Protein AF-0000000066883376 (afdb_homodimer)

Nearest PDB structures (foldseek):
  7yzt-assembly1_B  TM=9.039E-01  e=3.185E-31  Acinetobacter radioresistens
  6fkt-assembly1_B  TM=8.872E-01  e=1.057E-29  Klebsiella pneumoniae
  5vj0-assembly2_C  TM=8.743E-01  e=3.729E-28  [Enterobacter] lignolyticus
  2gvk-assembly1_A  TM=8.606E-01  e=1.315E-26  Bacteroides thetaiotaomicron VPI-5482
  8u4z-assembly1_A  TM=8.068E-01  e=1.358E-25  Klebsiella pneumoniae

Organism: Schistosoma mansoni (NCBI:txid6183)

Sequence (694 aa):
MNICVWNFACFLCFLFSCNLNFISSNGNSKFATADFLHIVPQQSVLSDIKSHALYLTIHLNSKASRECLRSIKRIEKYVSQICSRHMCGRYDEILYGVGFGIDYFRKISPGFRLRGIKSYEYRERSGKFGKLPKTGGDIFVHAKCNDHGMLFDLAKSIIQNMPPGCVDKFEDIYGWMYHDERDLSGFVDGTANPKCLDERAEVAINKRTGGSYALVQKWVHNMSLLYKTADKTKEEWIGRTIKDSYELIRKPDTSHVARMVGSEEFEAKKKYEIVRQSQPYGTLSGDAGLLFIAYAADTKNFDFMLDRMTGDSDDKKNDYIMIFSRCVTGNYWYFPGLLEFNLLVRYMNICVWNFACFLCFLFSCNLNFISSNGNSKFATADFLHIVPQQSVLSDIKSHALYLTIHLNSKASRECLRSIKRIEKYVSQICSRHMCGRYDEILYGVGFGIDYFRKISPGFRLRGIKSYEYRERSGKFGKLPKTGGDIFVHAKCNDHGMLFDLAKSIIQNMPPGCVDKFEDIYGWMYHDERDLSGFVDGTANPKCLDERAEVAINKRTGGSYALVQKWVHNMSLLYKTADKTKEEWIGRTIKDSYELIRKPDTSHVARMVGSEEFEAKKKYEIVRQSQPYGTLSGDAGLLFIAYAADTKNFDFMLDRMTGDSDDKKNDYIMIFSRCVTGNYWYFPGLLEFNLLVRY

Secondary structure (DSSP, 8-state):
-------TTHHHHHHHHTTTGGGSSSS-----STTTGGG---HHHHSPP-SEEEEEEEEEPTT--GGGHHHHHTHHHHHHHHS-TTTS-GGG--EEEEEE-HHHHHHH-TTGGGGTPPP-PPPPEEETTEEE-----SEEEEEEES-HHHHHHHHHHHHHTSPTT-EEEEEEEEEE--TTTB-TTSPBS-TTS-SSHHHHHHHHS-TTTS-EEEEEEEEEE-HHHHHHS-HHHHHHHHTB-TTT-PBPSS--TTSHHHHHHT--STTPPPSS--EE--EEEE-SSS-EEEEEEEEES-THHHHHHHHHHBT-STT--B-THHHHEEEEEEEEEEE--HHHHHHHHH-/-------TTHHHHHHHHTTSGGGSSSS-----STTTGGG---HHHHSPP-SEEEEEEEEEPTT--GGGHHHHHTHHHHHHHHS-TTTS-GGGPPEEEEEE-HHHHHHH-TTGGGGTPPP-PPPPEEETTEEE-----SEEEEEEES-HHHHHHHHHHHHHTSPTT-EEEEEEEEEE--TTTB-TTSPBS-TTS-SSHHHHHHHHS-TTTS-EEEEEEEEEE-HHHHHHS-HHHHHHHHTB-TTT-PBPSS--TTSHHHHHHT--STTPPPSS--EE--EEEE-SSS-EEEEEEEEES-THHHHHHHHHHBT-STT-PBPGGGGTEEEEEEEEEEE--HHHHHHHHH-

Foldseek 3Di:
DPPPPPDPVCPVVVVVPPPPPVPDDDDDCPPPPVLVVQQFFAQLQLDAAAFKKKKKFFAWDPPDALLQLQLVLCLVVLQCVLAPPVRQPPQFGKGKFKWFFQVRCCRLPVCVVVLVDDDFWDDKFAADLAIADAPTGGMIMMMHGNDPVSSVSSNVSSVVPGPPRTTPDMDMFMFGQDDPCDWPLQAHPQPVQDPDSVVSCQFFTASRFSKKKKKKWDKFFQNVCSVVDDQVVVCLLAQAHRPPRAGHQQHDCQHLVNLLQVHRHHPDHRPGDWGWHKGWGDDPVDTTTITTMIIGNDCVSVVSNNCSQRLVDPVNHHRSVSVGMYIDYIGMIMTGRPVVVSVSSVD/DPPPPVDPVCVVVVVPPPPPPVPDDDDDCPVPPVLVVQQFFAQLQLDAAAFKKKKKFFAWDPPDALLQLQLVLCLVVLQCVLAPPVRQPPQFGKGKFKWFFQVRCCRLPVCVVVLVDDRDWDDKFAADLAIADAPTGGMIMMMHGNDPVSSVSSVVSSVVPGPPRTTPDMDMFMFGQDDPCDWPLQAHPQPVQDPDSVVSCQFFAASRFSKKKKKKWDKFFQNVCSVVDDQVVVCLLAQAHRPPRAGHQAHDCQHLVNLLQVHRHHPDHRPGDWGWHKGWGDDPVDTTTITTMIIGNDCVSVVSNNCSQRLVDPVNHHRSVSVGMYIDYIGMIMTGRPVVSSVSSVD

InterPro domains:
  IPR006314 Dyp-type peroxidase [PS51404] (39-347)
  IPR006314 Dyp-type peroxidase [PTHR30521] (42-341)
  IPR006314 Dyp-type peroxidase [TIGR01413] (42-338)
  IPR011008 Dimeric alpha-beta barrel [SSF54909] (40-340)
  IPR048328 Dyp-type peroxidase, C-terminal domain [PF20628] (180-338)

Structure (mmCIF, N/CA/C/O backbone):
data_AF-0000000066883376-model_v1
#
loop_
_entity.id
_entity.type
_entity.pdbx_description
1 polymer Peroxidase
#
loop_
_atom_site.group_PDB
_atom_site.id
_atom_site.type_symbol
_atom_site.label_atom_id
_atom_site.label_alt_id
_atom_site.label_comp_id
_atom_site.label_asym_id
_atom_site.label_entity_id
_atom_site.label_seq_id
_atom_site.pdbx_PDB_ins_code
_atom_site.Cartn_x
_atom_site.Cartn_y
_atom_site.Cartn_z
_atom_site.occupancy
_atom_site.B_iso_or_equiv
_atom_site.auth_seq_id
_atom_site.auth_comp_id
_atom_site.auth_asym_id
_atom_site.auth_atom_id
_atom_site.pdbx_PDB_model_num
ATOM 1 N N . MET A 1 1 ? -12.156 25.156 -29.219 1 21 1 MET A N 1
ATOM 2 C CA . MET A 1 1 ? -12.062 25.266 -27.766 1 21 1 MET A CA 1
ATOM 3 C C . MET A 1 1 ? -10.656 24.953 -27.281 1 21 1 MET A C 1
ATOM 5 O O . MET A 1 1 ? -10.18 23.828 -27.422 1 21 1 MET A O 1
ATOM 9 N N . ASN A 1 2 ? -9.703 25.906 -27.469 1 22.48 2 ASN A N 1
ATOM 10 C CA . ASN A 1 2 ? -8.25 26.047 -27.422 1 22.48 2 ASN A CA 1
ATOM 11 C C . ASN A 1 2 ? -7.707 25.828 -26.016 1 22.48 2 ASN A C 1
ATOM 13 O O . ASN A 1 2 ? -8.031 26.578 -25.094 1 22.48 2 ASN A O 1
ATOM 17 N N . ILE A 1 3 ? -7.574 24.562 -25.641 1 25.62 3 ILE A N 1
ATOM 18 C CA . ILE A 1 3 ? -7.211 24.016 -24.328 1 25.62 3 ILE A CA 1
ATOM 19 C C . ILE A 1 3 ? -5.871 24.609 -23.891 1 25.62 3 ILE A C 1
ATOM 21 O O . ILE A 1 3 ? -4.859 24.438 -24.562 1 25.62 3 ILE A O 1
ATOM 25 N N . CYS A 1 4 ? -5.957 25.797 -23.25 1 24.02 4 CYS A N 1
ATOM 26 C CA . CYS A 1 4 ? -4.859 26.562 -22.656 1 24.02 4 CYS A CA 1
ATOM 27 C C . CYS A 1 4 ? -3.979 25.656 -21.797 1 24.02 4 CYS A C 1
ATOM 29 O O . CYS A 1 4 ? -4.406 25.203 -20.734 1 24.02 4 CYS A O 1
ATOM 31 N N . VAL A 1 5 ? -3.215 24.797 -22.422 1 27.78 5 VAL A N 1
ATOM 32 C CA . VAL A 1 5 ? -2.193 23.953 -21.797 1 27.78 5 VAL A CA 1
ATOM 33 C C . VAL A 1 5 ? -1.189 24.828 -21.047 1 27.78 5 VAL A C 1
ATOM 35 O O . VAL A 1 5 ? -0.388 25.531 -21.672 1 27.78 5 VAL A O 1
ATOM 38 N N . TRP A 1 6 ? -1.691 25.578 -20.031 1 25.98 6 TRP A N 1
ATOM 39 C CA . TRP A 1 6 ? -0.842 26.469 -19.234 1 25.98 6 TRP A CA 1
ATOM 40 C C . TRP A 1 6 ? 0.302 25.688 -18.594 1 25.98 6 TRP A C 1
ATOM 42 O O . TRP A 1 6 ? 0.074 24.703 -17.906 1 25.98 6 TRP A O 1
ATOM 52 N N . ASN A 1 7 ? 1.415 25.578 -19.234 1 27.47 7 ASN A N 1
ATOM 53 C CA . ASN A 1 7 ? 2.715 25.016 -18.875 1 27.47 7 ASN A CA 1
ATOM 54 C C . ASN A 1 7 ? 3.211 25.547 -17.531 1 27.47 7 ASN A C 1
ATOM 56 O O . ASN A 1 7 ? 3.139 26.75 -17.281 1 27.47 7 ASN A O 1
ATOM 60 N N . PHE A 1 8 ? 3.307 24.703 -16.547 1 28.2 8 PHE A N 1
ATOM 61 C CA . PHE A 1 8 ? 3.738 24.938 -15.18 1 28.2 8 PHE A CA 1
ATOM 62 C C . PHE A 1 8 ? 5.137 25.547 -15.148 1 28.2 8 PHE A C 1
ATOM 64 O O . PHE A 1 8 ? 5.676 25.828 -14.078 1 28.2 8 PHE A O 1
ATOM 71 N N . ALA A 1 9 ? 6.039 25.5 -16.203 1 29.73 9 ALA A N 1
ATOM 72 C CA . ALA A 1 9 ? 7.258 26.297 -16.25 1 29.73 9 ALA A CA 1
ATOM 73 C C . ALA A 1 9 ? 6.961 27.766 -16 1 29.73 9 ALA A C 1
ATOM 75 O O . ALA A 1 9 ? 7.82 28.516 -15.523 1 29.73 9 ALA A O 1
ATOM 76 N N . CYS A 1 10 ? 5.738 28.078 -16.359 1 27.17 10 CYS A N 1
ATOM 77 C CA . CYS A 1 10 ? 5.387 29.484 -16.422 1 27.17 10 CYS A CA 1
ATOM 78 C C . CYS A 1 10 ? 5.043 30.016 -15.023 1 27.17 10 CYS A C 1
ATOM 80 O O . CYS A 1 10 ? 4.594 31.156 -14.883 1 27.17 10 CYS A O 1
ATOM 82 N N . PHE A 1 11 ? 5.035 29.094 -14.039 1 30.67 11 PHE A N 1
ATOM 83 C CA . PHE A 1 11 ? 4.609 29.656 -12.766 1 30.67 11 PHE A CA 1
ATOM 84 C C . PHE A 1 11 ? 5.699 30.562 -12.188 1 30.67 11 PHE A C 1
ATOM 86 O O . PHE A 1 11 ? 5.406 31.594 -11.586 1 30.67 11 PHE A O 1
ATOM 93 N N . LEU A 1 12 ? 7.023 30.156 -12.352 1 32.41 12 LEU A N 1
ATOM 94 C CA . LEU A 1 12 ? 8.023 31.125 -11.914 1 32.41 12 LEU A CA 1
ATOM 95 C C . LEU A 1 12 ? 7.961 32.406 -12.75 1 32.41 12 LEU A C 1
ATOM 97 O O . LEU A 1 12 ? 8.172 33.5 -12.234 1 32.41 12 LEU A O 1
ATOM 101 N N . CYS A 1 13 ? 7.703 32.156 -14.039 1 30.28 13 CYS A N 1
ATOM 102 C CA . CYS A 1 13 ? 7.711 33.312 -14.922 1 30.28 13 CYS A CA 1
ATOM 103 C C . CYS A 1 13 ? 6.461 34.156 -14.719 1 30.28 13 CYS A C 1
ATOM 105 O O . CYS A 1 13 ? 6.438 35.344 -15.078 1 30.28 13 CYS A O 1
ATOM 107 N N . PHE A 1 14 ? 5.316 33.5 -14.422 1 32.44 14 PHE A N 1
ATOM 108 C CA . PHE A 1 14 ? 4.098 34.312 -14.414 1 32.44 14 PHE A CA 1
ATOM 109 C C . PHE A 1 14 ? 4.043 35.188 -13.18 1 32.44 14 PHE A C 1
ATOM 111 O O . PHE A 1 14 ? 3.311 36.188 -13.156 1 32.44 14 PHE A O 1
ATOM 118 N N . LEU A 1 15 ? 4.691 34.781 -12.102 1 33 15 LEU A N 1
ATOM 119 C CA . LEU A 1 15 ? 4.66 35.781 -11.047 1 33 15 LEU A CA 1
ATOM 120 C C . LEU A 1 15 ? 5.312 37.094 -11.5 1 33 15 LEU A C 1
ATOM 122 O O . LEU A 1 15 ? 5.008 38.156 -10.977 1 33 15 LEU A O 1
ATOM 126 N N . PHE A 1 16 ? 6.141 36.969 -12.617 1 32.56 16 PHE A N 1
ATOM 127 C CA . PHE A 1 16 ? 6.723 38.219 -13.039 1 32.56 16 PHE A CA 1
ATOM 128 C C . PHE A 1 16 ? 5.738 39.031 -13.891 1 32.56 16 PHE A C 1
ATOM 130 O O . PHE A 1 16 ? 5.777 40.25 -13.898 1 32.56 16 PHE A O 1
ATOM 137 N N . SER A 1 17 ? 4.949 38.344 -14.742 1 30.72 17 SER A N 1
ATOM 138 C CA . SER A 1 17 ? 4.266 39.156 -15.766 1 30.72 17 SER A CA 1
ATOM 139 C C . SER A 1 17 ? 3.031 39.844 -15.195 1 30.72 17 SER A C 1
ATOM 141 O O . SER A 1 17 ? 2.562 40.844 -15.742 1 30.72 17 SER A O 1
ATOM 143 N N . CYS A 1 18 ? 2.279 39.156 -14.336 1 30.02 18 CYS A N 1
ATOM 144 C CA . CYS A 1 18 ? 1.039 39.844 -14.047 1 30.02 18 CYS A CA 1
ATOM 145 C C . CYS A 1 18 ? 1.322 41.188 -13.383 1 30.02 18 CYS A C 1
ATOM 147 O O . CYS A 1 18 ? 0.478 42.094 -13.398 1 30.02 18 CYS A O 1
ATOM 149 N N . ASN A 1 19 ? 2.334 41.25 -12.539 1 29.25 19 ASN A N 1
ATOM 150 C CA . ASN A 1 19 ? 2.471 42.469 -11.773 1 29.25 19 ASN A CA 1
ATOM 151 C C . ASN A 1 19 ? 3.166 43.562 -12.578 1 29.25 19 ASN A C 1
ATOM 153 O O . ASN A 1 19 ? 3.574 44.594 -12.023 1 29.25 19 ASN A O 1
ATOM 157 N N . LEU A 1 20 ? 3.4 43.281 -13.891 1 29.89 20 LEU A N 1
ATOM 158 C CA . LEU A 1 20 ? 4.109 44.406 -14.453 1 29.89 20 LEU A CA 1
ATOM 159 C C . LEU A 1 20 ? 3.174 45.625 -14.609 1 29.89 20 LEU A C 1
ATOM 161 O O . LEU A 1 20 ? 3.611 46.781 -14.516 1 29.89 20 LEU A O 1
ATOM 165 N N . ASN A 1 21 ? 1.947 45.344 -15.133 1 31.86 21 ASN A N 1
ATOM 166 C CA . ASN A 1 21 ? 1.271 46.562 -15.617 1 31.86 21 ASN A CA 1
ATOM 167 C C . ASN A 1 21 ? 0.899 47.5 -14.469 1 31.86 21 ASN A C 1
ATOM 169 O O . ASN A 1 21 ? 0.401 48.594 -14.695 1 31.86 21 ASN A O 1
ATOM 173 N N . PHE A 1 22 ? 0.558 46.906 -13.273 1 29.89 22 PHE A N 1
ATOM 174 C CA . PHE A 1 22 ? 0.042 47.844 -12.297 1 29.89 22 PHE A CA 1
ATOM 175 C C . PHE A 1 22 ? 1.139 48.812 -11.844 1 29.89 22 PHE A C 1
ATOM 177 O O . PHE A 1 22 ? 0.943 49.594 -10.914 1 29.89 22 PHE A O 1
ATOM 184 N N . ILE A 1 23 ? 2.363 48.719 -12.469 1 31.2 23 ILE A N 1
ATOM 185 C CA . ILE A 1 23 ? 3.424 49.562 -11.93 1 31.2 23 ILE A CA 1
ATOM 186 C C . ILE A 1 23 ? 3.178 51.031 -12.312 1 31.2 23 ILE A C 1
ATOM 188 O O . ILE A 1 23 ? 3.994 51.906 -12.016 1 31.2 23 ILE A O 1
ATOM 192 N N . SER A 1 24 ? 2.305 51.312 -13.203 1 28.08 24 SER A N 1
ATOM 193 C CA . SER A 1 24 ? 2.562 52.688 -13.625 1 28.08 24 SER A CA 1
ATOM 194 C C . SER A 1 24 ? 2.273 53.656 -12.5 1 28.08 24 SER A C 1
ATOM 196 O O . SER A 1 24 ? 2.959 54.688 -12.367 1 28.08 24 SER A O 1
ATOM 198 N N . SER A 1 25 ? 1.008 53.938 -12.172 1 27.81 25 SER A N 1
ATOM 199 C CA . SER A 1 25 ? 0.77 55.281 -11.719 1 27.81 25 SER A CA 1
ATOM 200 C C . SER A 1 25 ? 1.494 55.562 -10.406 1 27.81 25 SER A C 1
ATOM 202 O O . SER A 1 25 ? 2.234 56.562 -10.297 1 27.81 25 SER A O 1
ATOM 204 N N . ASN A 1 26 ? 0.673 56.094 -9.266 1 29.03 26 ASN A N 1
ATOM 205 C CA . ASN A 1 26 ? 1.072 56.969 -8.172 1 29.03 26 ASN A CA 1
ATOM 206 C C . ASN A 1 26 ? 2.15 56.344 -7.301 1 29.03 26 ASN A C 1
ATOM 208 O O . ASN A 1 26 ? 2.365 55.125 -7.359 1 29.03 26 ASN A O 1
ATOM 212 N N . GLY A 1 27 ? 2.422 57.031 -5.961 1 27.86 27 GLY A N 1
ATOM 213 C CA . GLY A 1 27 ? 3.557 57.062 -5.051 1 27.86 27 GLY A CA 1
ATOM 214 C C . GLY A 1 27 ? 4.105 55.688 -4.703 1 27.86 27 GLY A C 1
ATOM 215 O O . GLY A 1 27 ? 3.748 54.688 -5.34 1 27.86 27 GLY A O 1
ATOM 216 N N . ASN A 1 28 ? 4.547 55.531 -3.254 1 30.55 28 ASN A N 1
ATOM 217 C CA . ASN A 1 28 ? 5.488 54.812 -2.395 1 30.55 28 ASN A CA 1
ATOM 218 C C . ASN A 1 28 ? 5.125 53.344 -2.273 1 30.55 28 ASN A C 1
ATOM 220 O O . ASN A 1 28 ? 5.551 52.688 -1.335 1 30.55 28 ASN A O 1
ATOM 224 N N . SER A 1 29 ? 4.129 52.969 -2.854 1 26.64 29 SER A N 1
ATOM 225 C CA . SER A 1 29 ? 3.885 51.594 -2.381 1 26.64 29 SER A CA 1
ATOM 226 C C . SER A 1 29 ? 4.953 50.656 -2.893 1 26.64 29 SER A C 1
ATOM 228 O O . SER A 1 29 ? 4.875 50.156 -4.023 1 26.64 29 SER A O 1
ATOM 230 N N . LYS A 1 30 ? 6.312 51.188 -2.721 1 33.41 30 LYS A N 1
ATOM 231 C CA . LYS A 1 30 ? 7.355 50.156 -2.748 1 33.41 30 LYS A CA 1
ATOM 232 C C . LYS A 1 30 ? 6.863 48.875 -2.127 1 33.41 30 LYS A C 1
ATOM 234 O O . LYS A 1 30 ? 6.789 48.75 -0.903 1 33.41 30 LYS A O 1
ATOM 239 N N . PHE A 1 31 ? 5.984 48.312 -2.736 1 31.55 31 PHE A N 1
ATOM 240 C CA . PHE A 1 31 ? 5.77 46.938 -2.332 1 31.55 31 PHE A CA 1
ATOM 241 C C . PHE A 1 31 ? 7.098 46.219 -2.1 1 31.55 31 PHE A C 1
ATOM 243 O O . PHE A 1 31 ? 7.996 46.281 -2.943 1 31.55 31 PHE A O 1
ATOM 250 N N . ALA A 1 32 ? 7.461 45.812 -0.83 1 33.56 32 ALA A N 1
ATOM 251 C CA . ALA A 1 32 ? 8.562 45.062 -0.251 1 33.56 32 ALA A CA 1
ATOM 252 C C . ALA A 1 32 ? 8.938 43.875 -1.144 1 33.56 32 ALA A C 1
ATOM 254 O O . ALA A 1 32 ? 8.289 42.812 -1.105 1 33.56 32 ALA A O 1
ATOM 255 N N . THR A 1 33 ? 9.312 43.844 -2.162 1 38.22 33 THR A N 1
ATOM 256 C CA . THR A 1 33 ? 9.953 42.875 -3.059 1 38.22 33 THR A CA 1
ATOM 257 C C . THR A 1 33 ? 10.992 42.062 -2.311 1 38.22 33 THR A C 1
ATOM 259 O O . THR A 1 33 ? 11.219 40.875 -2.635 1 38.22 33 THR A O 1
ATOM 262 N N . ALA A 1 34 ? 11.922 42.688 -1.519 1 38.34 34 ALA A N 1
ATOM 263 C CA . ALA A 1 34 ? 12.977 42 -0.764 1 38.34 34 ALA A CA 1
ATOM 264 C C . ALA A 1 34 ? 12.398 40.969 0.186 1 38.34 34 ALA A C 1
ATOM 266 O O . ALA A 1 34 ? 13 39.906 0.386 1 38.34 34 ALA A O 1
ATOM 267 N N . ASP A 1 35 ? 11.281 41.125 0.815 1 42.81 35 ASP A N 1
ATOM 268 C CA . ASP A 1 35 ? 10.625 40.281 1.819 1 42.81 35 ASP A CA 1
ATOM 269 C C . ASP A 1 35 ? 10.094 39 1.2 1 42.81 35 ASP A C 1
ATOM 271 O O . ASP A 1 35 ? 9.859 38 1.905 1 42.81 35 ASP A O 1
ATOM 275 N N . PHE A 1 36 ? 9.836 38.906 -0.064 1 45.62 36 PHE A N 1
ATOM 276 C CA . PHE A 1 36 ? 9.195 37.812 -0.785 1 45.62 36 PHE A CA 1
ATOM 277 C C . PHE A 1 36 ? 10.156 36.656 -0.951 1 45.62 36 PHE A C 1
ATOM 279 O O . PHE A 1 36 ? 9.734 35.5 -0.96 1 45.62 36 PHE A O 1
ATOM 286 N N . LEU A 1 37 ? 11.367 37.031 -1.339 1 48.69 37 LEU A N 1
ATOM 287 C CA . LEU A 1 37 ? 12.328 35.969 -1.568 1 48.69 37 LEU A CA 1
ATOM 288 C C . LEU A 1 37 ? 12.445 35.062 -0.343 1 48.69 37 LEU A C 1
ATOM 290 O O . LEU A 1 37 ? 12.719 33.875 -0.47 1 48.69 37 LEU A O 1
ATOM 294 N N . HIS A 1 38 ? 12.141 35.656 0.872 1 55.91 38 HIS A N 1
ATOM 295 C CA . HIS A 1 38 ? 12.336 34.938 2.137 1 55.91 38 HIS A CA 1
ATOM 296 C C . HIS A 1 38 ? 11.109 34.094 2.488 1 55.91 38 HIS A C 1
ATOM 298 O O . HIS A 1 38 ? 11.148 33.312 3.434 1 55.91 38 HIS A O 1
ATOM 304 N N . ILE A 1 39 ? 10.109 34.094 1.633 1 71.5 39 ILE A N 1
ATOM 305 C CA . ILE A 1 39 ? 8.852 33.531 2.074 1 71.5 39 ILE A CA 1
ATOM 306 C C . ILE A 1 39 ? 8.469 32.375 1.155 1 71.5 39 ILE A C 1
ATOM 308 O O . ILE A 1 39 ? 7.289 32.156 0.866 1 71.5 39 ILE A O 1
ATOM 312 N N . VAL A 1 40 ? 9.453 31.734 0.637 1 86.81 40 VAL A N 1
ATOM 313 C CA . VAL A 1 40 ? 9.141 30.625 -0.257 1 86.81 40 VAL A CA 1
ATOM 314 C C . VAL A 1 40 ? 8.961 29.344 0.554 1 86.81 40 VAL A C 1
ATOM 316 O O . VAL A 1 40 ? 9.906 28.859 1.192 1 86.81 40 VAL A O 1
ATOM 319 N N . PRO A 1 41 ? 7.73 28.828 0.526 1 95.31 41 PRO A N 1
ATOM 320 C CA . PRO A 1 41 ? 7.504 27.578 1.252 1 95.31 41 PRO A CA 1
ATOM 321 C C . PRO A 1 41 ? 8.078 26.359 0.529 1 95.31 41 PRO A C 1
ATOM 323 O O . PRO A 1 41 ? 8.508 26.469 -0.623 1 95.31 41 PRO A O 1
ATOM 326 N N . GLN A 1 42 ? 8.234 25.266 1.224 1 95.94 42 GLN A N 1
ATOM 327 C CA . GLN A 1 42 ? 8.602 24 0.586 1 95.94 42 GLN A CA 1
ATOM 328 C C . GLN A 1 42 ? 7.5 23.531 -0.361 1 95.94 42 GLN A C 1
ATOM 330 O O . GLN A 1 42 ? 6.336 23.906 -0.205 1 95.94 42 GLN A O 1
ATOM 335 N N . GLN A 1 43 ? 7.832 22.672 -1.268 1 92.5 43 GLN A N 1
ATOM 336 C CA . GLN A 1 43 ? 6.988 22.281 -2.393 1 92.5 43 GLN A CA 1
ATOM 337 C C . GLN A 1 43 ? 5.715 21.594 -1.914 1 92.5 43 GLN A C 1
ATOM 339 O O . GLN A 1 43 ? 4.645 21.766 -2.496 1 92.5 43 GLN A O 1
ATOM 344 N N . SER A 1 44 ? 5.82 20.828 -0.912 1 95.19 44 SER A N 1
ATOM 345 C CA . SER A 1 44 ? 4.711 19.984 -0.491 1 95.19 44 SER A CA 1
ATOM 346 C C . SER A 1 44 ? 3.564 20.812 0.073 1 95.19 44 SER A C 1
ATOM 348 O O . SER A 1 44 ? 2.42 20.359 0.117 1 95.19 44 SER A O 1
ATOM 350 N N . VAL A 1 45 ? 3.818 22.016 0.478 1 96.25 45 VAL A N 1
ATOM 351 C CA . VAL A 1 45 ? 2.895 22.812 1.285 1 96.25 45 VAL A CA 1
ATOM 352 C C . VAL A 1 45 ? 1.755 23.328 0.41 1 96.25 45 VAL A C 1
ATOM 354 O O . VAL A 1 45 ? 0.582 23.188 0.763 1 96.25 45 VAL A O 1
ATOM 357 N N . LEU A 1 46 ? 2.092 23.828 -0.769 1 94.06 46 LEU A N 1
ATOM 358 C CA . LEU A 1 46 ? 1.079 24.516 -1.561 1 94.06 46 LEU A CA 1
ATOM 359 C C . LEU A 1 46 ? 0.65 23.672 -2.752 1 94.06 46 LEU A C 1
ATOM 361 O O . LEU A 1 46 ? -0.344 23.984 -3.414 1 94.06 46 LEU A O 1
ATOM 365 N N . SER A 1 47 ? 1.372 22.609 -3.002 1 91.88 47 SER A N 1
ATOM 366 C CA . SER A 1 47 ? 1.092 21.797 -4.184 1 91.88 47 SER A CA 1
ATOM 367 C C . SER A 1 47 ? -0.239 21.062 -4.051 1 91.88 47 SER A C 1
ATOM 369 O O . SER A 1 47 ? -0.741 20.891 -2.939 1 91.88 47 SER A O 1
ATOM 371 N N . ASP A 1 48 ? -0.762 20.703 -5.18 1 91.56 48 ASP A N 1
ATOM 372 C CA . ASP A 1 48 ? -1.891 19.781 -5.191 1 91.56 48 ASP A CA 1
ATOM 373 C C . ASP A 1 48 ? -1.445 18.359 -4.816 1 91.56 48 ASP A C 1
ATOM 375 O O . ASP A 1 48 ? -0.247 18.078 -4.766 1 91.56 48 ASP A O 1
ATOM 379 N N . ILE A 1 49 ? -2.445 17.562 -4.523 1 93.31 49 ILE A N 1
ATOM 380 C CA . ILE A 1 49 ? -2.141 16.156 -4.25 1 93.31 49 ILE A CA 1
ATOM 381 C C . ILE A 1 49 ? -1.839 15.43 -5.559 1 93.31 49 ILE A C 1
ATOM 383 O O . ILE A 1 49 ? -2.176 15.922 -6.641 1 93.31 49 ILE A O 1
ATOM 387 N N . LYS A 1 50 ? -1.142 14.406 -5.461 1 94.38 50 LYS A N 1
ATOM 388 C CA . LYS A 1 50 ? -0.876 13.492 -6.57 1 94.38 50 LYS A CA 1
ATOM 389 C C . LYS A 1 50 ? -1.5 12.125 -6.316 1 94.38 50 LYS A C 1
ATOM 391 O O . LYS A 1 50 ? -2.197 11.93 -5.32 1 94.38 50 LYS A O 1
ATOM 396 N N . SER A 1 51 ? -1.294 11.156 -7.188 1 95 51 SER A N 1
ATOM 397 C CA . SER A 1 51 ? -1.946 9.852 -7.098 1 95 51 SER A CA 1
ATOM 398 C C . SER A 1 51 ? -1.485 9.094 -5.859 1 95 51 SER A C 1
ATOM 400 O O . SER A 1 51 ? -2.229 8.266 -5.32 1 95 51 SER A O 1
ATOM 402 N N . HIS A 1 52 ? -0.243 9.43 -5.488 1 97.06 52 HIS A N 1
ATOM 403 C CA . HIS A 1 52 ? 0.307 8.758 -4.316 1 97.06 52 HIS A CA 1
ATOM 404 C C . HIS A 1 52 ? 1.066 9.742 -3.428 1 97.06 52 HIS A C 1
ATOM 406 O O . HIS A 1 52 ? 1.48 10.805 -3.887 1 97.06 52 HIS A O 1
ATOM 412 N N . ALA A 1 53 ? 1.212 9.297 -2.191 1 98.44 53 ALA A N 1
ATOM 413 C CA . ALA A 1 53 ? 1.996 10.078 -1.238 1 98.44 53 ALA A CA 1
ATOM 414 C C . ALA A 1 53 ? 2.781 9.172 -0.297 1 98.44 53 ALA A C 1
ATOM 416 O O . ALA A 1 53 ? 2.398 8.023 -0.074 1 98.44 53 ALA A O 1
ATOM 417 N N . LEU A 1 54 ? 3.875 9.664 0.137 1 98.81 54 LEU A N 1
ATOM 418 C CA . LEU A 1 54 ? 4.684 9.07 1.196 1 98.81 54 LEU A CA 1
ATOM 419 C C . LEU A 1 54 ? 4.633 9.922 2.459 1 98.81 54 LEU A C 1
ATOM 421 O O . LEU A 1 54 ? 4.875 11.133 2.408 1 98.81 54 LEU A O 1
ATOM 425 N N . TYR A 1 55 ? 4.277 9.336 3.531 1 98.88 55 TYR A N 1
ATOM 426 C CA . TYR A 1 55 ? 4.355 9.891 4.875 1 98.88 55 TYR A CA 1
ATOM 427 C C . TYR A 1 55 ? 5.406 9.164 5.707 1 98.88 55 TYR A C 1
ATOM 429 O O . TYR A 1 55 ? 5.168 8.047 6.176 1 98.88 55 TYR A O 1
ATOM 437 N N . LEU A 1 56 ? 6.523 9.75 5.836 1 98.88 56 LEU A N 1
ATOM 438 C CA . LEU A 1 56 ? 7.652 9.125 6.512 1 98.88 56 LEU A CA 1
ATOM 439 C C . LEU A 1 56 ? 7.938 9.82 7.844 1 98.88 56 LEU A C 1
ATOM 441 O O . LEU A 1 56 ? 8.328 10.984 7.867 1 98.88 56 LEU A O 1
ATOM 445 N N . THR A 1 57 ? 7.66 9.141 8.922 1 98.94 57 THR A N 1
ATOM 446 C CA . THR A 1 57 ? 7.98 9.625 10.266 1 98.94 57 THR A CA 1
ATOM 447 C C . THR A 1 57 ? 9.25 8.969 10.789 1 98.94 57 THR A C 1
ATOM 449 O O . THR A 1 57 ? 9.344 7.738 10.836 1 98.94 57 THR A O 1
ATOM 452 N N . ILE A 1 58 ? 10.227 9.734 11.219 1 98.69 58 ILE A N 1
ATOM 453 C CA . ILE A 1 58 ? 11.492 9.219 11.727 1 98.69 58 ILE A CA 1
ATOM 454 C C . ILE A 1 58 ? 11.672 9.664 13.18 1 98.69 58 ILE A C 1
ATOM 456 O O . ILE A 1 58 ? 11.602 10.852 13.484 1 98.69 58 ILE A O 1
ATOM 460 N N . HIS A 1 59 ? 11.812 8.758 14.062 1 98.56 59 HIS A N 1
ATOM 461 C CA . HIS A 1 59 ? 12.242 8.984 15.438 1 98.56 59 HIS A CA 1
ATOM 462 C C . HIS A 1 59 ? 13.742 8.781 15.594 1 98.56 59 HIS A C 1
ATOM 464 O O . HIS A 1 59 ? 14.266 7.719 15.25 1 98.56 59 HIS A O 1
ATOM 470 N N . LEU A 1 60 ? 14.367 9.758 16.062 1 97.88 60 LEU A N 1
ATOM 471 C CA . LEU A 1 60 ? 15.82 9.695 16.234 1 97.88 60 LEU A CA 1
ATOM 472 C C . LEU A 1 60 ? 16.188 9.273 17.656 1 97.88 60 LEU A C 1
ATOM 474 O O . LEU A 1 60 ? 15.375 9.422 18.578 1 97.88 60 LEU A O 1
ATOM 478 N N . ASN A 1 61 ? 17.375 8.766 17.688 1 95.12 61 ASN A N 1
ATOM 479 C CA . ASN A 1 61 ? 17.922 8.477 19.016 1 95.12 61 ASN A CA 1
ATOM 480 C C . ASN A 1 61 ? 18.094 9.742 19.844 1 95.12 61 ASN A C 1
ATOM 482 O O . ASN A 1 61 ? 18.359 10.812 19.281 1 95.12 61 ASN A O 1
ATOM 486 N N . SER A 1 62 ? 17.969 9.594 21.141 1 88.19 62 SER A N 1
ATOM 487 C CA . SER A 1 62 ? 17.969 10.742 22.047 1 88.19 62 SER A CA 1
ATOM 488 C C . SER A 1 62 ? 19.266 11.531 21.938 1 88.19 62 SER A C 1
ATOM 490 O O . SER A 1 62 ? 19.297 12.734 22.188 1 88.19 62 SER A O 1
ATOM 492 N N . LYS A 1 63 ? 20.281 10.844 21.531 1 86.12 63 LYS A N 1
ATOM 493 C CA . LYS A 1 63 ? 21.594 11.5 21.469 1 86.12 63 LYS A CA 1
ATOM 494 C C . LYS A 1 63 ? 21.828 12.117 20.094 1 86.12 63 LYS A C 1
ATOM 496 O O . LYS A 1 63 ? 22.844 12.797 19.875 1 86.12 63 LYS A O 1
ATOM 501 N N . ALA A 1 64 ? 20.844 11.938 19.234 1 83.88 64 ALA A N 1
ATOM 502 C CA . ALA A 1 64 ? 21.016 12.398 17.859 1 83.88 64 ALA A CA 1
ATOM 503 C C . ALA A 1 64 ? 21.031 13.922 17.797 1 83.88 64 ALA A C 1
ATOM 505 O O . ALA A 1 64 ? 20.281 14.586 18.516 1 83.88 64 ALA A O 1
ATOM 506 N N . SER A 1 65 ? 21.984 14.398 17.047 1 84.44 65 SER A N 1
ATOM 507 C CA . SER A 1 65 ? 22.094 15.836 16.812 1 84.44 65 SER A CA 1
ATOM 508 C C . SER A 1 65 ? 22.109 16.156 15.312 1 84.44 65 SER A C 1
ATOM 510 O O . SER A 1 65 ? 21.391 15.539 14.531 1 84.44 65 SER A O 1
ATOM 512 N N . ARG A 1 66 ? 22.875 17.078 14.906 1 89.81 66 ARG A N 1
ATOM 513 C CA . ARG A 1 66 ? 22.828 17.625 13.555 1 89.81 66 ARG A CA 1
ATOM 514 C C . ARG A 1 66 ? 23.359 16.625 12.531 1 89.81 66 ARG A C 1
ATOM 516 O O . ARG A 1 66 ? 23.078 16.75 11.344 1 89.81 66 ARG A O 1
ATOM 523 N N . GLU A 1 67 ? 24.062 15.641 13.016 1 88.81 67 GLU A N 1
ATOM 524 C CA . GLU A 1 67 ? 24.641 14.672 12.094 1 88.81 67 GLU A CA 1
ATOM 525 C C . GLU A 1 67 ? 23.562 13.883 11.367 1 88.81 67 GLU A C 1
ATOM 527 O O . GLU A 1 67 ? 23.75 13.453 10.227 1 88.81 67 GLU A O 1
ATOM 532 N N . CYS A 1 68 ? 22.422 13.75 11.969 1 90.25 68 CYS A N 1
ATOM 533 C CA . CYS A 1 68 ? 21.328 12.961 11.406 1 90.25 68 CYS A CA 1
ATOM 534 C C . CYS A 1 68 ? 20.672 13.688 10.242 1 90.25 68 CYS A C 1
ATOM 536 O O . CYS A 1 68 ? 19.953 13.078 9.453 1 90.25 68 CYS A O 1
ATOM 538 N N . LEU A 1 69 ? 21 14.945 10.078 1 94.69 69 LEU A N 1
ATOM 539 C CA . LEU A 1 69 ? 20.422 15.734 8.992 1 94.69 69 LEU A CA 1
ATOM 540 C C . LEU A 1 69 ? 21.188 15.508 7.695 1 94.69 69 LEU A C 1
ATOM 542 O O . LEU A 1 69 ? 20.766 15.969 6.633 1 94.69 69 LEU A O 1
ATOM 546 N N . ARG A 1 70 ? 22.281 14.797 7.777 1 92 70 ARG A N 1
ATOM 547 C CA . ARG A 1 70 ? 23.125 14.602 6.602 1 92 70 ARG A CA 1
ATOM 548 C C . ARG A 1 70 ? 22.344 13.938 5.473 1 92 70 ARG A C 1
ATOM 550 O O . ARG A 1 70 ? 22.484 14.32 4.309 1 92 70 ARG A O 1
ATOM 557 N N . SER A 1 71 ? 21.594 12.953 5.812 1 94.62 71 SER A N 1
ATOM 558 C CA . SER A 1 71 ? 20.781 12.289 4.789 1 94.62 71 SER A CA 1
ATOM 559 C C . SER A 1 71 ? 19.719 13.219 4.234 1 94.62 71 SER A C 1
ATOM 561 O O . SER A 1 71 ? 19.469 13.234 3.025 1 94.62 71 SER A O 1
ATOM 563 N N . ILE A 1 72 ? 19.109 13.977 5.094 1 96.62 72 ILE A N 1
ATOM 564 C CA . ILE A 1 72 ? 18.031 14.883 4.703 1 96.62 72 ILE A CA 1
ATOM 565 C C . ILE A 1 72 ? 18.594 15.969 3.775 1 96.62 72 ILE A C 1
ATOM 567 O O . ILE A 1 72 ? 17.906 16.406 2.852 1 96.62 72 ILE A O 1
ATOM 571 N N . LYS A 1 73 ? 19.812 16.359 4.035 1 95 73 LYS A N 1
ATOM 572 C CA . LYS A 1 73 ? 20.484 17.344 3.195 1 95 73 LYS A CA 1
ATOM 573 C C . LYS A 1 73 ? 20.547 16.875 1.741 1 95 73 LYS A C 1
ATOM 575 O O . LYS A 1 73 ? 20.5 17.703 0.823 1 95 73 LYS A O 1
ATOM 580 N N . ARG A 1 74 ? 20.562 15.633 1.541 1 96.19 74 ARG A N 1
ATOM 581 C CA . A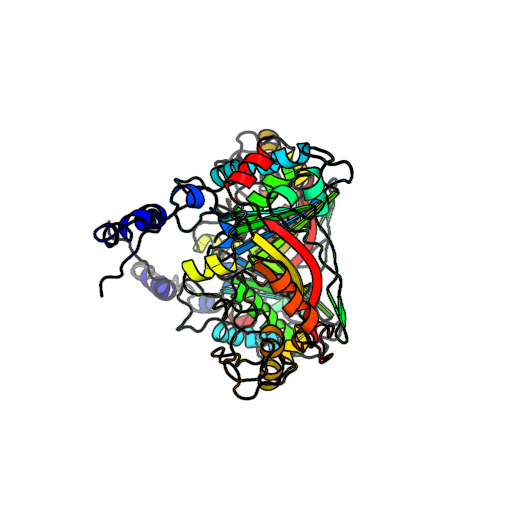RG A 1 74 ? 20.781 15.062 0.213 1 96.19 74 ARG A CA 1
ATOM 582 C C . ARG A 1 74 ? 19.453 14.711 -0.449 1 96.19 74 ARG A C 1
ATOM 584 O O . ARG A 1 74 ? 19.422 14.047 -1.49 1 96.19 74 ARG A O 1
ATOM 591 N N . ILE A 1 75 ? 18.359 15.094 0.07 1 96.69 75 ILE A N 1
ATOM 592 C CA . ILE A 1 75 ? 17.047 14.641 -0.41 1 96.69 75 ILE A CA 1
ATOM 593 C C . ILE A 1 75 ? 16.859 15.086 -1.859 1 96.69 75 ILE A C 1
ATOM 595 O O . ILE A 1 75 ? 16.312 14.336 -2.676 1 96.69 75 ILE A O 1
ATOM 599 N N . GLU A 1 76 ? 17.328 16.281 -2.168 1 93.25 76 GLU A N 1
ATOM 600 C CA . GLU A 1 76 ? 17.219 16.75 -3.547 1 93.25 76 GLU A CA 1
ATOM 601 C C . GLU A 1 76 ? 18.016 15.859 -4.496 1 93.25 76 GLU A C 1
ATOM 603 O O . GLU A 1 76 ? 17.594 15.594 -5.617 1 93.25 76 GLU A O 1
ATOM 608 N N . LYS A 1 77 ? 19.156 15.508 -4.07 1 94.75 77 LYS A N 1
ATOM 609 C CA . LYS A 1 77 ? 19.984 14.602 -4.863 1 94.75 77 LYS A CA 1
ATOM 610 C C . LYS A 1 77 ? 19.281 13.25 -5.055 1 94.75 77 LYS A C 1
ATOM 612 O O . LYS A 1 77 ? 19.312 12.688 -6.148 1 94.75 77 LYS A O 1
ATOM 617 N N . TYR A 1 78 ? 18.672 12.719 -3.949 1 96.19 78 TYR A N 1
ATOM 618 C CA . TYR A 1 78 ? 17.938 11.469 -4.066 1 96.19 78 TYR A CA 1
ATOM 619 C C . TYR A 1 78 ? 16.828 11.586 -5.098 1 96.19 78 TYR A C 1
ATOM 621 O O . TYR A 1 78 ? 16.672 10.719 -5.965 1 96.19 78 TYR A O 1
ATOM 629 N N . VAL A 1 79 ? 16.047 12.641 -5.031 1 94.75 79 VAL A N 1
ATOM 630 C CA . VAL A 1 79 ? 14.93 12.859 -5.934 1 94.75 79 VAL A CA 1
ATOM 631 C C . VAL A 1 79 ? 15.43 12.93 -7.375 1 94.75 79 VAL A C 1
ATOM 633 O O . VAL A 1 79 ? 14.828 12.328 -8.273 1 94.75 79 VAL A O 1
ATOM 636 N N . SER A 1 80 ? 16.516 13.602 -7.598 1 92.25 80 SER A N 1
ATOM 637 C CA . SER A 1 80 ? 17.078 13.742 -8.938 1 92.25 80 SER A CA 1
ATOM 638 C C . SER A 1 80 ? 17.562 12.398 -9.477 1 92.25 80 SER A C 1
ATOM 640 O O . SER A 1 80 ? 17.484 12.148 -10.688 1 92.25 80 SER A O 1
ATOM 642 N N . GLN A 1 81 ? 18.047 11.594 -8.641 1 92.12 81 GLN A N 1
ATOM 643 C CA . GLN A 1 81 ? 18.547 10.273 -9.039 1 92.12 81 GLN A CA 1
ATOM 644 C C . GLN A 1 81 ? 17.391 9.328 -9.359 1 92.12 81 GLN A C 1
ATOM 646 O O . GLN A 1 81 ? 17.484 8.5 -10.266 1 92.12 81 GLN A O 1
ATOM 651 N N . ILE A 1 82 ? 16.328 9.422 -8.641 1 92.19 82 ILE A N 1
ATOM 652 C CA . ILE A 1 82 ? 15.164 8.562 -8.82 1 92.19 82 ILE A CA 1
ATOM 653 C C . ILE A 1 82 ? 14.422 8.977 -10.094 1 92.19 82 ILE A C 1
ATOM 655 O O . ILE A 1 82 ? 13.977 8.117 -10.859 1 92.19 82 ILE A O 1
ATOM 659 N N . CYS A 1 83 ? 14.18 10.148 -10.242 1 82.44 83 CYS A N 1
ATOM 660 C CA . CYS A 1 83 ? 13.445 10.703 -11.375 1 82.44 83 CYS A CA 1
ATOM 661 C C . CYS A 1 83 ? 14.273 11.742 -12.109 1 82.44 83 CYS A C 1
ATOM 663 O O . CYS A 1 83 ? 14.211 12.938 -11.789 1 82.44 83 CYS A O 1
ATOM 665 N N . SER A 1 84 ? 15.117 11.117 -13 1 66.25 84 SER A N 1
ATOM 666 C CA . SER A 1 84 ? 15.93 12.094 -13.719 1 66.25 84 SER A CA 1
ATOM 667 C C . SER A 1 84 ? 15.07 12.977 -14.609 1 66.25 84 SER A C 1
ATOM 669 O O . SER A 1 84 ? 14.008 12.562 -15.07 1 66.25 84 SER A O 1
ATOM 671 N N . ARG A 1 85 ? 15.461 14.234 -14.547 1 54.72 85 ARG A N 1
ATOM 672 C CA . ARG A 1 85 ? 14.75 15.281 -15.281 1 54.72 85 ARG A CA 1
ATOM 673 C C . ARG A 1 85 ? 14.391 14.812 -16.688 1 54.72 85 ARG A C 1
ATOM 675 O O . ARG A 1 85 ? 13.344 15.18 -17.219 1 54.72 85 ARG A O 1
ATOM 682 N N . HIS A 1 86 ? 15.242 14.133 -17.281 1 52.84 86 HIS A N 1
ATOM 683 C CA . HIS A 1 86 ? 15.008 13.672 -18.641 1 52.84 86 HIS A CA 1
ATOM 684 C C . HIS A 1 86 ? 13.953 12.57 -18.688 1 52.84 86 HIS A C 1
ATOM 686 O O . HIS A 1 86 ? 13.25 12.414 -19.688 1 52.84 86 HIS A O 1
ATOM 692 N N . MET A 1 87 ? 13.875 11.82 -17.703 1 56.38 87 MET A N 1
ATOM 693 C CA . MET A 1 87 ? 12.984 10.664 -17.672 1 56.38 87 MET A CA 1
ATOM 694 C C . MET A 1 87 ? 11.625 11.031 -17.094 1 56.38 87 MET A C 1
ATOM 696 O O . MET A 1 87 ? 10.594 10.516 -17.531 1 56.38 87 MET A O 1
ATOM 700 N N . CYS A 1 88 ? 11.734 11.867 -16.094 1 63.22 88 CYS A N 1
ATOM 701 C CA . CYS A 1 88 ? 10.492 12.078 -15.375 1 63.22 88 CYS A CA 1
ATOM 702 C C . CYS A 1 88 ? 9.719 13.266 -15.953 1 63.22 88 CYS A C 1
ATOM 704 O O . CYS A 1 88 ? 10.219 14.391 -15.938 1 63.22 88 CYS A O 1
ATOM 706 N N . GLY A 1 89 ? 9.031 13.039 -16.984 1 57.12 89 GLY A N 1
ATOM 707 C CA . GLY A 1 89 ? 8.148 14.125 -17.375 1 57.12 89 GLY A CA 1
ATOM 708 C C . GLY A 1 89 ? 7.5 14.82 -16.188 1 57.12 89 GLY A C 1
ATOM 709 O O . GLY A 1 89 ? 7.59 14.336 -15.055 1 57.12 89 GLY A O 1
ATOM 710 N N . ARG A 1 90 ? 7.148 16.094 -16.422 1 52.97 90 ARG A N 1
ATOM 711 C CA . ARG A 1 90 ? 6.523 16.922 -15.398 1 52.97 90 ARG A CA 1
ATOM 712 C C . ARG A 1 90 ? 5.5 16.141 -14.586 1 52.97 90 ARG A C 1
ATOM 714 O O . ARG A 1 90 ? 5.336 16.375 -13.391 1 52.97 90 ARG A O 1
ATOM 721 N N . TYR A 1 91 ? 5.027 15.141 -15.188 1 59.41 91 TYR A N 1
ATOM 722 C CA . TYR A 1 91 ? 3.902 14.445 -14.562 1 59.41 91 TYR A CA 1
ATOM 723 C C . TYR A 1 91 ? 4.387 13.484 -13.484 1 59.41 91 TYR A C 1
ATOM 725 O O . TYR A 1 91 ? 3.707 13.281 -12.477 1 59.41 91 TYR A O 1
ATOM 733 N N . ASP A 1 92 ? 5.652 13.156 -13.539 1 74.25 92 ASP A N 1
ATOM 734 C CA . ASP A 1 92 ? 6.035 12.133 -12.57 1 74.25 92 ASP A CA 1
ATOM 735 C C . ASP A 1 92 ? 7.109 12.648 -11.617 1 74.25 92 ASP A C 1
ATOM 737 O O . ASP A 1 92 ? 7.844 11.867 -11.016 1 74.25 92 ASP A O 1
ATOM 741 N N . GLU A 1 93 ? 7.051 13.906 -11.438 1 87.06 93 GLU A N 1
ATOM 742 C CA . GLU A 1 93 ? 8.031 14.453 -10.5 1 87.06 93 GLU A CA 1
ATOM 743 C C . GLU A 1 93 ? 7.633 14.18 -9.055 1 87.06 93 GLU A C 1
ATOM 745 O O . GLU A 1 93 ? 6.445 14.109 -8.734 1 87.06 93 GLU A O 1
ATOM 750 N N . ILE A 1 94 ? 8.703 14 -8.203 1 95.12 94 ILE A N 1
ATOM 751 C CA . ILE A 1 94 ? 8.484 13.883 -6.766 1 95.12 94 ILE A CA 1
ATOM 752 C C . ILE A 1 94 ? 8.492 15.273 -6.129 1 95.12 94 ILE A C 1
ATOM 754 O O . ILE A 1 94 ? 9.469 16.016 -6.254 1 95.12 94 ILE A O 1
ATOM 758 N N . LEU A 1 95 ? 7.363 15.703 -5.566 1 95.62 95 LEU A N 1
ATOM 759 C CA . LEU A 1 95 ? 7.309 16.875 -4.707 1 95.62 95 LEU A CA 1
ATOM 760 C C . LEU A 1 95 ? 7.469 16.5 -3.242 1 95.62 95 LEU A C 1
ATOM 762 O O . LEU A 1 95 ? 6.953 15.461 -2.809 1 95.62 95 LEU A O 1
ATOM 766 N N . TYR A 1 96 ? 8.242 17.344 -2.508 1 97.38 96 TYR A N 1
ATOM 767 C CA . TYR A 1 96 ? 8.445 16.922 -1.124 1 97.38 96 TYR A CA 1
ATOM 768 C C . TYR A 1 96 ? 8.578 18.141 -0.209 1 97.38 96 TYR A C 1
ATOM 770 O O . TYR A 1 96 ? 8.781 19.266 -0.68 1 97.38 96 TYR A O 1
ATOM 778 N N . GLY A 1 97 ? 8.367 17.922 1.026 1 98.38 97 GLY A N 1
ATOM 779 C CA . GLY A 1 97 ? 8.672 18.797 2.146 1 98.38 97 GLY A CA 1
ATOM 780 C C . GLY A 1 97 ? 9.109 18.047 3.391 1 98.38 97 GLY A C 1
ATOM 781 O O . GLY A 1 97 ? 8.734 16.891 3.582 1 98.38 97 GLY A O 1
ATOM 782 N N . VAL A 1 98 ? 9.922 18.703 4.18 1 98.69 98 VAL A N 1
ATOM 783 C CA . VAL A 1 98 ? 10.438 18.109 5.406 1 98.69 98 VAL A CA 1
ATOM 784 C C . VAL A 1 98 ? 10.039 18.969 6.605 1 98.69 98 VAL A C 1
ATOM 786 O O . VAL A 1 98 ? 10.242 20.188 6.602 1 98.69 98 VAL A O 1
ATOM 789 N N . GLY A 1 99 ? 9.414 18.328 7.555 1 98.69 99 GLY A N 1
ATOM 790 C CA . GLY A 1 99 ? 9.062 18.953 8.82 1 98.69 99 GLY A CA 1
ATOM 791 C C . GLY A 1 99 ? 9.828 18.406 10 1 98.69 99 GLY A C 1
ATOM 792 O O . GLY A 1 99 ? 10.344 17.281 9.938 1 98.69 99 GLY A O 1
ATOM 793 N N . PHE A 1 100 ? 9.859 19.188 11.047 1 98.31 100 PHE A N 1
ATOM 794 C CA . PHE A 1 100 ? 10.586 18.797 12.25 1 98.31 100 PHE A CA 1
ATOM 795 C C . PHE A 1 100 ? 9.68 18.844 13.477 1 98.31 100 PHE A C 1
ATOM 797 O O . PHE A 1 100 ? 8.898 19.781 13.641 1 98.31 100 PHE A O 1
ATOM 804 N N . GLY A 1 101 ? 9.766 17.734 14.281 1 98.19 101 GLY A N 1
ATOM 805 C CA . GLY A 1 101 ? 9.125 17.797 15.586 1 98.19 101 GLY A CA 1
ATOM 806 C C . GLY A 1 101 ? 9.781 18.781 16.531 1 98.19 101 GLY A C 1
ATOM 807 O O . GLY A 1 101 ? 10.969 19.078 16.406 1 98.19 101 GLY A O 1
ATOM 808 N N . ILE A 1 102 ? 9.055 19.234 17.5 1 97.38 102 ILE A N 1
ATOM 809 C CA . ILE A 1 102 ? 9.477 20.375 18.312 1 97.38 102 ILE A CA 1
ATOM 810 C C . ILE A 1 102 ? 10.719 20.016 19.109 1 97.38 102 ILE A C 1
ATOM 812 O O . ILE A 1 102 ? 11.617 20.844 19.281 1 97.38 102 ILE A O 1
ATOM 816 N N . ASP A 1 103 ? 10.805 18.844 19.672 1 95.31 103 ASP A N 1
ATOM 817 C CA . ASP A 1 103 ? 11.938 18.469 20.516 1 95.31 103 ASP A CA 1
ATOM 818 C C . ASP A 1 103 ? 13.234 18.453 19.703 1 95.31 103 ASP A C 1
ATOM 820 O O . ASP A 1 103 ? 14.266 18.969 20.172 1 95.31 103 ASP A O 1
ATOM 824 N N . TYR A 1 104 ? 13.203 17.906 18.562 1 96.44 104 TYR A N 1
ATOM 825 C CA . TYR A 1 104 ? 14.391 17.891 17.734 1 96.44 104 TYR A CA 1
ATOM 826 C C . TYR A 1 104 ? 14.703 19.266 17.188 1 96.44 104 TYR A C 1
ATOM 828 O O . TYR A 1 104 ? 15.867 19.656 17.078 1 96.44 104 TYR A O 1
ATOM 836 N N . PHE A 1 105 ? 13.656 19.953 16.828 1 96.31 105 PHE A N 1
ATOM 837 C CA . PHE A 1 105 ? 13.852 21.297 16.297 1 96.31 105 PHE A CA 1
ATOM 838 C C . PHE A 1 105 ? 14.562 22.188 17.297 1 96.31 105 PHE A C 1
ATOM 840 O O . PHE A 1 105 ? 15.438 22.984 16.938 1 96.31 105 PHE A O 1
ATOM 847 N N . ARG A 1 106 ? 14.258 22.094 18.547 1 94.62 106 ARG A N 1
ATOM 848 C CA . ARG A 1 106 ? 14.906 22.844 19.625 1 94.62 106 ARG A CA 1
ATOM 849 C C . ARG A 1 106 ? 16.406 22.562 19.656 1 94.62 106 ARG A C 1
ATOM 851 O O . ARG A 1 106 ? 17.203 23.453 19.953 1 94.62 106 ARG A O 1
ATOM 858 N N . LYS A 1 107 ? 16.734 21.406 19.344 1 93.19 107 LYS A N 1
ATOM 859 C CA . LYS A 1 107 ? 18.125 21.016 19.375 1 93.19 107 LYS A CA 1
ATOM 860 C C . LYS A 1 107 ? 18.906 21.594 18.188 1 93.19 107 LYS A C 1
ATOM 862 O O . LYS A 1 107 ? 20.031 22.062 18.344 1 93.19 107 LYS A O 1
ATOM 867 N N . ILE A 1 108 ? 18.281 21.609 17.078 1 93.12 108 ILE A N 1
ATOM 868 C CA . ILE A 1 108 ? 19.047 21.969 15.883 1 93.12 108 ILE A CA 1
ATOM 869 C C . ILE A 1 108 ? 18.875 23.469 15.586 1 93.12 108 ILE A C 1
ATOM 871 O O . ILE A 1 108 ? 19.609 24.031 14.766 1 93.12 108 ILE A O 1
ATOM 875 N N . SER A 1 109 ? 17.906 24.047 16.203 1 92.75 109 SER A N 1
ATOM 876 C CA . SER A 1 109 ? 17.641 25.484 16.031 1 92.75 109 SER A CA 1
ATOM 877 C C . SER A 1 109 ? 17.266 26.141 17.344 1 92.75 109 SER A C 1
ATOM 879 O O . SER A 1 109 ? 16.156 26.672 17.484 1 92.75 109 SER A O 1
ATOM 881 N N . PRO A 1 110 ? 18.125 26.203 18.344 1 89.56 110 PRO A N 1
ATOM 882 C CA . PRO A 1 110 ? 17.797 26.719 19.672 1 89.56 110 PRO A CA 1
ATOM 883 C C . PRO A 1 110 ? 17.281 28.156 19.641 1 89.56 110 PRO A C 1
ATOM 885 O O . PRO A 1 110 ? 16.5 28.547 20.5 1 89.56 110 PRO A O 1
ATOM 888 N N . GLY A 1 111 ? 17.562 29.016 18.703 1 90.12 111 GLY A N 1
ATOM 889 C CA . GLY A 1 111 ? 17.125 30.406 18.656 1 90.12 111 GLY A CA 1
ATOM 890 C C . GLY A 1 111 ? 15.93 30.609 17.75 1 90.12 111 GLY A C 1
ATOM 891 O O . GLY A 1 111 ? 15.688 31.734 17.266 1 90.12 111 GLY A O 1
ATOM 892 N N . PHE A 1 112 ? 15.164 29.516 17.656 1 91.19 112 PHE A N 1
ATOM 893 C CA . PHE A 1 112 ? 14.102 29.594 16.656 1 91.19 112 PHE A CA 1
ATOM 894 C C . PHE A 1 112 ? 13.016 30.578 17.094 1 91.19 112 PHE A C 1
ATOM 896 O O . PHE A 1 112 ? 12.383 31.219 16.266 1 91.19 112 PHE A O 1
ATOM 903 N N . ARG A 1 113 ? 12.805 30.797 18.391 1 91.88 113 ARG A N 1
ATOM 904 C CA . ARG A 1 113 ? 11.766 31.688 18.891 1 91.88 113 ARG A CA 1
ATOM 905 C C . ARG A 1 113 ? 12.078 33.125 18.516 1 91.88 113 ARG A C 1
ATOM 907 O O . ARG A 1 113 ? 11.164 33.938 18.281 1 91.88 113 ARG A O 1
ATOM 914 N N . LEU A 1 114 ? 13.312 33.406 18.422 1 90.06 114 LEU A N 1
ATOM 915 C CA . LEU A 1 114 ? 13.742 34.75 18.047 1 90.06 114 LEU A CA 1
ATOM 916 C C . LEU A 1 114 ? 13.406 35.062 16.594 1 90.06 114 LEU A C 1
ATOM 918 O O . LEU A 1 114 ? 13.273 36.219 16.203 1 90.06 114 LEU A O 1
ATOM 922 N N . ARG A 1 115 ? 13.266 34 15.898 1 89 115 ARG A N 1
ATOM 923 C CA . ARG A 1 115 ? 12.961 34.156 14.477 1 89 115 ARG A CA 1
ATOM 924 C C . ARG A 1 115 ? 11.461 34.156 14.234 1 89 115 ARG A C 1
ATOM 926 O O . ARG A 1 115 ? 11.008 34.156 13.086 1 89 115 ARG A O 1
ATOM 933 N N . GLY A 1 116 ? 10.688 34.062 15.32 1 90.5 116 GLY A N 1
ATOM 934 C CA . GLY A 1 116 ? 9.242 34.188 15.188 1 90.5 116 GLY A CA 1
ATOM 935 C C . GLY A 1 116 ? 8.531 32.844 15.102 1 90.5 116 GLY A C 1
ATOM 936 O O . GLY A 1 116 ? 7.336 32.781 14.812 1 90.5 116 GLY A O 1
ATOM 937 N N . ILE A 1 117 ? 9.258 31.828 15.281 1 94.12 117 ILE A N 1
ATOM 938 C CA . ILE A 1 117 ? 8.641 30.5 15.289 1 94.12 117 ILE A CA 1
ATOM 939 C C . ILE A 1 117 ? 8.094 30.188 16.672 1 94.12 117 ILE A C 1
ATOM 941 O O . ILE A 1 117 ? 8.844 30.172 17.656 1 94.12 117 ILE A O 1
ATOM 945 N N . LYS A 1 118 ? 6.832 30 16.734 1 94.06 118 LYS A N 1
ATOM 946 C CA . LYS A 1 118 ? 6.18 29.688 18.016 1 94.06 118 LYS A CA 1
ATOM 947 C C . LYS A 1 118 ? 6.402 28.234 18.406 1 94.06 118 LYS A C 1
ATOM 949 O O . LYS A 1 118 ? 6.664 27.391 17.562 1 94.06 118 LYS A O 1
ATOM 954 N N . SER A 1 119 ? 6.297 28.062 19.734 1 95.38 119 SER A N 1
ATOM 955 C CA . SER A 1 119 ? 6.246 26.672 20.188 1 95.38 119 SER A CA 1
ATOM 956 C C . SER A 1 119 ? 5.027 25.953 19.625 1 95.38 119 SER A C 1
ATOM 958 O O . SER A 1 119 ? 3.941 26.531 19.531 1 95.38 119 SER A O 1
ATOM 960 N N . TYR A 1 120 ? 5.223 24.766 19.234 1 97.75 120 TYR A N 1
ATOM 961 C CA . TYR A 1 120 ? 4.145 24.016 18.609 1 97.75 120 TYR A CA 1
ATOM 962 C C . TYR A 1 120 ? 4.031 22.609 19.203 1 97.75 120 TYR A C 1
ATOM 964 O O . TYR A 1 120 ? 4.047 21.609 18.484 1 97.75 120 TYR A O 1
ATOM 972 N N . GLU A 1 121 ? 3.828 22.562 20.453 1 97.19 121 GLU A N 1
ATOM 973 C CA . GLU A 1 121 ? 3.607 21.312 21.156 1 97.19 121 GLU A CA 1
ATOM 974 C C . GLU A 1 121 ? 2.215 20.75 20.875 1 97.19 121 GLU A C 1
ATOM 976 O O . GLU A 1 121 ? 1.221 21.484 20.969 1 97.19 121 GLU A O 1
ATOM 981 N N . TYR A 1 122 ? 2.189 19.484 20.453 1 98.38 122 TYR A N 1
ATOM 982 C CA . TYR A 1 122 ? 0.916 18.812 20.266 1 98.38 122 TYR A CA 1
ATOM 983 C C . TYR A 1 122 ? 0.325 18.375 21.609 1 98.38 122 TYR A C 1
ATOM 985 O O . TYR A 1 122 ? 0.967 17.641 22.359 1 98.38 122 TYR A O 1
ATOM 993 N N . ARG A 1 123 ? -0.838 18.812 21.938 1 97.75 123 ARG A N 1
ATOM 994 C CA . ARG A 1 123 ? -1.517 18.438 23.172 1 97.75 123 ARG A CA 1
ATOM 995 C C . ARG A 1 123 ? -2.389 17.203 22.953 1 97.75 123 ARG A C 1
ATOM 997 O O . ARG A 1 123 ? -3.238 17.188 22.062 1 97.75 123 ARG A O 1
ATOM 1004 N N . GLU A 1 124 ? -2.164 16.25 23.75 1 98.06 124 GLU A N 1
ATOM 1005 C CA . GLU A 1 124 ? -3.07 15.109 23.734 1 98.06 124 GLU A CA 1
ATOM 1006 C C . GLU A 1 124 ? -4.477 15.508 24.172 1 98.06 124 GLU A C 1
ATOM 1008 O O . GLU A 1 124 ? -4.637 16.359 25.062 1 98.06 124 GLU A O 1
ATOM 1013 N N . ARG A 1 125 ? -5.441 14.953 23.547 1 98.19 125 ARG A N 1
ATOM 1014 C CA . ARG A 1 125 ? -6.844 15.195 23.859 1 98.19 125 ARG A CA 1
ATOM 1015 C C . ARG A 1 125 ? -7.605 13.875 23.984 1 98.19 125 ARG A C 1
ATOM 1017 O O . ARG A 1 125 ? -7.195 12.859 23.422 1 98.19 125 ARG A O 1
ATOM 1024 N N . SER A 1 126 ? -8.602 13.898 24.797 1 97.75 126 SER A N 1
ATOM 1025 C CA . SER A 1 126 ? -9.484 12.75 24.953 1 97.75 126 SER A CA 1
ATOM 1026 C C . SER A 1 126 ? -10.945 13.18 25.078 1 97.75 126 SER A C 1
ATOM 1028 O O . SER A 1 126 ? -11.242 14.211 25.672 1 97.75 126 SER A O 1
ATOM 1030 N N . GLY A 1 127 ? -11.812 12.383 24.469 1 97.69 127 GLY A N 1
ATOM 1031 C CA . GLY A 1 127 ? -13.25 12.609 24.547 1 97.69 127 GLY A CA 1
ATOM 1032 C C . GLY A 1 127 ? -14.055 11.32 24.578 1 97.69 127 GLY A C 1
ATOM 1033 O O . GLY A 1 127 ? -13.508 10.25 24.828 1 97.69 127 GLY A O 1
ATOM 1034 N N . LYS A 1 128 ? -15.312 11.422 24.344 1 97.69 128 LYS A N 1
ATOM 1035 C CA . LYS A 1 128 ? -16.266 10.328 24.469 1 97.69 128 LYS A CA 1
ATOM 1036 C C . LYS A 1 128 ? -15.922 9.18 23.531 1 97.69 128 LYS A C 1
ATOM 1038 O O . LYS A 1 128 ? -16.078 8.008 23.875 1 97.69 128 LYS A O 1
ATOM 1043 N N . PHE A 1 129 ? -15.453 9.523 22.328 1 98.25 129 PHE A N 1
ATOM 1044 C CA . PHE A 1 129 ? -15.328 8.508 21.297 1 98.25 129 PHE A CA 1
ATOM 1045 C C . PHE A 1 129 ? -13.867 8.117 21.094 1 98.25 129 PHE A C 1
ATOM 1047 O O . PHE A 1 129 ? -13.547 7.352 20.188 1 98.25 129 PHE A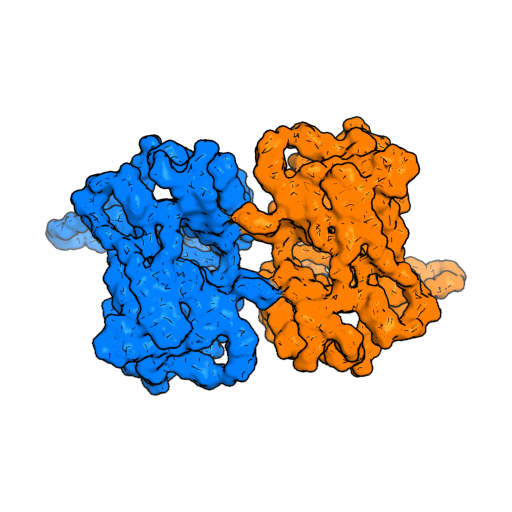 O 1
ATOM 1054 N N . GLY A 1 130 ? -12.945 8.664 21.922 1 98 130 GLY A N 1
ATOM 1055 C CA . GLY A 1 130 ? -11.555 8.266 21.781 1 98 130 GLY A CA 1
ATOM 1056 C C . GLY A 1 130 ? -10.586 9.398 22.062 1 98 130 GLY A C 1
ATOM 1057 O O . GLY A 1 130 ? -10.969 10.43 22.625 1 98 130 GLY A O 1
ATOM 1058 N N . LYS A 1 131 ? -9.352 9.133 21.719 1 98.44 131 LYS A N 1
ATOM 1059 C CA . LYS A 1 131 ? -8.289 10.078 22.031 1 98.44 131 LYS A CA 1
ATOM 1060 C C . LYS A 1 131 ? -7.598 10.57 20.766 1 98.44 131 LYS A C 1
ATOM 1062 O O . LYS A 1 131 ? -7.77 9.984 19.688 1 98.44 131 LYS A O 1
ATOM 1067 N N . LEU A 1 132 ? -6.949 11.656 20.891 1 98.75 132 LEU A N 1
ATOM 1068 C CA . LEU A 1 132 ? -5.961 12.18 19.953 1 98.75 132 LEU A CA 1
ATOM 1069 C C . LEU A 1 132 ? -4.562 12.141 20.562 1 98.75 132 LEU A C 1
ATOM 1071 O O . LEU A 1 132 ? -4.125 13.109 21.188 1 98.75 132 LEU A O 1
ATOM 1075 N N . PRO A 1 133 ? -3.889 11.047 20.344 1 98.75 133 PRO A N 1
ATOM 1076 C CA . PRO A 1 133 ? -2.641 10.82 21.078 1 98.75 133 PRO A CA 1
ATOM 1077 C C . PRO A 1 133 ? -1.473 11.633 20.516 1 98.75 133 PRO A C 1
ATOM 1079 O O . PRO A 1 133 ? -1.447 11.938 19.312 1 98.75 133 PRO A O 1
ATOM 1082 N N . LYS A 1 134 ? -0.59 11.945 21.375 1 98.56 134 LYS A N 1
ATOM 1083 C CA . LYS A 1 134 ? 0.708 12.484 20.984 1 98.56 134 LYS A CA 1
ATOM 1084 C C . LYS A 1 134 ? 1.735 11.367 20.812 1 98.56 134 LYS A C 1
ATOM 1086 O O . LYS A 1 134 ? 2.182 10.773 21.781 1 98.56 134 LYS A O 1
ATOM 1091 N N . THR A 1 135 ? 2.104 11.125 19.578 1 98.25 135 THR A N 1
ATOM 1092 C CA . THR A 1 135 ? 3.004 10 19.344 1 98.25 135 THR A CA 1
ATOM 1093 C C . THR A 1 135 ? 4.41 10.5 19 1 98.25 135 THR A C 1
ATOM 1095 O O . THR A 1 135 ? 5.363 9.719 19 1 98.25 135 THR A O 1
ATOM 1098 N N . GLY A 1 136 ? 4.531 11.797 18.734 1 97.62 136 GLY A N 1
ATOM 1099 C CA . GLY A 1 136 ? 5.832 12.414 18.547 1 97.62 136 GLY A CA 1
ATOM 1100 C C . GLY A 1 136 ? 6.449 12.109 17.188 1 97.62 136 GLY A C 1
ATOM 1101 O O . GLY A 1 136 ? 5.746 11.711 16.266 1 97.62 136 GLY A O 1
ATOM 1102 N N . GLY A 1 137 ? 7.793 12.336 17.125 1 97.94 137 GLY A N 1
ATOM 1103 C CA . GLY A 1 137 ? 8.617 12.25 15.922 1 97.94 137 GLY A CA 1
ATOM 1104 C C . GLY A 1 137 ? 9.594 13.398 15.781 1 97.94 137 GLY A C 1
ATOM 1105 O O . GLY A 1 137 ? 9.336 14.5 16.281 1 97.94 137 GLY A O 1
ATOM 1106 N N . ASP A 1 138 ? 10.68 13.117 15.102 1 98.31 138 ASP A N 1
ATOM 1107 C CA . ASP A 1 138 ? 11.734 14.117 15 1 98.31 138 ASP A CA 1
ATOM 1108 C C . ASP A 1 138 ? 11.797 14.719 13.594 1 98.31 138 ASP A C 1
ATOM 1110 O O . ASP A 1 138 ? 11.93 15.93 13.43 1 98.31 138 ASP A O 1
ATOM 1114 N N . ILE A 1 139 ? 11.742 13.875 12.617 1 98.5 139 ILE A N 1
ATOM 1115 C CA . ILE A 1 139 ? 11.758 14.297 11.219 1 98.5 139 ILE A CA 1
ATOM 1116 C C . ILE A 1 139 ? 10.555 13.695 10.492 1 98.5 139 ILE A C 1
ATOM 1118 O O . ILE A 1 139 ? 10.227 12.523 10.688 1 98.5 139 ILE A O 1
ATOM 1122 N N . PHE A 1 140 ? 9.852 14.516 9.734 1 98.88 140 PHE A N 1
ATOM 1123 C CA . PHE A 1 140 ? 8.711 14.07 8.938 1 98.88 140 PHE A CA 1
ATOM 1124 C C . PHE A 1 140 ? 8.891 14.453 7.477 1 98.88 140 PHE A C 1
ATOM 1126 O O . PHE A 1 140 ? 9.141 15.617 7.16 1 98.88 140 PHE A O 1
ATOM 1133 N N . VAL A 1 141 ? 8.805 13.508 6.582 1 98.88 141 VAL A N 1
ATOM 1134 C CA . VAL A 1 141 ? 8.883 13.766 5.148 1 98.88 141 VAL A CA 1
ATOM 1135 C C . VAL A 1 141 ? 7.52 13.531 4.504 1 98.88 141 VAL A C 1
ATOM 1137 O O . VAL A 1 141 ? 6.961 12.438 4.609 1 98.88 141 VAL A O 1
ATOM 1140 N N . HIS A 1 142 ? 6.953 14.539 3.951 1 98.88 142 HIS A N 1
ATOM 1141 C CA . HIS A 1 142 ? 5.77 14.461 3.105 1 98.88 142 HIS A CA 1
ATOM 1142 C C . HIS A 1 142 ? 6.137 14.547 1.629 1 98.88 142 HIS A C 1
ATOM 1144 O O . HIS A 1 142 ? 6.586 15.594 1.157 1 98.88 142 HIS A O 1
ATOM 1150 N N . ALA A 1 143 ? 5.988 13.461 0.895 1 98.5 143 ALA A N 1
ATOM 1151 C CA . ALA A 1 143 ? 6.32 13.453 -0.528 1 98.5 143 ALA A CA 1
ATOM 1152 C C . ALA A 1 143 ? 5.145 12.945 -1.362 1 98.5 143 ALA A C 1
ATOM 1154 O O . ALA A 1 143 ? 4.316 12.172 -0.875 1 98.5 143 ALA A O 1
ATOM 1155 N N . LYS A 1 144 ? 5.066 13.398 -2.539 1 96.94 144 LYS A N 1
ATOM 1156 C CA . LYS A 1 144 ? 3.98 13.078 -3.461 1 96.94 144 LYS A CA 1
ATOM 1157 C C . LYS A 1 144 ? 4.52 12.75 -4.852 1 96.94 144 LYS A C 1
ATOM 1159 O O . LYS A 1 144 ? 5.473 13.375 -5.316 1 96.94 144 LYS A O 1
ATOM 1164 N N . CYS A 1 145 ? 3.936 11.805 -5.434 1 95.62 145 CYS A N 1
ATOM 1165 C CA . CYS A 1 145 ? 4.32 11.367 -6.773 1 95.62 145 CYS A CA 1
ATOM 1166 C C . CYS A 1 145 ? 3.219 10.539 -7.414 1 95.62 145 CYS A C 1
ATOM 1168 O O . CYS A 1 145 ? 2.416 9.914 -6.719 1 95.62 145 CYS A O 1
ATOM 1170 N N . ASN A 1 146 ? 3.133 10.531 -8.727 1 93.56 146 ASN A N 1
ATOM 1171 C CA . ASN A 1 146 ? 2.166 9.672 -9.406 1 93.56 146 ASN A CA 1
ATOM 1172 C C . ASN A 1 146 ? 2.674 8.242 -9.539 1 93.56 146 ASN A C 1
ATOM 1174 O O . ASN A 1 146 ? 1.93 7.348 -9.945 1 93.56 146 ASN A O 1
ATOM 1178 N N . ASP A 1 147 ? 3.875 8 -9.156 1 93.25 147 ASP A N 1
ATOM 1179 C CA . ASP A 1 147 ? 4.477 6.676 -9.156 1 93.25 147 ASP A CA 1
ATOM 1180 C C . ASP A 1 147 ? 4.789 6.207 -7.738 1 93.25 147 ASP A C 1
ATOM 1182 O O . ASP A 1 1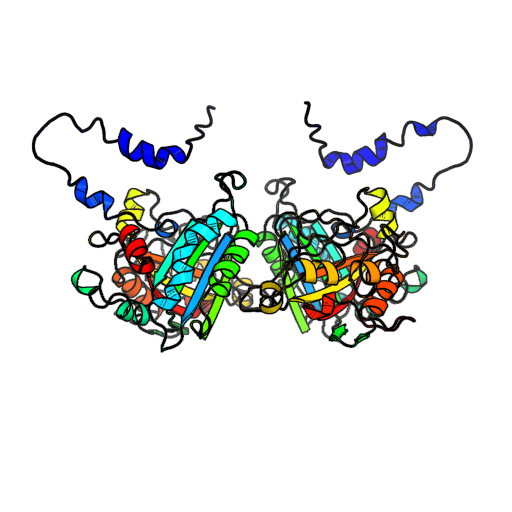47 ? 5.688 6.746 -7.086 1 93.25 147 ASP A O 1
ATOM 1186 N N . HIS A 1 148 ? 4.117 5.184 -7.332 1 95.81 148 HIS A N 1
ATOM 1187 C CA . HIS A 1 148 ? 4.285 4.629 -5.992 1 95.81 148 HIS A CA 1
ATOM 1188 C C . HIS A 1 148 ? 5.719 4.156 -5.766 1 95.81 148 HIS A C 1
ATOM 1190 O O . HIS A 1 148 ? 6.273 4.344 -4.684 1 95.81 148 HIS A O 1
ATOM 1196 N N . GLY A 1 149 ? 6.281 3.498 -6.75 1 95.25 149 GLY A N 1
ATOM 1197 C CA . GLY A 1 149 ? 7.625 2.955 -6.633 1 95.25 149 GLY A CA 1
ATOM 1198 C C . GLY A 1 149 ? 8.68 4.016 -6.387 1 95.25 149 GLY A C 1
ATOM 1199 O O . GLY A 1 149 ? 9.641 3.787 -5.648 1 95.25 149 GLY A O 1
ATOM 1200 N N . MET A 1 150 ? 8.508 5.152 -6.973 1 95.31 150 MET A N 1
ATOM 1201 C CA . MET A 1 150 ? 9.461 6.246 -6.789 1 95.31 150 MET A CA 1
ATOM 1202 C C . MET A 1 150 ? 9.422 6.766 -5.355 1 95.31 150 MET A C 1
ATOM 1204 O O . MET A 1 150 ? 10.453 7.168 -4.812 1 95.31 150 MET A O 1
ATOM 1208 N N . LEU A 1 151 ? 8.273 6.785 -4.766 1 97.56 151 LEU A N 1
ATOM 1209 C CA . LEU A 1 151 ? 8.148 7.18 -3.367 1 97.56 151 LEU A CA 1
ATOM 1210 C C . LEU A 1 151 ? 8.828 6.16 -2.455 1 97.56 151 LEU A C 1
ATOM 1212 O O . LEU A 1 151 ? 9.469 6.535 -1.47 1 97.56 151 LEU A O 1
ATOM 1216 N N . PHE A 1 152 ? 8.695 4.891 -2.773 1 98.12 152 PHE A N 1
ATOM 1217 C CA . PHE A 1 152 ? 9.383 3.84 -2.031 1 98.12 152 PHE A CA 1
ATOM 1218 C C . PHE A 1 152 ? 10.898 4.016 -2.117 1 98.12 152 PHE A C 1
ATOM 1220 O O . PHE A 1 152 ? 11.602 3.902 -1.111 1 98.12 152 PHE A O 1
ATOM 1227 N N . ASP A 1 153 ? 11.344 4.324 -3.299 1 97.06 153 ASP A N 1
ATOM 1228 C CA . ASP A 1 153 ? 12.773 4.562 -3.508 1 97.06 153 ASP A CA 1
ATOM 1229 C C . ASP A 1 153 ? 13.258 5.746 -2.676 1 97.06 153 ASP A C 1
ATOM 1231 O O . ASP A 1 153 ? 14.375 5.727 -2.154 1 97.06 153 ASP A O 1
ATOM 1235 N N . LEU A 1 154 ? 12.422 6.742 -2.604 1 97.88 154 LEU A N 1
ATOM 1236 C CA . LEU A 1 154 ? 12.797 7.902 -1.808 1 97.88 154 LEU A CA 1
ATOM 1237 C C . LEU A 1 154 ? 12.945 7.531 -0.336 1 97.88 154 LEU A C 1
ATOM 1239 O O . LEU A 1 154 ? 13.93 7.902 0.308 1 97.88 154 LEU A O 1
ATOM 1243 N N . ALA A 1 155 ? 11.969 6.82 0.185 1 98.62 155 ALA A N 1
ATOM 1244 C CA . ALA A 1 155 ? 12.055 6.355 1.567 1 98.62 155 ALA A CA 1
ATOM 1245 C C . ALA A 1 155 ? 13.328 5.539 1.788 1 98.62 155 ALA A C 1
ATOM 1247 O O . ALA A 1 155 ? 14.047 5.754 2.766 1 98.62 155 ALA A O 1
ATOM 1248 N N . LYS A 1 156 ? 13.539 4.641 0.882 1 97.62 156 LYS A N 1
ATOM 1249 C CA . LYS A 1 156 ? 14.734 3.801 0.947 1 97.62 156 LYS A CA 1
ATOM 1250 C C . LYS A 1 156 ? 16 4.648 0.97 1 97.62 156 LYS A C 1
ATOM 1252 O O . LYS A 1 156 ? 16.859 4.457 1.827 1 97.62 156 LYS A O 1
ATOM 1257 N N . SER A 1 157 ? 16.109 5.578 0.073 1 97.12 157 SER A N 1
ATOM 1258 C CA . SER A 1 157 ? 17.297 6.43 -0.031 1 97.12 157 SER A CA 1
ATOM 1259 C C . SER A 1 157 ? 17.516 7.227 1.249 1 97.12 157 SER A C 1
ATOM 1261 O O . SER A 1 157 ? 18.641 7.316 1.743 1 97.12 157 SER A O 1
ATOM 1263 N N . ILE A 1 158 ? 16.484 7.77 1.796 1 98.12 158 ILE A N 1
ATOM 1264 C CA . ILE A 1 158 ? 16.594 8.578 3.006 1 98.12 158 ILE A CA 1
ATOM 1265 C C . ILE A 1 158 ? 17.078 7.707 4.168 1 98.12 158 ILE A C 1
ATOM 1267 O O . ILE A 1 158 ? 18.078 8.008 4.812 1 98.12 158 ILE A O 1
ATOM 1271 N N . ILE A 1 159 ? 16.406 6.617 4.418 1 97.88 159 ILE A N 1
ATOM 1272 C CA . ILE A 1 159 ? 16.641 5.801 5.609 1 97.88 159 ILE A CA 1
ATOM 1273 C C . ILE A 1 159 ? 17.984 5.109 5.52 1 97.88 159 ILE A C 1
ATOM 1275 O O . ILE A 1 159 ? 18.75 5.078 6.496 1 97.88 159 ILE A O 1
ATOM 1279 N N . GLN A 1 160 ? 18.312 4.598 4.348 1 95.25 160 GLN A N 1
ATOM 1280 C CA . GLN A 1 160 ? 19.547 3.818 4.199 1 95.25 160 GLN A CA 1
ATOM 1281 C C . GLN A 1 160 ? 20.781 4.711 4.266 1 95.25 160 GLN A C 1
ATOM 1283 O O . GLN A 1 160 ? 21.875 4.23 4.516 1 95.25 160 GLN A O 1
ATOM 1288 N N . ASN A 1 161 ? 20.578 5.973 4.078 1 95.5 161 ASN A N 1
ATOM 1289 C CA . ASN A 1 161 ? 21.719 6.883 4.121 1 95.5 161 ASN A CA 1
ATOM 1290 C C . ASN A 1 161 ? 21.766 7.676 5.426 1 95.5 161 ASN A C 1
ATOM 1292 O O . ASN A 1 161 ? 22.578 8.578 5.582 1 95.5 161 ASN A O 1
ATOM 1296 N N . MET A 1 162 ? 20.844 7.398 6.316 1 95.75 162 MET A N 1
ATOM 1297 C CA . MET A 1 162 ? 20.969 7.965 7.66 1 95.75 162 MET A CA 1
ATOM 1298 C C . MET A 1 162 ? 22.219 7.457 8.359 1 95.75 162 MET A C 1
ATOM 1300 O O . MET A 1 162 ? 22.562 6.273 8.258 1 95.75 162 MET A O 1
ATOM 1304 N N . PRO A 1 163 ? 22.938 8.359 9.023 1 93.75 163 PRO A N 1
ATOM 1305 C CA . PRO A 1 163 ? 24.109 7.883 9.766 1 93.75 163 PRO A CA 1
ATOM 1306 C C . PRO A 1 163 ? 23.781 6.773 10.758 1 93.75 163 PRO A C 1
ATOM 1308 O O . PRO A 1 163 ? 22.719 6.812 11.391 1 93.75 163 PRO A O 1
ATOM 1311 N N . PRO A 1 164 ? 24.719 5.77 10.852 1 90.31 164 PRO A N 1
ATOM 1312 C CA . PRO A 1 164 ? 24.453 4.668 11.781 1 90.31 164 PRO A CA 1
ATOM 1313 C C . PRO A 1 164 ? 24.172 5.145 13.203 1 90.31 164 PRO A C 1
ATOM 1315 O O . PRO A 1 164 ? 24.859 6.051 13.695 1 90.31 164 PRO A O 1
ATOM 1318 N N . GLY A 1 165 ? 23.109 4.605 13.758 1 91.12 165 GLY A N 1
ATOM 1319 C CA . GLY A 1 165 ? 22.781 4.891 15.148 1 91.12 165 GLY A CA 1
ATOM 1320 C C . GLY A 1 165 ? 21.859 6.074 15.32 1 91.12 165 GLY A C 1
ATOM 1321 O O . GLY A 1 165 ? 21.359 6.324 16.422 1 91.12 165 GLY A O 1
ATOM 1322 N N . CYS A 1 166 ? 21.562 6.789 14.305 1 94.75 166 CYS A N 1
ATOM 1323 C CA . CYS A 1 166 ? 20.734 7.984 14.406 1 94.75 166 CYS A CA 1
ATOM 1324 C C . CYS A 1 166 ? 19.266 7.621 14.547 1 94.75 166 CYS A C 1
ATOM 1326 O O . CYS A 1 166 ? 18.547 8.242 15.328 1 94.75 166 CYS A O 1
ATOM 1328 N N . VAL A 1 167 ? 18.875 6.617 13.82 1 97.19 167 VAL A N 1
ATOM 1329 C CA . VAL A 1 167 ? 17.453 6.312 13.75 1 97.19 167 VAL A CA 1
ATOM 1330 C C . VAL A 1 167 ? 17.078 5.305 14.836 1 97.19 167 VAL A C 1
ATOM 1332 O O . VAL A 1 167 ? 17.672 4.223 14.906 1 97.19 167 VAL A O 1
ATOM 1335 N N . ASP A 1 168 ? 16.188 5.668 15.711 1 97.62 168 ASP A N 1
ATOM 1336 C CA . ASP A 1 168 ? 15.609 4.734 16.672 1 97.62 168 ASP A CA 1
ATOM 1337 C C . ASP A 1 168 ? 14.539 3.861 16.031 1 97.62 168 ASP A C 1
ATOM 1339 O O . ASP A 1 168 ? 14.609 2.631 16.094 1 97.62 168 ASP A O 1
ATOM 1343 N N . LYS A 1 169 ? 13.625 4.465 15.352 1 97.81 169 LYS A N 1
ATOM 1344 C CA . LYS A 1 169 ? 12.578 3.801 14.578 1 97.81 169 LYS A CA 1
ATOM 1345 C C . LYS A 1 169 ? 12.008 4.73 13.516 1 97.81 169 LYS A C 1
ATOM 1347 O O . LYS A 1 169 ? 12.188 5.945 13.578 1 97.81 169 LYS A O 1
ATOM 1352 N N . PHE A 1 170 ? 11.398 4.184 12.57 1 98.38 170 PHE A N 1
ATOM 1353 C CA . PHE A 1 170 ? 10.703 4.977 11.562 1 98.38 170 PHE A CA 1
ATOM 1354 C C . PHE A 1 170 ? 9.492 4.23 11.023 1 98.38 170 PHE A C 1
ATOM 1356 O O . PHE A 1 170 ? 9.352 3.025 11.234 1 98.38 170 PHE A O 1
ATOM 1363 N N . GLU A 1 171 ? 8.594 4.969 10.398 1 98.62 171 GLU A N 1
ATOM 1364 C CA . GLU A 1 171 ? 7.406 4.43 9.742 1 98.62 171 GLU A CA 1
ATOM 1365 C C . GLU A 1 171 ? 7.148 5.121 8.406 1 98.62 171 GLU A C 1
ATOM 1367 O O . GLU A 1 171 ? 7.113 6.352 8.336 1 98.62 171 GLU A O 1
ATOM 1372 N N . ASP A 1 172 ? 7.113 4.32 7.359 1 98.75 172 ASP A N 1
ATOM 1373 C CA . ASP A 1 172 ? 6.684 4.809 6.051 1 98.75 172 ASP A CA 1
ATOM 1374 C C . ASP A 1 172 ? 5.277 4.316 5.719 1 98.75 172 ASP A C 1
ATOM 1376 O O . ASP A 1 172 ? 5.027 3.109 5.684 1 98.75 172 ASP A O 1
ATOM 1380 N N . ILE A 1 173 ? 4.379 5.23 5.473 1 98.69 173 ILE A N 1
ATOM 1381 C CA . ILE A 1 173 ? 3.002 4.965 5.07 1 98.69 173 ILE A CA 1
ATOM 1382 C C . ILE A 1 173 ? 2.748 5.547 3.682 1 98.69 173 ILE A C 1
ATOM 1384 O O . ILE A 1 173 ? 3.176 6.668 3.385 1 98.69 173 ILE A O 1
ATOM 1388 N N . TYR A 1 174 ? 2.113 4.828 2.863 1 98.69 174 TYR A N 1
ATOM 1389 C CA . TYR A 1 174 ? 1.829 5.27 1.501 1 98.69 174 TYR A CA 1
ATOM 1390 C C . TYR A 1 174 ? 0.333 5.469 1.293 1 98.69 174 TYR A C 1
ATOM 1392 O O . TYR A 1 174 ? -0.471 4.602 1.644 1 98.69 174 TYR A O 1
ATOM 1400 N N . GLY A 1 175 ? -0.013 6.602 0.784 1 98.44 175 GLY A N 1
ATOM 1401 C CA . GLY A 1 175 ? -1.396 6.902 0.454 1 98.44 175 GLY A CA 1
ATOM 1402 C C . GLY A 1 175 ? -1.676 6.871 -1.036 1 98.44 175 GLY A C 1
ATOM 1403 O O . GLY A 1 175 ? -0.749 6.793 -1.845 1 98.44 175 GLY A O 1
ATOM 1404 N N . TRP A 1 176 ? -2.945 6.906 -1.358 1 97.94 176 TRP A N 1
ATOM 1405 C CA . TRP A 1 176 ? -3.354 6.965 -2.758 1 97.94 176 TRP A CA 1
ATOM 1406 C C . TRP A 1 176 ? -4.566 7.871 -2.93 1 97.94 176 TRP A C 1
ATOM 1408 O O . TRP A 1 176 ? -5.32 8.094 -1.98 1 97.94 176 TRP A O 1
ATOM 1418 N N . MET A 1 177 ? -4.629 8.406 -4.086 1 96.25 177 MET A N 1
ATOM 1419 C CA . MET A 1 177 ? -5.848 9.133 -4.434 1 96.25 177 MET A CA 1
ATOM 1420 C C . MET A 1 177 ? -7.004 8.164 -4.672 1 96.25 177 MET A C 1
ATOM 1422 O O . MET A 1 177 ? -6.902 7.262 -5.5 1 96.25 177 MET A O 1
ATOM 1426 N N . TYR A 1 178 ? -8.078 8.328 -3.941 1 95.38 178 TYR A N 1
ATOM 1427 C CA . TYR A 1 178 ? -9.25 7.461 -3.99 1 95.38 178 TYR A CA 1
ATOM 1428 C C . TYR A 1 178 ? -10.422 8.164 -4.668 1 95.38 178 TYR A C 1
ATOM 1430 O O . TYR A 1 178 ? -10.914 9.18 -4.168 1 95.38 178 TYR A O 1
ATOM 1438 N N . HIS A 1 179 ? -10.844 7.645 -5.914 1 91.62 179 HIS A N 1
ATOM 1439 C CA . HIS A 1 179 ? -11.914 8.234 -6.715 1 91.62 179 HIS A CA 1
ATOM 1440 C C . HIS A 1 179 ? -11.664 9.727 -6.945 1 91.62 179 HIS A C 1
ATOM 1442 O O . HIS A 1 179 ? -10.609 10.109 -7.461 1 91.62 179 HIS A O 1
ATOM 1448 N N . ASP A 1 180 ? -12.562 10.57 -6.789 1 89.81 180 ASP A N 1
ATOM 1449 C CA . ASP A 1 180 ? -12.422 12.016 -6.938 1 89.81 180 ASP A CA 1
ATOM 1450 C C . ASP A 1 180 ? -12 12.664 -5.621 1 89.81 180 ASP A C 1
ATOM 1452 O O . ASP A 1 180 ? -12.664 13.586 -5.141 1 89.81 180 ASP A O 1
ATOM 1456 N N . GLU A 1 181 ? -10.836 12.141 -5.078 1 93.75 181 GLU A N 1
ATOM 1457 C CA . GLU A 1 181 ? -10.234 12.656 -3.855 1 93.75 181 GLU A CA 1
ATOM 1458 C C . GLU A 1 181 ? -11.133 12.406 -2.648 1 93.75 181 GLU A C 1
ATOM 1460 O O . GLU A 1 181 ? -11.336 13.305 -1.823 1 93.75 181 GLU A O 1
ATOM 1465 N N . ARG A 1 182 ? -11.633 11.227 -2.561 1 96.38 182 ARG A N 1
ATOM 1466 C CA . ARG A 1 182 ? -12.484 10.844 -1.438 1 96.38 182 ARG A CA 1
ATOM 1467 C C . ARG A 1 182 ? -11.688 10.094 -0.377 1 96.38 182 ARG A C 1
ATOM 1469 O O . ARG A 1 182 ? -10.617 9.547 -0.664 1 96.38 182 ARG A O 1
ATOM 1476 N N . ASP A 1 183 ? -12.25 10.18 0.83 1 96.12 183 ASP A N 1
ATOM 1477 C CA . ASP A 1 183 ? -11.844 9.289 1.915 1 96.12 183 ASP A CA 1
ATOM 1478 C C . ASP A 1 183 ? -12.547 7.941 1.805 1 96.12 183 ASP A C 1
ATOM 1480 O O . ASP A 1 183 ? -13.516 7.793 1.05 1 96.12 183 ASP A O 1
ATOM 1484 N N . LEU A 1 184 ? -12.031 6.941 2.574 1 97.75 184 LEU A N 1
ATOM 1485 C CA . LEU A 1 184 ? -12.594 5.594 2.465 1 97.75 184 LEU A CA 1
ATOM 1486 C C . LEU A 1 184 ? -14.031 5.562 2.969 1 97.75 184 LEU A C 1
ATOM 1488 O O . LEU A 1 184 ? -14.75 4.59 2.732 1 97.75 184 LEU A O 1
ATOM 1492 N N . SER A 1 185 ? -14.422 6.613 3.662 1 97.31 185 SER A N 1
ATOM 1493 C CA . SER A 1 185 ? -15.805 6.699 4.105 1 97.31 185 SER A CA 1
ATOM 1494 C C . SER A 1 185 ? -16.734 7.109 2.963 1 97.31 185 SER A C 1
ATOM 1496 O O . SER A 1 185 ? -17.953 7.027 3.084 1 97.31 185 SER A O 1
ATOM 1498 N N . GLY A 1 186 ? -16.141 7.551 1.905 1 96.38 186 GLY A N 1
ATOM 1499 C CA . GLY A 1 186 ? -16.922 7.906 0.729 1 96.38 186 GLY A CA 1
ATOM 1500 C C . GLY A 1 186 ? -17.078 9.406 0.545 1 96.38 186 GLY A C 1
ATOM 1501 O O . GLY A 1 186 ? -17.531 9.859 -0.501 1 96.38 186 GLY A O 1
ATOM 1502 N N . PHE A 1 187 ? -16.672 10.172 1.486 1 97.44 187 PHE A N 1
ATOM 1503 C CA . PHE A 1 187 ? -16.828 11.625 1.42 1 97.44 187 PHE A CA 1
ATOM 1504 C C . PHE A 1 187 ? -15.625 12.273 0.759 1 97.44 187 PHE A C 1
ATOM 1506 O O . PHE A 1 187 ? -14.5 11.797 0.914 1 97.44 187 PHE A O 1
ATOM 1513 N N . VAL A 1 188 ? -15.852 13.336 0.042 1 95.56 188 VAL A N 1
ATOM 1514 C CA . VAL A 1 188 ? -14.758 14.102 -0.532 1 95.56 188 VAL A CA 1
ATOM 1515 C C . VAL A 1 188 ? -13.969 14.789 0.582 1 95.56 188 VAL A C 1
ATOM 1517 O O . VAL A 1 188 ? -14.555 15.352 1.512 1 95.56 188 VAL A O 1
ATOM 1520 N N . ASP A 1 189 ? -12.742 14.656 0.491 1 92.25 189 ASP A N 1
ATOM 1521 C CA . ASP A 1 189 ? -11.859 15.32 1.443 1 92.25 189 ASP A CA 1
ATOM 1522 C C . ASP A 1 189 ? -11.227 16.562 0.829 1 92.25 189 ASP A C 1
ATOM 1524 O O . ASP A 1 189 ? -10.891 16.578 -0.357 1 92.25 189 ASP A O 1
ATOM 1528 N N . GLY A 1 190 ? -11.062 17.594 1.556 1 88.12 190 GLY A N 1
ATOM 1529 C CA . GLY A 1 190 ? -10.422 18.828 1.101 1 88.12 190 GLY A CA 1
ATOM 1530 C C . GLY A 1 190 ? -11.375 19.766 0.382 1 88.12 190 GLY A C 1
ATOM 1531 O O . GLY A 1 190 ? -10.938 20.641 -0.358 1 88.12 190 GLY A O 1
ATOM 1532 N N . THR A 1 191 ? -12.625 19.531 0.562 1 86.44 191 THR A N 1
ATOM 1533 C CA . THR A 1 191 ? -13.625 20.375 -0.086 1 86.44 191 THR A CA 1
ATOM 1534 C C . THR A 1 191 ? -13.461 21.828 0.318 1 86.44 191 THR A C 1
ATOM 1536 O O . THR A 1 191 ? -13.719 22.734 -0.479 1 86.44 191 THR A O 1
ATOM 1539 N N . ALA A 1 192 ? -12.984 22.062 1.493 1 88.81 192 ALA A N 1
ATOM 1540 C CA . ALA A 1 192 ? -12.914 23.422 2.055 1 88.81 192 ALA A CA 1
ATOM 1541 C C . ALA A 1 192 ? -11.555 24.062 1.782 1 88.81 192 ALA A C 1
ATOM 1543 O O . ALA A 1 192 ? -11.297 25.188 2.215 1 88.81 192 ALA A O 1
ATOM 1544 N N . ASN A 1 193 ? -10.703 23.328 1.101 1 93.56 193 ASN A N 1
ATOM 1545 C CA . ASN A 1 193 ? -9.422 23.938 0.744 1 93.56 193 ASN A CA 1
ATOM 1546 C C . ASN A 1 193 ? -9.609 25.188 -0.113 1 93.56 193 ASN A C 1
ATOM 1548 O O . ASN A 1 193 ? -10.445 25.203 -1.018 1 93.56 193 ASN A O 1
ATOM 1552 N N . PRO A 1 194 ? -8.75 26.203 0.223 1 92.19 194 PRO A N 1
ATOM 1553 C CA . PRO A 1 194 ? -8.789 27.344 -0.701 1 92.19 194 PRO A CA 1
ATOM 1554 C C . PRO A 1 194 ? -8.453 26.953 -2.137 1 92.19 194 PRO A C 1
ATOM 1556 O O . PRO A 1 194 ? -7.516 26.188 -2.369 1 92.19 194 PRO A O 1
ATOM 1559 N N . LYS A 1 195 ? -9.18 27.469 -3.041 1 86.69 195 LYS A N 1
ATOM 1560 C CA . LYS A 1 195 ? -9.016 27.078 -4.438 1 86.69 195 LYS A CA 1
ATOM 1561 C C . LYS A 1 195 ? -7.883 27.859 -5.098 1 86.69 195 LYS A C 1
ATOM 1563 O O . LYS A 1 195 ? -7.109 27.312 -5.883 1 86.69 195 LYS A O 1
ATOM 1568 N N . CYS A 1 196 ? -7.832 29.125 -4.719 1 91 196 CYS A N 1
ATOM 1569 C CA . CYS A 1 196 ? -6.801 29.969 -5.305 1 91 196 CYS A CA 1
ATOM 1570 C C . CYS A 1 196 ? -5.484 29.828 -4.555 1 91 196 CYS A C 1
ATOM 1572 O O . CYS A 1 196 ? -5.469 29.75 -3.324 1 91 196 CYS A O 1
ATOM 1574 N N . LEU A 1 197 ? -4.465 29.859 -5.305 1 90.88 197 LEU A N 1
ATOM 1575 C CA . LEU A 1 197 ? -3.133 29.672 -4.738 1 90.88 197 LEU A CA 1
ATOM 1576 C C . LEU A 1 197 ? -2.809 30.766 -3.723 1 90.88 197 LEU A C 1
ATOM 1578 O O . LEU A 1 197 ? -2.193 30.484 -2.689 1 90.88 197 LEU A O 1
ATOM 1582 N N . ASP A 1 198 ? -3.184 31.953 -4.027 1 92 198 ASP A N 1
ATOM 1583 C CA . ASP A 1 198 ? -2.904 33.062 -3.127 1 92 198 ASP A CA 1
ATOM 1584 C C . ASP A 1 198 ? -3.615 32.875 -1.787 1 92 198 ASP A C 1
ATOM 1586 O O . ASP A 1 198 ? -3.037 33.156 -0.73 1 92 198 ASP A O 1
ATOM 1590 N N . GLU A 1 199 ? -4.809 32.469 -1.867 1 93.69 199 GLU A N 1
ATOM 1591 C CA . GLU A 1 199 ? -5.566 32.188 -0.647 1 93.69 199 GLU A CA 1
ATOM 1592 C C . GLU A 1 199 ? -4.984 31.016 0.119 1 93.69 199 GLU A C 1
ATOM 1594 O O . GLU A 1 199 ? -4.934 31.031 1.351 1 93.69 199 GLU A O 1
ATOM 1599 N N . ARG A 1 200 ? -4.617 30.062 -0.621 1 95.12 200 ARG A N 1
ATOM 1600 C CA . ARG A 1 200 ? -3.982 28.891 -0.009 1 95.12 200 ARG A CA 1
ATOM 1601 C C . ARG A 1 200 ? -2.715 29.297 0.739 1 95.12 200 ARG A C 1
ATOM 1603 O O . ARG A 1 200 ? -2.469 28.812 1.85 1 95.12 200 ARG A O 1
ATOM 1610 N N . ALA A 1 201 ? -1.952 30.141 0.115 1 95.69 201 ALA A N 1
ATOM 1611 C CA . ALA A 1 201 ? -0.719 30.625 0.729 1 95.69 201 ALA A CA 1
ATOM 1612 C C . ALA A 1 201 ? -1.011 31.406 2.01 1 95.69 201 ALA A C 1
ATOM 1614 O O . ALA A 1 201 ? -0.301 31.266 3.008 1 95.69 201 ALA A O 1
ATOM 1615 N N . GLU A 1 202 ? -2.01 32.219 1.975 1 95.56 202 GLU A N 1
ATOM 1616 C CA . GLU A 1 202 ? -2.389 33 3.145 1 95.56 202 GLU A CA 1
ATOM 1617 C C . GLU A 1 202 ? -2.73 32.094 4.328 1 95.56 202 GLU A C 1
ATOM 1619 O O . GLU A 1 202 ? -2.424 32.438 5.477 1 95.56 202 GLU A O 1
ATOM 1624 N N . VAL A 1 203 ? -3.291 30.984 4.023 1 97.19 203 VAL A N 1
ATOM 1625 C CA . VAL A 1 203 ? -3.746 30.062 5.051 1 97.19 203 VAL A CA 1
ATOM 1626 C C . VAL A 1 203 ? -2.572 29.219 5.547 1 97.19 203 VAL A C 1
ATOM 1628 O O . VAL A 1 203 ? -2.416 29 6.75 1 97.19 203 VAL A O 1
ATOM 1631 N N . ALA A 1 204 ? -1.696 28.828 4.664 1 97.69 204 ALA A N 1
ATOM 1632 C CA . ALA A 1 204 ? -0.727 27.766 4.957 1 97.69 204 ALA A CA 1
ATOM 1633 C C . ALA A 1 204 ? 0.609 28.359 5.395 1 97.69 204 ALA A C 1
ATOM 1635 O O . ALA A 1 204 ? 1.39 27.703 6.086 1 97.69 204 ALA A O 1
ATOM 1636 N N . ILE A 1 205 ? 0.932 29.562 5.004 1 97.19 205 ILE A N 1
ATOM 1637 C CA . ILE A 1 205 ? 2.289 30.078 5.172 1 97.19 205 ILE A CA 1
ATOM 1638 C C . ILE A 1 205 ? 2.309 31.125 6.273 1 97.19 205 ILE A C 1
ATOM 1640 O O . ILE A 1 205 ? 1.518 32.094 6.246 1 97.19 205 ILE A O 1
ATOM 1644 N N . ASN A 1 206 ? 3.199 30.922 7.234 1 95.75 206 ASN A N 1
ATOM 1645 C CA . ASN A 1 206 ? 3.469 31.969 8.211 1 95.75 206 ASN A CA 1
ATOM 1646 C C . ASN A 1 206 ? 4.191 33.156 7.582 1 95.75 206 ASN A C 1
ATOM 1648 O O . ASN A 1 206 ? 5.293 33 7.051 1 95.75 206 ASN A O 1
ATOM 1652 N N . LYS A 1 207 ? 3.648 34.281 7.691 1 90.94 207 LYS A N 1
ATOM 1653 C CA . LYS A 1 207 ? 4.145 35.438 6.961 1 90.94 207 LYS A CA 1
ATOM 1654 C C . LYS A 1 207 ? 5.492 35.906 7.508 1 90.94 207 LYS A C 1
ATOM 1656 O O . LYS A 1 207 ? 6.289 36.5 6.781 1 90.94 207 LYS A O 1
ATOM 1661 N N . ARG A 1 208 ? 5.738 35.625 8.719 1 89.19 208 ARG A N 1
ATOM 1662 C CA . ARG A 1 208 ? 6.98 36.062 9.344 1 89.19 208 ARG A CA 1
ATOM 1663 C C . ARG A 1 208 ? 8.148 35.156 8.945 1 89.19 208 ARG A C 1
ATOM 1665 O O . ARG A 1 208 ? 9.258 35.656 8.703 1 89.19 208 ARG A O 1
ATOM 1672 N N . THR A 1 209 ? 7.902 33.906 8.852 1 91.88 209 THR A N 1
ATOM 1673 C CA . THR A 1 209 ? 9.008 32.938 8.734 1 91.88 209 THR A CA 1
ATOM 1674 C C . THR A 1 209 ? 9.039 32.344 7.34 1 91.88 209 THR A C 1
ATOM 1676 O O . THR A 1 209 ? 10.062 31.766 6.93 1 91.88 209 THR A O 1
ATOM 1679 N N . GLY A 1 210 ? 7.953 32.406 6.621 1 94.06 210 GLY A N 1
ATOM 1680 C CA . GLY A 1 210 ? 7.852 31.688 5.355 1 94.06 210 GLY A CA 1
ATOM 1681 C C . GLY A 1 210 ? 7.625 30.188 5.527 1 94.06 210 GLY A C 1
ATOM 1682 O O . GLY A 1 210 ? 7.484 29.469 4.539 1 94.06 210 GLY A O 1
ATOM 1683 N N . GLY A 1 211 ? 7.613 29.719 6.738 1 97.12 211 GLY A N 1
ATOM 1684 C CA . GLY A 1 211 ? 7.371 28.328 7.051 1 97.12 211 GLY A CA 1
ATOM 1685 C C . GLY A 1 211 ? 5.906 28.016 7.297 1 97.12 211 GLY A C 1
ATOM 1686 O O . GLY A 1 211 ? 5.043 28.875 7.109 1 97.12 211 GLY A O 1
ATOM 1687 N N . SER A 1 212 ? 5.648 26.734 7.566 1 98.31 212 SER A N 1
ATOM 1688 C CA . SER A 1 212 ? 4.301 26.266 7.84 1 98.31 212 SER A CA 1
ATOM 1689 C C . SER A 1 212 ? 4.289 25.281 9.016 1 98.31 212 SER A C 1
ATOM 1691 O O . SER A 1 212 ? 5.242 24.531 9.203 1 98.31 212 SER A O 1
ATOM 1693 N N . TYR A 1 213 ? 3.252 25.406 9.773 1 98.69 213 TYR A N 1
ATOM 1694 C CA . TYR A 1 213 ? 2.971 24.328 10.719 1 98.69 213 TYR A CA 1
ATOM 1695 C C . TYR A 1 213 ? 2.115 23.25 10.07 1 98.69 213 TYR A C 1
ATOM 1697 O O . TYR A 1 213 ? 1.382 23.516 9.117 1 98.69 213 TYR A O 1
ATOM 1705 N N . ALA A 1 214 ? 2.301 22.031 10.562 1 98.88 214 ALA A N 1
ATOM 1706 C CA . ALA A 1 214 ? 1.507 20.938 10.031 1 98.88 214 ALA A CA 1
ATOM 1707 C C . ALA A 1 214 ? 0.978 20.047 11.148 1 98.88 214 ALA A C 1
ATOM 1709 O O . ALA A 1 214 ? 1.653 19.844 12.156 1 98.88 214 ALA A O 1
ATOM 1710 N N . LEU A 1 215 ? -0.239 19.594 10.961 1 98.88 215 LEU A N 1
ATOM 1711 C CA . LEU A 1 215 ? -0.836 18.531 11.75 1 98.88 215 LEU A CA 1
ATOM 1712 C C . LEU A 1 215 ? -0.853 17.219 10.961 1 98.88 215 LEU A C 1
ATOM 1714 O O . LEU A 1 215 ? -1.363 17.172 9.844 1 98.88 215 LEU A O 1
ATOM 1718 N N . VAL A 1 216 ? -0.229 16.188 11.523 1 98.94 216 VAL A N 1
ATOM 1719 C CA . VAL A 1 216 ? -0.269 14.859 10.906 1 98.94 216 VAL A CA 1
ATOM 1720 C C . VAL A 1 216 ? -0.893 13.859 11.875 1 98.94 216 VAL A C 1
ATOM 1722 O O . VAL A 1 216 ? -0.454 13.742 13.023 1 98.94 216 VAL A O 1
ATOM 1725 N N . GLN A 1 217 ? -1.907 13.195 11.43 1 98.88 217 GLN A N 1
ATOM 1726 C CA . GLN A 1 217 ? -2.605 12.18 12.211 1 98.88 217 GLN A CA 1
ATOM 1727 C C . GLN A 1 217 ? -2.9 10.945 11.367 1 98.88 217 GLN A C 1
ATOM 1729 O O . GLN A 1 217 ? -3.225 11.062 10.18 1 98.88 217 GLN A O 1
ATOM 1734 N N . LYS A 1 218 ? -2.74 9.82 11.977 1 98.81 218 LYS A N 1
ATOM 1735 C CA . LYS A 1 218 ? -3.195 8.57 11.375 1 98.81 218 LYS A CA 1
ATOM 1736 C C . LYS A 1 218 ? -4.539 8.133 11.961 1 98.81 218 LYS A C 1
ATOM 1738 O O . LYS A 1 218 ? -4.672 7.984 13.18 1 98.81 218 LYS A O 1
ATOM 1743 N N . TRP A 1 219 ? -5.531 7.969 11.117 1 98.88 219 TRP A N 1
ATOM 1744 C CA . TRP A 1 219 ? -6.875 7.57 11.523 1 98.88 219 TRP A CA 1
ATOM 1745 C C . TRP A 1 219 ? -7.23 6.195 10.969 1 98.88 219 TRP A C 1
ATOM 1747 O O . TRP A 1 219 ? -7.039 5.934 9.781 1 98.88 219 TRP A O 1
ATOM 1757 N N . VAL A 1 220 ? -7.719 5.285 11.82 1 98.81 220 VAL A N 1
ATOM 1758 C CA . VAL A 1 220 ? -8.164 3.953 11.43 1 98.81 220 VAL A CA 1
ATOM 1759 C C . VAL A 1 220 ? -9.695 3.904 11.414 1 98.81 220 VAL A C 1
ATOM 1761 O O . VAL A 1 220 ? -10.336 4.105 12.445 1 98.81 220 VAL A O 1
ATOM 1764 N N . HIS A 1 221 ? -10.242 3.639 10.234 1 98.75 221 HIS A N 1
ATOM 1765 C CA . HIS A 1 221 ? -11.695 3.596 10.078 1 98.75 221 HIS A CA 1
ATOM 1766 C C . HIS A 1 221 ? -12.242 2.217 10.43 1 98.75 221 HIS A C 1
ATOM 1768 O O . HIS A 1 221 ? -11.617 1.199 10.133 1 98.75 221 HIS A O 1
ATOM 1774 N N . ASN A 1 222 ? -13.375 2.195 11.109 1 98.38 222 ASN A N 1
ATOM 1775 C CA . ASN A 1 222 ? -14.164 0.975 11.234 1 98.38 222 ASN A CA 1
ATOM 1776 C C . ASN A 1 222 ? -14.93 0.659 9.953 1 98.38 222 ASN A C 1
ATOM 1778 O O . ASN A 1 222 ? -16.078 1.051 9.797 1 98.38 222 ASN A O 1
ATOM 1782 N N . MET A 1 223 ? -14.297 -0.074 9.094 1 97 223 MET A N 1
ATOM 1783 C CA . MET A 1 223 ? -14.828 -0.312 7.75 1 97 223 MET A CA 1
ATOM 1784 C C . MET A 1 223 ? -16.125 -1.111 7.812 1 97 223 MET A C 1
ATOM 1786 O O . MET A 1 223 ? -17.031 -0.893 7.008 1 97 223 MET A O 1
ATOM 1790 N N . SER A 1 224 ? -16.188 -2.066 8.664 1 95.12 224 SER A N 1
ATOM 1791 C CA . SER A 1 224 ? -17.406 -2.863 8.82 1 95.12 224 SER A CA 1
ATOM 1792 C C . SER A 1 224 ? -18.578 -1.997 9.242 1 95.12 224 SER A C 1
ATOM 1794 O O . SER A 1 224 ? -19.688 -2.123 8.695 1 95.12 224 SER A O 1
ATOM 1796 N N . LEU A 1 225 ? -18.344 -1.097 10.219 1 97.38 225 LEU A N 1
ATOM 1797 C CA . LEU A 1 225 ? -19.391 -0.188 10.664 1 97.38 225 LEU A CA 1
ATOM 1798 C C . LEU A 1 225 ? -19.844 0.722 9.531 1 97.38 225 LEU A C 1
ATOM 1800 O O . LEU A 1 225 ? -21.047 0.931 9.336 1 97.38 225 LEU A O 1
ATOM 1804 N N . LEU A 1 226 ? -18.938 1.255 8.805 1 97.5 226 LEU A N 1
ATOM 1805 C CA . LEU A 1 226 ? -19.25 2.135 7.688 1 97.5 226 LEU A CA 1
ATOM 1806 C C . LEU A 1 226 ? -20.125 1.416 6.664 1 97.5 226 LEU A C 1
ATOM 1808 O O . LEU A 1 226 ? -21.094 1.99 6.152 1 97.5 226 LEU A O 1
ATOM 1812 N N . TYR A 1 227 ? -19.766 0.195 6.434 1 93.88 227 TYR A N 1
ATOM 1813 C CA . TYR A 1 227 ? -20.516 -0.598 5.461 1 93.88 227 TYR A CA 1
ATOM 1814 C C . TYR A 1 227 ? -21.938 -0.826 5.922 1 93.88 227 TYR A C 1
ATOM 1816 O O . TYR A 1 227 ? -22.875 -0.789 5.117 1 93.88 227 TYR A O 1
ATOM 1824 N N . LYS A 1 228 ? -22.125 -1.031 7.184 1 96.06 228 LYS A N 1
ATOM 1825 C CA . LYS A 1 228 ? -23.422 -1.398 7.746 1 96.06 228 LYS A CA 1
ATOM 1826 C C . LYS A 1 228 ? -24.266 -0.162 8.016 1 96.06 228 LYS A C 1
ATOM 1828 O O . LYS A 1 228 ? -25.469 -0.273 8.281 1 96.06 228 LYS A O 1
ATOM 1833 N N . THR A 1 229 ? -23.688 0.995 7.934 1 98.12 229 THR A N 1
ATOM 1834 C CA . THR A 1 229 ? -24.375 2.229 8.273 1 98.12 229 THR A CA 1
ATOM 1835 C C . THR A 1 229 ? -25.016 2.848 7.035 1 98.12 229 THR A C 1
ATOM 1837 O O . THR A 1 229 ? -24.391 2.92 5.977 1 98.12 229 THR A O 1
ATOM 1840 N N . ALA A 1 230 ? -26.234 3.324 7.188 1 98.06 230 ALA A N 1
ATOM 1841 C CA . ALA A 1 230 ? -26.938 3.957 6.082 1 98.06 230 ALA A CA 1
ATOM 1842 C C . ALA A 1 230 ? -26.297 5.277 5.691 1 98.06 230 ALA A C 1
ATOM 1844 O O . ALA A 1 230 ? -25.781 6 6.547 1 98.06 230 ALA A O 1
ATOM 1845 N N . ASP A 1 231 ? -26.391 5.609 4.422 1 97.75 231 ASP A N 1
ATOM 1846 C CA . ASP A 1 231 ? -25.781 6.832 3.9 1 97.75 231 ASP A CA 1
ATOM 1847 C C . ASP A 1 231 ? -26.312 8.062 4.633 1 97.75 231 ASP A C 1
ATOM 1849 O O . ASP A 1 231 ? -25.562 8.977 4.953 1 97.75 231 ASP A O 1
ATOM 1853 N N . LYS A 1 232 ? -27.609 8.094 4.887 1 97.81 232 LYS A N 1
ATOM 1854 C CA . LYS A 1 232 ? -28.219 9.242 5.559 1 97.81 232 LYS A CA 1
ATOM 1855 C C . LYS A 1 232 ? -27.578 9.469 6.926 1 97.81 232 LYS A C 1
ATOM 1857 O O . LYS A 1 232 ? -27.312 10.617 7.305 1 97.81 232 LYS A O 1
ATOM 1862 N N . THR A 1 233 ? -27.359 8.438 7.652 1 98.56 233 THR A N 1
ATOM 1863 C CA . THR A 1 233 ? -26.719 8.531 8.961 1 98.56 233 THR A CA 1
ATOM 1864 C C . THR A 1 233 ? -25.281 9.031 8.836 1 98.56 233 THR A C 1
ATOM 1866 O O . THR A 1 233 ? -24.859 9.922 9.586 1 98.56 233 THR A O 1
ATOM 1869 N N . LYS A 1 234 ? -24.547 8.453 7.914 1 98.69 234 LYS A N 1
ATOM 1870 C CA . LYS A 1 234 ? -23.172 8.914 7.672 1 98.69 234 LYS A CA 1
ATOM 1871 C C . LYS A 1 234 ? -23.156 10.398 7.332 1 98.69 234 LYS A C 1
ATOM 1873 O O . LYS A 1 234 ? -22.281 11.133 7.805 1 98.69 234 LYS A O 1
ATOM 1878 N N . GLU A 1 235 ? -24.094 10.758 6.477 1 98.56 235 GLU A N 1
ATOM 1879 C CA . GLU A 1 235 ? -24.188 12.164 6.09 1 98.56 235 GLU A CA 1
ATOM 1880 C C . GLU A 1 235 ? -24.469 13.047 7.301 1 98.56 235 GLU A C 1
ATOM 1882 O O . GLU A 1 235 ? -23.969 14.172 7.383 1 98.56 235 GLU A O 1
ATOM 1887 N N . GLU A 1 236 ? -25.203 12.586 8.266 1 98.31 236 GLU A N 1
ATOM 1888 C CA . GLU A 1 236 ? -25.453 13.32 9.5 1 98.31 236 GLU A CA 1
ATOM 1889 C C . GLU A 1 236 ? -24.203 13.391 10.367 1 98.31 236 GLU A C 1
ATOM 1891 O O . GLU A 1 236 ? -23.953 14.391 11.039 1 98.31 236 GLU A O 1
ATOM 1896 N N . TRP A 1 237 ? -23.422 12.297 10.398 1 98.62 237 TRP A N 1
ATOM 1897 C CA . TRP A 1 237 ? -22.172 12.297 11.141 1 98.62 237 TRP A CA 1
ATOM 1898 C C . TRP A 1 237 ? -21.203 13.328 10.57 1 98.62 237 TRP A C 1
ATOM 1900 O O . TRP A 1 237 ? -20.484 13.992 11.328 1 98.62 237 TRP A O 1
ATOM 1910 N N . ILE A 1 238 ? -21.219 13.523 9.273 1 98.19 238 ILE A N 1
ATOM 1911 C CA . ILE A 1 238 ? -20.219 14.344 8.594 1 98.19 238 ILE A CA 1
ATOM 1912 C C . ILE A 1 238 ? -20.766 15.758 8.391 1 98.19 238 ILE A C 1
ATOM 1914 O O . ILE A 1 238 ? -20.031 16.734 8.555 1 98.19 238 ILE A O 1
ATOM 1918 N N . GLY A 1 239 ? -22.016 15.891 8.023 1 97.94 239 GLY A N 1
ATOM 1919 C CA . GLY A 1 239 ? -22.641 17.172 7.758 1 97.94 239 GLY A CA 1
ATOM 1920 C C . GLY A 1 239 ? -22.672 17.531 6.285 1 97.94 239 GLY A C 1
ATOM 1921 O O . GLY A 1 239 ? -22.906 18.688 5.922 1 97.94 239 GLY A O 1
ATOM 1922 N N . ARG A 1 240 ? -22.391 16.578 5.379 1 97.81 240 ARG A N 1
ATOM 1923 C CA . ARG A 1 240 ? -22.453 16.75 3.932 1 97.81 240 ARG A CA 1
ATOM 1924 C C . ARG A 1 240 ? -23.078 15.523 3.268 1 97.81 240 ARG A C 1
ATOM 1926 O O . ARG A 1 240 ? -23.031 14.422 3.82 1 97.81 240 ARG A O 1
ATOM 1933 N N . THR A 1 241 ? -23.578 15.742 2.055 1 97.62 241 THR A N 1
ATOM 1934 C CA . THR A 1 241 ? -24.031 14.602 1.258 1 97.62 241 THR A CA 1
ATOM 1935 C C . THR A 1 241 ? -22.828 13.859 0.667 1 97.62 241 THR A C 1
ATOM 1937 O O . THR A 1 241 ? -21.812 14.469 0.334 1 97.62 241 THR A O 1
ATOM 1940 N N . ILE A 1 242 ? -22.969 12.578 0.547 1 96.94 242 ILE A N 1
ATOM 1941 C CA . ILE A 1 242 ? -21.875 11.727 0.07 1 96.94 242 ILE A CA 1
ATOM 1942 C C . ILE A 1 242 ? -21.688 11.93 -1.431 1 96.94 242 ILE A C 1
ATOM 1944 O O . ILE A 1 242 ? -20.562 12.141 -1.895 1 96.94 242 ILE A O 1
ATOM 1948 N N . LYS A 1 243 ? -22.688 11.953 -2.24 1 93.69 243 LYS A N 1
ATOM 1949 C CA . LYS A 1 243 ? -22.641 11.945 -3.699 1 93.69 243 LYS A CA 1
ATOM 1950 C C . LYS A 1 243 ? -22.094 13.258 -4.242 1 93.69 243 LYS A C 1
ATOM 1952 O O . LYS A 1 243 ? -21.125 13.258 -5.004 1 93.69 243 LYS A O 1
ATOM 1957 N N . ASP A 1 244 ? -22.641 14.383 -3.779 1 93.94 244 ASP A N 1
ATOM 1958 C CA . ASP A 1 244 ? -22.312 15.664 -4.402 1 93.94 244 ASP A CA 1
ATOM 1959 C C . ASP A 1 244 ? -21.516 16.547 -3.453 1 93.94 244 ASP A C 1
ATOM 1961 O O . ASP A 1 244 ? -21.125 17.656 -3.814 1 93.94 244 ASP A O 1
ATOM 1965 N N . SER A 1 245 ? -21.344 16.109 -2.219 1 95.12 245 SER A N 1
ATOM 1966 C CA . SER A 1 245 ? -20.531 16.797 -1.222 1 95.12 245 SER A CA 1
ATOM 1967 C C . SER A 1 245 ? -21.141 18.156 -0.861 1 95.12 245 SER A C 1
ATOM 1969 O O . SER A 1 245 ? -20.422 19.125 -0.622 1 95.12 245 SER A O 1
ATOM 1971 N N . TYR A 1 246 ? -22.453 18.219 -0.873 1 95.62 246 TYR A N 1
ATOM 1972 C CA . TYR A 1 246 ? -23.125 19.438 -0.446 1 95.62 246 TYR A CA 1
ATOM 1973 C C . TYR A 1 246 ? -23.312 19.469 1.067 1 95.62 246 TYR A C 1
ATOM 1975 O O . TYR A 1 246 ? -23.656 18.453 1.671 1 95.62 246 TYR A O 1
ATOM 1983 N N . GLU A 1 247 ? -23.062 20.609 1.588 1 96.44 247 GLU A N 1
ATOM 1984 C CA . GLU A 1 247 ? -23.312 20.766 3.018 1 96.44 247 GLU A CA 1
ATOM 1985 C C . GLU A 1 247 ? -24.797 20.672 3.336 1 96.44 247 GLU A C 1
ATOM 1987 O O . GLU A 1 247 ? -25.625 21.234 2.623 1 96.44 247 GLU A O 1
ATOM 1992 N N . LEU A 1 248 ? -25.062 19.969 4.418 1 97.12 248 LEU A N 1
ATOM 1993 C CA . LEU A 1 248 ? -26.453 19.859 4.836 1 97.12 248 LEU A CA 1
ATOM 1994 C C . LEU A 1 248 ? -26.984 21.188 5.355 1 97.12 248 LEU A C 1
ATOM 1996 O O . LEU A 1 248 ? -26.297 21.859 6.137 1 97.12 248 LEU A O 1
ATOM 2000 N N . ILE A 1 249 ? -28.188 21.562 4.965 1 95.94 249 ILE A N 1
ATOM 2001 C CA . ILE A 1 249 ? -28.812 22.797 5.422 1 95.94 249 ILE A CA 1
ATOM 2002 C C . ILE A 1 249 ? -29.016 22.75 6.934 1 95.94 249 ILE A C 1
ATOM 2004 O O . ILE A 1 249 ? -28.703 23.719 7.641 1 95.94 249 ILE A O 1
ATOM 2008 N N . ARG A 1 250 ? -29.562 21.641 7.391 1 94.94 250 ARG A N 1
ATOM 2009 C CA . ARG A 1 250 ? -29.703 21.406 8.82 1 94.94 250 ARG A CA 1
ATOM 2010 C C . ARG A 1 250 ? -28.75 20.297 9.281 1 94.94 250 ARG A C 1
ATOM 2012 O O . ARG A 1 250 ? -29.156 19.156 9.453 1 94.94 250 ARG A O 1
ATOM 2019 N N . LYS A 1 251 ? -27.547 20.656 9.547 1 96.38 251 LYS A N 1
ATOM 2020 C CA . LYS A 1 251 ? -26.578 19.672 10.031 1 96.38 251 LYS A CA 1
ATOM 2021 C C . LYS A 1 251 ? -26.531 19.656 11.555 1 96.38 251 LYS A C 1
ATOM 2023 O O . LYS A 1 251 ? -26.625 20.719 12.195 1 96.38 251 LYS A O 1
ATOM 2028 N N . PRO A 1 252 ? -26.422 18.516 12.141 1 97.31 252 PRO A N 1
ATOM 2029 C CA . PRO A 1 252 ? -26.266 18.438 13.594 1 97.31 252 PRO A CA 1
ATOM 2030 C C . PRO A 1 252 ? -25.031 19.188 14.094 1 97.31 252 PRO A C 1
ATOM 2032 O O . PRO A 1 252 ? -24.016 19.25 13.398 1 97.31 252 PRO A O 1
ATOM 2035 N N . ASP A 1 253 ? -25.078 19.656 15.312 1 96.69 253 ASP A N 1
ATOM 2036 C CA . ASP A 1 253 ? -23.953 20.375 15.906 1 96.69 253 ASP A CA 1
ATOM 2037 C C . ASP A 1 253 ? -22.812 19.422 16.266 1 96.69 253 ASP A C 1
ATOM 2039 O O . ASP A 1 253 ? -21.703 19.859 16.578 1 96.69 253 ASP A O 1
ATOM 2043 N N . THR A 1 254 ? -23.109 18.109 16.156 1 98 254 THR A N 1
ATOM 2044 C CA . THR A 1 254 ? -22.094 17.094 16.406 1 98 254 THR A CA 1
ATOM 2045 C C . THR A 1 254 ? -21.438 16.625 15.109 1 98 254 THR A C 1
ATOM 2047 O O . THR A 1 254 ? -20.5 15.836 15.125 1 98 254 THR A O 1
ATOM 2050 N N . SER A 1 255 ? -21.953 17.125 13.992 1 98.31 255 SER A N 1
ATOM 2051 C CA . SER A 1 255 ? -21.375 16.734 12.711 1 98.31 255 SER A CA 1
ATOM 2052 C C . SER A 1 255 ? -19.953 17.25 12.555 1 98.31 255 SER A C 1
ATOM 2054 O O . SER A 1 255 ? -19.594 18.281 13.141 1 98.31 255 SER A O 1
ATOM 2056 N N . HIS A 1 256 ? -19.156 16.594 11.781 1 98.06 256 HIS A N 1
ATOM 2057 C CA . HIS A 1 256 ? -17.766 16.969 11.57 1 98.06 256 HIS A CA 1
ATOM 2058 C C . HIS A 1 256 ? -17.641 18.391 11.023 1 98.06 256 HIS A C 1
ATOM 2060 O O . HIS A 1 256 ? -16.828 19.188 11.508 1 98.06 256 HIS A O 1
ATOM 2066 N N . VAL A 1 257 ? -18.438 18.703 10.031 1 97.19 257 VAL A N 1
ATOM 2067 C CA . VAL A 1 257 ? -18.391 20.031 9.414 1 97.19 257 VAL A CA 1
ATOM 2068 C C . VAL A 1 257 ? -18.719 21.094 10.453 1 97.19 257 VAL A C 1
ATOM 2070 O O . VAL A 1 257 ? -18.016 22.109 10.555 1 97.19 257 VAL A O 1
ATOM 2073 N N . ALA A 1 258 ? -19.766 20.891 11.234 1 97.19 258 ALA A N 1
ATOM 2074 C CA . ALA A 1 258 ? -20.141 21.859 12.266 1 97.19 258 ALA A CA 1
ATOM 2075 C C . ALA A 1 258 ? -19.031 22.031 13.297 1 97.19 258 ALA A C 1
ATOM 2077 O O . ALA A 1 258 ? -18.766 23.156 13.75 1 97.19 258 ALA A O 1
ATOM 2078 N N . ARG A 1 259 ? -18.438 20.938 13.641 1 97.25 259 ARG A N 1
ATOM 2079 C CA . ARG A 1 259 ? -17.359 21 14.609 1 97.25 259 ARG A CA 1
ATOM 2080 C C . ARG A 1 259 ? -16.172 21.781 14.062 1 97.25 259 ARG A C 1
ATOM 2082 O O . ARG A 1 259 ? -15.555 22.578 14.781 1 97.25 259 ARG A O 1
ATOM 2089 N N . MET A 1 260 ? -15.797 21.594 12.773 1 96.06 260 MET A N 1
ATOM 2090 C CA . MET A 1 260 ? -14.633 22.219 12.156 1 96.06 260 MET A CA 1
ATOM 2091 C C . MET A 1 260 ? -14.875 23.719 11.945 1 96.06 260 MET A C 1
ATOM 2093 O O . MET A 1 260 ? -13.953 24.531 12.117 1 96.06 260 MET A O 1
ATOM 2097 N N . VAL A 1 261 ? -16.062 24.047 11.602 1 94.75 261 VAL A N 1
ATOM 2098 C CA . VAL A 1 261 ? -16.391 25.438 11.281 1 94.75 261 VAL A CA 1
ATOM 2099 C C . VAL A 1 261 ? -16.766 26.172 12.562 1 94.75 261 VAL A C 1
ATOM 2101 O O . VAL A 1 261 ? -16.578 27.391 12.656 1 94.75 261 VAL A O 1
ATOM 2104 N N . GLY A 1 262 ? -17.312 25.5 13.555 1 92.75 262 GLY A N 1
ATOM 2105 C CA . GLY A 1 262 ? -17.75 26.094 14.805 1 92.75 262 GLY A CA 1
ATOM 2106 C C . GLY A 1 262 ? -19.172 26.625 14.758 1 92.75 262 GLY A C 1
ATOM 2107 O O . GLY A 1 262 ? -19.516 27.547 15.492 1 92.75 262 GLY A O 1
ATOM 2108 N N . SER A 1 263 ? -19.891 26.125 13.773 1 92.62 263 SER A N 1
ATOM 2109 C CA . SER A 1 263 ? -21.266 26.578 13.617 1 92.62 263 SER A CA 1
ATOM 2110 C C . SER A 1 263 ? -22.109 25.547 12.898 1 92.62 263 SER A C 1
ATOM 2112 O O . SER A 1 263 ? -21.641 24.859 11.984 1 92.62 263 SER A O 1
ATOM 2114 N N . GLU A 1 264 ? -23.359 25.469 13.289 1 92.12 264 GLU A N 1
ATOM 2115 C CA . GLU A 1 264 ? -24.297 24.578 12.609 1 92.12 264 GLU A CA 1
ATOM 2116 C C . GLU A 1 264 ? -25.016 25.297 11.469 1 92.12 264 GLU A C 1
ATOM 2118 O O . GLU A 1 264 ? -25.75 24.688 10.703 1 92.12 264 GLU A O 1
ATOM 2123 N N . GLU A 1 265 ? -24.734 26.562 11.32 1 93.12 265 GLU A N 1
ATOM 2124 C CA . GLU A 1 265 ? -25.406 27.344 10.273 1 93.12 265 GLU A CA 1
ATOM 2125 C C . GLU A 1 265 ? -24.906 26.938 8.891 1 93.12 265 GLU A C 1
ATOM 2127 O O . GLU A 1 265 ? -23.734 26.656 8.695 1 93.12 265 GLU A O 1
ATOM 2132 N N . PHE A 1 266 ? -25.844 27.047 8 1 93.5 266 PHE A N 1
ATOM 2133 C CA . PHE A 1 266 ? -25.547 26.703 6.617 1 93.5 266 PHE A CA 1
ATOM 2134 C C . PHE A 1 266 ? -24.516 27.656 6.031 1 93.5 266 PHE A C 1
ATOM 2136 O O . PHE A 1 266 ? -24.656 28.875 6.125 1 93.5 266 PHE A O 1
ATOM 2143 N N . GLU A 1 267 ? -23.484 27.094 5.512 1 92.06 267 GLU A N 1
ATOM 2144 C CA . GLU A 1 267 ? -22.391 27.828 4.852 1 92.06 267 GLU A CA 1
ATOM 2145 C C . GLU A 1 267 ? -21.844 28.922 5.758 1 92.06 267 GLU A C 1
ATOM 2147 O O . GLU A 1 267 ? -21.609 30.047 5.305 1 92.06 267 GLU A O 1
ATOM 2152 N N . ALA A 1 268 ? -21.734 28.594 7.008 1 92.56 268 ALA A N 1
ATOM 2153 C CA . ALA A 1 268 ? -21.156 29.547 7.965 1 92.56 268 ALA A CA 1
ATOM 2154 C C . ALA A 1 268 ? -19.719 29.875 7.617 1 92.56 268 ALA A C 1
ATOM 2156 O O . ALA A 1 268 ? -19.016 29.047 7.035 1 92.56 268 ALA A O 1
ATOM 2157 N N . LYS A 1 269 ? -19.328 31.094 7.922 1 92.44 269 LYS A N 1
ATOM 2158 C CA . LYS A 1 269 ? -17.938 31.469 7.73 1 92.44 269 LYS A CA 1
ATOM 2159 C C . LYS A 1 269 ? -17.016 30.672 8.641 1 92.44 269 LYS A C 1
ATOM 2161 O O . LYS A 1 269 ? -17.297 30.5 9.828 1 92.44 269 LYS A O 1
ATOM 2166 N N . LYS A 1 270 ? -15.969 30.234 8.117 1 92.56 270 LYS A N 1
ATOM 2167 C CA . LYS A 1 270 ? -14.992 29.469 8.883 1 92.56 270 LYS A CA 1
AT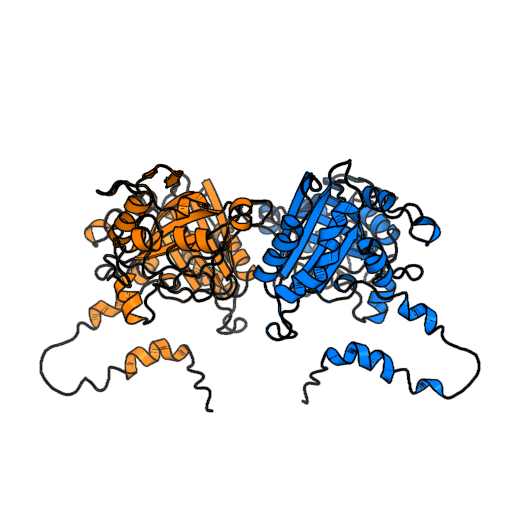OM 2168 C C . LYS A 1 270 ? -14.18 30.375 9.797 1 92.56 270 LYS A C 1
ATOM 2170 O O . LYS A 1 270 ? -13.602 31.359 9.344 1 92.56 270 LYS A O 1
ATOM 2175 N N . LYS A 1 271 ? -14.109 29.984 11 1 91.44 271 LYS A N 1
ATOM 2176 C CA . LYS A 1 271 ? -13.297 30.734 11.945 1 91.44 271 LYS A CA 1
ATOM 2177 C C . LYS A 1 271 ? -11.805 30.562 11.648 1 91.44 271 LYS A C 1
ATOM 2179 O O . LYS A 1 271 ? -11.039 31.516 11.719 1 91.44 271 LYS A O 1
ATOM 2184 N N . TYR A 1 272 ? -11.391 29.391 11.422 1 96 272 TYR A N 1
ATOM 2185 C CA . TYR A 1 272 ? -10.023 29.016 11.055 1 96 272 TYR A CA 1
ATOM 2186 C C . TYR A 1 272 ? -10.008 28.156 9.805 1 96 272 TYR A C 1
ATOM 2188 O O . TYR A 1 272 ? -10.945 27.391 9.555 1 96 272 TYR A O 1
ATOM 2196 N N . GLU A 1 273 ? -8.945 28.344 9.023 1 96.56 273 GLU A N 1
ATOM 2197 C CA . GLU A 1 273 ? -8.789 27.547 7.805 1 96.56 273 GLU A CA 1
ATOM 2198 C C . GLU A 1 273 ? -7.465 26.781 7.812 1 96.56 273 GLU A C 1
ATOM 2200 O O . GLU A 1 273 ? -6.508 27.203 8.469 1 96.56 273 GLU A O 1
ATOM 2205 N N . ILE A 1 274 ? -7.488 25.703 7.184 1 97.69 274 ILE A N 1
ATOM 2206 C CA . ILE A 1 274 ? -6.305 24.875 6.996 1 97.69 274 ILE A CA 1
ATOM 2207 C C . ILE A 1 274 ? -6.242 24.375 5.555 1 97.69 274 ILE A C 1
ATOM 2209 O O . ILE A 1 274 ? -7.234 24.438 4.824 1 97.69 274 ILE A O 1
ATOM 2213 N N . VAL A 1 275 ? -5.07 23.938 5.102 1 97.75 275 VAL A N 1
ATOM 2214 C CA . VAL A 1 275 ? -4.906 23.312 3.791 1 97.75 275 VAL A CA 1
ATOM 2215 C C . VAL A 1 275 ? -4.66 21.812 3.957 1 97.75 275 VAL A C 1
ATOM 2217 O O . VAL A 1 275 ? -3.576 21.406 4.375 1 97.75 275 VAL A O 1
ATOM 2220 N N . ARG A 1 276 ? -5.633 21.062 3.562 1 97.62 276 ARG A N 1
ATOM 2221 C CA . ARG A 1 276 ? -5.586 19.609 3.738 1 97.62 276 ARG A CA 1
ATOM 2222 C C . ARG A 1 276 ? -4.965 18.938 2.523 1 97.62 276 ARG A C 1
ATOM 2224 O O . ARG A 1 276 ? -5.219 19.328 1.384 1 97.62 276 ARG A O 1
ATOM 2231 N N . GLN A 1 277 ? -4.148 17.953 2.752 1 96.94 277 GLN A N 1
ATOM 2232 C CA . GLN A 1 277 ? -3.545 17.141 1.708 1 96.94 277 GLN A CA 1
ATOM 2233 C C . GLN A 1 277 ? -3.525 15.664 2.107 1 96.94 277 GLN A C 1
ATOM 2235 O O . GLN A 1 277 ? -2.52 14.977 1.917 1 96.94 277 GLN A O 1
ATOM 2240 N N . SER A 1 278 ? -4.559 15.156 2.697 1 97.62 278 SER A N 1
ATOM 2241 C CA . SER A 1 278 ? -4.707 13.805 3.242 1 97.62 278 SER A CA 1
ATOM 2242 C C . SER A 1 278 ? -4.969 12.789 2.135 1 97.62 278 SER A C 1
ATOM 2244 O O . SER A 1 278 ? -5.453 13.148 1.059 1 97.62 278 SER A O 1
ATOM 2246 N N . GLN A 1 279 ? -4.613 11.602 2.379 1 98.19 279 GLN A N 1
ATOM 2247 C CA . GLN A 1 279 ? -4.969 10.508 1.485 1 98.19 279 GLN A CA 1
ATOM 2248 C C . GLN A 1 279 ? -5.293 9.242 2.271 1 98.19 279 GLN A C 1
ATOM 2250 O O . GLN A 1 279 ? -4.754 9.023 3.357 1 98.19 279 GLN A O 1
ATOM 2255 N N . PRO A 1 280 ? -6.219 8.391 1.707 1 98.62 280 PRO A N 1
ATOM 2256 C CA . PRO A 1 280 ? -6.434 7.066 2.295 1 98.62 280 PRO A CA 1
ATOM 2257 C C . PRO A 1 280 ? -5.184 6.195 2.262 1 98.62 280 PRO A C 1
ATOM 2259 O O . PRO A 1 280 ? -4.281 6.434 1.456 1 98.62 280 PRO A O 1
ATOM 2262 N N . TYR A 1 281 ? -5.125 5.219 3.186 1 98.56 281 TYR A N 1
ATOM 2263 C CA . TYR A 1 281 ? -4.051 4.238 3.262 1 98.56 281 TYR A CA 1
ATOM 2264 C C . TYR A 1 281 ? -4.559 2.906 3.801 1 98.56 281 TYR A C 1
ATOM 2266 O O . TYR A 1 281 ? -5.66 2.834 4.352 1 98.56 281 TYR A O 1
ATOM 2274 N N . GLY A 1 282 ? -3.828 1.853 3.572 1 98.06 282 GLY A N 1
ATOM 2275 C CA . GLY A 1 282 ? -4.031 0.629 4.332 1 98.06 282 GLY A CA 1
ATOM 2276 C C . GLY A 1 282 ? -4.617 -0.497 3.502 1 98.06 282 GLY A C 1
ATOM 2277 O O . GLY A 1 282 ? -4.531 -0.479 2.271 1 98.06 282 GLY A O 1
ATOM 2278 N N . THR A 1 283 ? -5.008 -1.514 4.156 1 98.19 283 THR A N 1
ATOM 2279 C CA . THR A 1 283 ? -5.652 -2.699 3.605 1 98.19 283 THR A CA 1
ATOM 2280 C C . THR A 1 283 ? -6.941 -3.016 4.363 1 98.19 283 THR A C 1
ATOM 2282 O O . THR A 1 283 ? -7.105 -2.609 5.516 1 98.19 283 THR A O 1
ATOM 2285 N N . LEU A 1 284 ? -7.789 -3.689 3.73 1 97.88 284 LEU A N 1
ATOM 2286 C CA . LEU A 1 284 ? -9.07 -4.016 4.355 1 97.88 284 LEU A CA 1
ATOM 2287 C C . LEU A 1 284 ? -8.867 -4.941 5.551 1 97.88 284 LEU A C 1
ATOM 2289 O O . LEU A 1 284 ? -9.523 -4.777 6.582 1 97.88 284 LEU A O 1
ATOM 2293 N N . SER A 1 285 ? -7.988 -5.914 5.438 1 97.44 285 SER A N 1
ATOM 2294 C CA . SER A 1 285 ? -7.754 -6.891 6.496 1 97.44 285 SER A CA 1
ATOM 2295 C C . SER A 1 285 ? -6.938 -6.293 7.633 1 97.44 285 SER A C 1
ATOM 2297 O O . SER A 1 285 ? -6.891 -6.848 8.734 1 97.44 285 SER A O 1
ATOM 2299 N N . GLY A 1 286 ? -6.172 -5.242 7.34 1 96.06 286 GLY A N 1
ATOM 2300 C CA . GLY A 1 286 ? -5.418 -4.516 8.352 1 96.06 286 GLY A CA 1
ATOM 2301 C C . GLY A 1 286 ? -6.055 -3.189 8.727 1 96.06 286 GLY A C 1
ATOM 2302 O O . GLY A 1 286 ? -7.281 -3.072 8.773 1 96.06 286 GLY A O 1
ATOM 2303 N N . ASP A 1 287 ? -5.223 -2.258 9.102 1 96.62 287 ASP A N 1
ATOM 2304 C CA . ASP A 1 287 ? -5.691 -0.898 9.344 1 96.62 287 ASP A CA 1
ATOM 2305 C C . ASP A 1 287 ? -5.895 -0.143 8.031 1 96.62 287 ASP A C 1
ATOM 2307 O O . ASP A 1 287 ? -5.031 -0.174 7.152 1 96.62 287 ASP A O 1
ATOM 2311 N N . ALA A 1 288 ? -7.023 0.4 7.898 1 98.44 288 ALA A N 1
ATOM 2312 C CA . ALA A 1 288 ? -7.34 1.273 6.77 1 98.44 288 ALA A CA 1
ATOM 2313 C C . ALA A 1 288 ? -8.039 2.545 7.238 1 98.44 288 ALA A C 1
ATOM 2315 O O . ALA A 1 288 ? -8.852 2.506 8.172 1 98.44 288 ALA A O 1
ATOM 2316 N N . GLY A 1 289 ? -7.656 3.559 6.637 1 98.62 289 GLY A N 1
ATOM 2317 C CA . GLY A 1 289 ? -8.305 4.809 6.996 1 98.62 289 GLY A CA 1
ATOM 2318 C C . GLY A 1 289 ? -7.73 6.012 6.27 1 98.62 289 GLY A C 1
ATOM 2319 O O . GLY A 1 289 ? -7.637 6.016 5.043 1 98.62 289 GLY A O 1
ATOM 2320 N N . LEU A 1 290 ? -7.43 7.012 7.051 1 98.69 290 LEU A N 1
ATOM 2321 C CA . LEU A 1 290 ? -6.961 8.273 6.496 1 98.69 290 LEU A CA 1
ATOM 2322 C C . LEU A 1 290 ? -5.66 8.719 7.164 1 98.69 290 LEU A C 1
ATOM 2324 O O . LEU A 1 290 ? -5.57 8.734 8.398 1 98.69 290 LEU A O 1
ATOM 2328 N N . LEU A 1 291 ? -4.688 8.953 6.348 1 98.69 291 LEU A N 1
ATOM 2329 C CA . LEU A 1 291 ? -3.543 9.711 6.836 1 98.69 291 LEU A CA 1
ATOM 2330 C C . LEU A 1 291 ? -3.76 11.211 6.633 1 98.69 291 LEU A C 1
ATOM 2332 O O . LEU A 1 291 ? -3.59 11.719 5.523 1 98.69 291 LEU A O 1
ATOM 2336 N N . PHE A 1 292 ? -4.094 11.797 7.758 1 98.75 292 PHE A N 1
ATOM 2337 C CA . PHE A 1 292 ? -4.449 13.211 7.727 1 98.75 292 PHE A CA 1
ATOM 2338 C C . PHE A 1 292 ? -3.203 14.078 7.82 1 98.75 292 PHE A C 1
ATOM 2340 O O . PHE A 1 292 ? -2.355 13.875 8.688 1 98.75 292 PHE A O 1
ATOM 2347 N N . ILE A 1 293 ? -3.127 15.039 6.91 1 98.75 293 ILE A N 1
ATOM 2348 C CA . ILE A 1 293 ? -2.127 16.094 7.02 1 98.75 293 ILE A CA 1
ATOM 2349 C C . ILE A 1 293 ? -2.736 17.422 6.598 1 98.75 293 ILE A C 1
ATOM 2351 O O . ILE A 1 293 ? -3.479 17.5 5.617 1 98.75 293 ILE A O 1
ATOM 2355 N N . ALA A 1 294 ? -2.453 18.422 7.301 1 98.56 294 ALA A N 1
ATOM 2356 C CA . ALA A 1 294 ? -2.881 19.781 6.969 1 98.56 294 ALA A CA 1
ATOM 2357 C C . ALA A 1 294 ? -1.809 20.797 7.34 1 98.56 294 ALA A C 1
ATOM 2359 O O . ALA A 1 294 ? -1.085 20.625 8.32 1 98.56 294 ALA A O 1
ATOM 2360 N N . TYR A 1 295 ? -1.753 21.812 6.547 1 98.62 295 TYR A N 1
ATOM 2361 C CA . TYR A 1 295 ? -0.826 22.922 6.773 1 98.62 295 TYR A CA 1
ATOM 2362 C C . TYR A 1 295 ? -1.57 24.172 7.207 1 98.62 295 TYR A C 1
ATOM 2364 O O . TYR A 1 295 ? -2.697 24.422 6.77 1 98.62 295 TYR A O 1
ATOM 2372 N N . ALA A 1 296 ? -0.919 24.953 8.031 1 98.5 296 ALA A N 1
ATOM 2373 C CA . ALA A 1 296 ? -1.447 26.234 8.453 1 98.5 296 ALA A CA 1
ATOM 2374 C C . ALA A 1 296 ? -0.322 27.188 8.867 1 98.5 296 ALA A C 1
ATOM 2376 O O . ALA A 1 296 ? 0.787 26.734 9.172 1 98.5 296 ALA A O 1
ATOM 2377 N N . ALA A 1 297 ? -0.672 28.453 8.875 1 97.31 297 ALA A N 1
ATOM 2378 C CA . ALA A 1 297 ? 0.292 29.469 9.266 1 97.31 297 ALA A CA 1
ATOM 2379 C C . ALA A 1 297 ? 0.491 29.5 10.781 1 97.31 297 ALA A C 1
ATOM 2381 O O . ALA A 1 297 ? 1.476 30.047 11.273 1 97.31 297 ALA A O 1
ATOM 2382 N N . ASP A 1 298 ? -0.46 28.938 11.477 1 97.5 298 ASP A N 1
ATOM 2383 C CA . ASP A 1 298 ? -0.438 28.922 12.938 1 97.5 298 ASP A CA 1
ATOM 2384 C C . ASP A 1 298 ? -1.115 27.672 13.492 1 97.5 298 ASP A C 1
ATOM 2386 O O . ASP A 1 298 ? -2.105 27.203 12.93 1 97.5 298 ASP A O 1
ATOM 2390 N N . THR A 1 299 ? -0.626 27.156 14.68 1 98.19 299 THR A N 1
ATOM 2391 C CA . THR A 1 299 ? -1.172 25.922 15.25 1 98.19 299 THR A CA 1
ATOM 2392 C C . THR A 1 299 ? -2.553 26.172 15.852 1 98.19 299 THR A C 1
ATOM 2394 O O . THR A 1 299 ? -3.309 25.234 16.094 1 98.19 299 THR A O 1
ATOM 2397 N N . LYS A 1 300 ? -2.873 27.406 16.172 1 97.44 300 LYS A N 1
ATOM 2398 C CA . LYS A 1 300 ? -4.18 27.719 16.75 1 97.44 300 LYS A CA 1
ATOM 2399 C C . LYS A 1 300 ? -5.309 27.25 15.828 1 97.44 300 LYS A C 1
ATOM 2401 O O . LYS A 1 300 ? -6.402 26.938 16.297 1 97.44 300 LYS A O 1
ATOM 2406 N N . ASN A 1 301 ? -5.016 27.281 14.477 1 97.56 301 ASN A N 1
ATOM 2407 C CA . ASN A 1 301 ? -5.996 26.766 13.523 1 97.56 301 ASN A CA 1
ATOM 2408 C C . ASN A 1 301 ? -6.352 25.312 13.805 1 97.56 301 ASN A C 1
ATOM 2410 O O . ASN A 1 301 ? -7.523 24.938 13.758 1 97.56 301 ASN A O 1
ATOM 2414 N N . PHE A 1 302 ? -5.359 24.516 14.125 1 98.38 302 PHE A N 1
ATOM 2415 C CA . PHE A 1 302 ? -5.566 23.109 14.445 1 98.38 302 PHE A CA 1
ATOM 2416 C C . PHE A 1 302 ? -6.227 22.953 15.812 1 98.38 302 PHE A C 1
ATOM 2418 O O . PHE A 1 302 ? -7.145 22.156 15.977 1 98.38 302 PHE A O 1
ATOM 2425 N N . ASP A 1 303 ? -5.723 23.719 16.797 1 98.19 303 ASP A N 1
ATOM 2426 C CA . ASP A 1 303 ? -6.199 23.609 18.172 1 98.19 303 ASP A CA 1
ATOM 2427 C C . ASP A 1 303 ? -7.711 23.812 18.25 1 98.19 303 ASP A C 1
ATOM 2429 O O . ASP A 1 303 ? -8.406 23.062 18.938 1 98.19 303 ASP A O 1
ATOM 2433 N N . PHE A 1 304 ? -8.164 24.797 17.562 1 97.75 304 PHE A N 1
ATOM 2434 C CA . PHE A 1 304 ? -9.594 25.094 17.531 1 97.75 304 PHE A CA 1
ATOM 2435 C C . PHE A 1 304 ? -10.383 23.859 17.094 1 97.75 304 PHE A C 1
ATOM 2437 O O . PHE A 1 304 ? -11.359 23.484 17.734 1 97.75 304 PHE A O 1
ATOM 2444 N N . MET A 1 305 ? -9.961 23.266 16.062 1 97.88 305 MET A N 1
ATOM 2445 C CA . MET A 1 305 ? -10.648 22.125 15.461 1 97.88 305 MET A CA 1
ATOM 2446 C C . MET A 1 305 ? -10.523 20.875 16.344 1 97.88 305 MET A C 1
ATOM 2448 O O . MET A 1 305 ? -11.523 20.203 16.609 1 97.88 305 MET A O 1
ATOM 2452 N N . LEU A 1 306 ? -9.344 20.578 16.797 1 98.62 306 LEU A N 1
ATOM 2453 C CA . LEU A 1 306 ? -9.086 19.375 17.578 1 98.62 306 LEU A CA 1
ATOM 2454 C C . LEU A 1 306 ? -9.836 19.422 18.906 1 98.62 306 LEU A C 1
ATOM 2456 O O . LEU A 1 306 ? -10.367 18.406 19.359 1 98.62 306 LEU A O 1
ATOM 2460 N N . ASP A 1 307 ? -9.82 20.578 19.562 1 98.44 307 ASP A N 1
ATOM 2461 C CA . ASP A 1 307 ? -10.555 20.734 20.812 1 98.44 307 ASP A CA 1
ATOM 2462 C C . ASP A 1 307 ? -12.031 20.406 20.625 1 98.44 307 ASP A C 1
ATOM 2464 O O . ASP A 1 307 ? -12.656 19.797 21.5 1 98.44 307 ASP A O 1
ATOM 2468 N N . ARG A 1 308 ? -12.57 20.719 19.531 1 97.75 308 ARG A N 1
ATOM 2469 C CA . ARG A 1 308 ? -13.992 20.516 19.266 1 97.75 308 ARG A CA 1
ATOM 2470 C C . ARG A 1 308 ? -14.281 19.078 18.859 1 97.75 308 ARG A C 1
ATOM 2472 O O . ARG A 1 308 ? -15.438 18.641 18.875 1 97.75 308 ARG A O 1
ATOM 2479 N N . MET A 1 309 ? -13.281 18.344 18.422 1 98.44 309 MET A N 1
ATOM 2480 C CA . MET A 1 309 ? -13.477 16.938 18.109 1 98.44 309 MET A CA 1
ATOM 2481 C C . MET A 1 309 ? -13.672 16.109 19.391 1 98.44 309 MET A C 1
ATOM 2483 O O . MET A 1 309 ? -14.438 15.148 19.391 1 98.44 309 MET A O 1
ATOM 2487 N N . THR A 1 310 ? -13 16.547 20.453 1 98.25 310 THR A N 1
ATOM 2488 C CA . THR A 1 310 ? -12.977 15.727 21.656 1 98.25 310 THR A CA 1
ATOM 2489 C C . THR A 1 310 ? -13.836 16.359 22.75 1 98.25 310 THR A C 1
ATOM 2491 O O . THR A 1 310 ? -13.836 15.883 23.891 1 98.25 310 THR A O 1
ATOM 2494 N N . GLY A 1 311 ? -14.43 17.453 22.516 1 96.94 311 GLY A N 1
ATOM 2495 C CA . GLY A 1 311 ? -15.297 18.078 23.5 1 96.94 311 GLY A CA 1
ATOM 2496 C C . GLY A 1 311 ? -14.547 18.984 24.469 1 96.94 311 GLY A C 1
ATOM 2497 O O . GLY A 1 311 ? -15.055 19.297 25.547 1 96.94 311 GLY A O 1
ATOM 2498 N N . ASP A 1 312 ? -13.367 19.281 24.219 1 94 312 ASP A N 1
ATOM 2499 C CA . ASP A 1 312 ? -12.586 20.219 25.031 1 94 312 ASP A CA 1
ATOM 2500 C C . ASP A 1 312 ? -12.977 21.656 24.734 1 94 312 ASP A C 1
ATOM 2502 O O . ASP A 1 312 ? -12.328 22.594 25.219 1 94 312 ASP A O 1
ATOM 2506 N N . SER A 1 313 ? -14.031 21.859 24.047 1 92.25 313 SER A N 1
ATOM 2507 C CA . SER A 1 313 ? -14.602 23.188 23.797 1 92.25 313 SER A CA 1
ATOM 2508 C C . SER A 1 313 ? -15.719 23.516 24.781 1 92.25 313 SER A C 1
ATOM 2510 O O . SER A 1 313 ? -16.109 22.656 25.594 1 92.25 313 SER A O 1
ATOM 2512 N N . ASP A 1 314 ? -16.203 24.734 24.75 1 93.12 314 ASP A N 1
ATOM 2513 C CA . ASP A 1 314 ? -17.188 25.234 25.719 1 93.12 314 ASP A CA 1
ATOM 2514 C C . ASP A 1 314 ? -18.469 24.422 25.672 1 93.12 314 ASP A C 1
ATOM 2516 O O . ASP A 1 314 ? -19.109 24.203 26.688 1 93.12 314 ASP A O 1
ATOM 2520 N N . ASP A 1 315 ? -18.875 23.938 24.516 1 94.69 315 ASP A N 1
ATOM 2521 C CA . ASP A 1 315 ? -20.156 23.25 24.344 1 94.69 315 ASP A CA 1
ATOM 2522 C C . ASP A 1 315 ? -20.031 21.781 24.734 1 94.69 315 ASP A C 1
ATOM 2524 O O . ASP A 1 315 ? -21.047 21.062 24.797 1 94.69 315 ASP A O 1
ATOM 2528 N N . LYS A 1 316 ? -18.812 21.25 24.922 1 96.5 316 LYS A N 1
ATOM 2529 C CA . LYS A 1 316 ? -18.516 19.906 25.422 1 96.5 316 LYS A CA 1
ATOM 2530 C C . LYS A 1 316 ? -19.031 18.844 24.453 1 96.5 316 LYS A C 1
ATOM 2532 O O . LYS A 1 316 ? -19.188 17.688 24.844 1 96.5 316 LYS A O 1
ATOM 2537 N N . LYS A 1 317 ? -19.281 19.219 23.25 1 97.44 317 LYS A N 1
ATOM 2538 C CA . LYS A 1 317 ? -19.781 18.281 22.234 1 97.44 317 LYS A CA 1
ATOM 2539 C C . LYS A 1 317 ? -18.625 17.594 21.516 1 97.44 317 LYS A C 1
ATOM 2541 O O . LYS A 1 317 ? -17.578 18.219 21.266 1 97.44 317 LYS A O 1
ATOM 2546 N N . ASN A 1 318 ? -18.844 16.328 21.141 1 98.19 318 ASN A N 1
ATOM 2547 C CA . ASN A 1 318 ? -17.844 15.531 20.453 1 98.19 318 ASN A CA 1
ATOM 2548 C C . ASN A 1 318 ? -18.172 15.383 18.969 1 98.19 318 ASN A C 1
ATOM 2550 O O . ASN A 1 318 ? -19.344 15.352 18.594 1 98.19 318 ASN A O 1
ATOM 2554 N N . ASP A 1 319 ? -17.219 15.266 18.172 1 98.62 319 ASP A N 1
ATOM 2555 C CA . ASP A 1 319 ? -17.312 15.086 16.734 1 98.62 319 ASP A CA 1
ATOM 2556 C C . ASP A 1 319 ? -17.7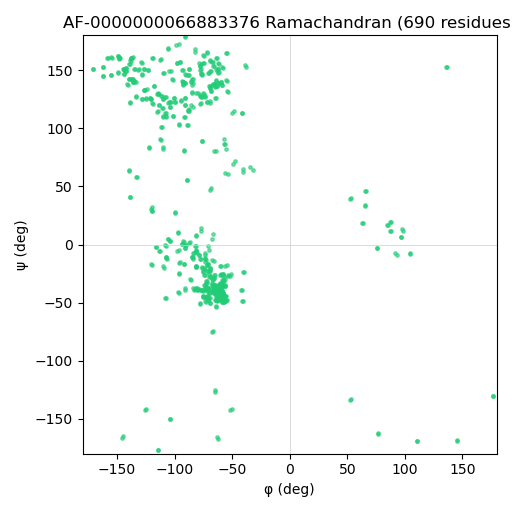19 13.656 16.391 1 98.62 319 ASP A C 1
ATOM 2558 O O . ASP A 1 319 ? -17.016 12.703 16.75 1 98.62 319 ASP A O 1
ATOM 2562 N N . TYR A 1 320 ? -18.719 13.492 15.633 1 98.75 320 TYR A N 1
ATOM 2563 C CA . TYR A 1 320 ? -19.25 12.164 15.352 1 98.75 320 TYR A CA 1
ATOM 2564 C C . TYR A 1 320 ? -18.406 11.438 14.312 1 98.75 320 TYR A C 1
ATOM 2566 O O . TYR A 1 320 ? -18.562 10.234 14.094 1 98.75 320 TYR A O 1
ATOM 2574 N N . ILE A 1 321 ? -17.469 12.156 13.695 1 98.62 321 ILE A N 1
ATOM 2575 C CA . ILE A 1 321 ? -16.547 11.438 12.812 1 98.62 321 ILE A CA 1
ATOM 2576 C C . ILE A 1 321 ? -15.812 10.352 13.602 1 98.62 321 ILE A C 1
ATOM 2578 O O . ILE A 1 321 ? -15.422 9.328 13.039 1 98.62 321 ILE A O 1
ATOM 2582 N N . MET A 1 322 ? -15.664 10.523 14.891 1 98.75 322 MET A N 1
ATOM 2583 C CA . MET A 1 322 ? -14.883 9.617 15.727 1 98.75 322 MET A CA 1
ATOM 2584 C C . MET A 1 322 ? -15.703 8.406 16.125 1 98.75 322 MET A C 1
ATOM 2586 O O . MET A 1 322 ? -15.203 7.504 16.812 1 98.75 322 MET A O 1
ATOM 2590 N N . ILE A 1 323 ? -16.938 8.344 15.711 1 98.62 323 ILE A N 1
ATOM 2591 C CA . ILE A 1 323 ? -17.75 7.141 15.883 1 98.62 323 ILE A CA 1
ATOM 2592 C C . ILE A 1 323 ? -17.172 6.008 15.039 1 98.62 323 ILE A C 1
ATOM 2594 O O . ILE A 1 323 ? -17.125 4.855 15.484 1 98.62 323 ILE A O 1
ATOM 2598 N N . PHE A 1 324 ? -16.703 6.328 13.844 1 98.56 324 PHE A N 1
ATOM 2599 C CA . PHE A 1 324 ? -16.281 5.258 12.953 1 98.56 324 PHE A CA 1
ATOM 2600 C C . PHE A 1 324 ? -14.781 5.355 12.68 1 98.56 324 PHE A C 1
ATOM 2602 O O . PHE A 1 324 ? -14.219 4.516 11.969 1 98.56 324 PHE A O 1
ATOM 2609 N N . SER A 1 325 ? -14.109 6.34 13.195 1 98.75 325 SER A N 1
ATOM 2610 C CA . SER A 1 325 ? -12.695 6.559 12.906 1 98.75 325 SER A CA 1
ATOM 2611 C C . SER A 1 325 ? -11.906 6.832 14.18 1 98.75 325 SER A C 1
ATOM 2613 O O . SER A 1 325 ? -12.273 7.711 14.969 1 98.75 325 SER A O 1
ATOM 2615 N N . ARG A 1 326 ? -10.891 6.137 14.406 1 98.62 326 ARG A N 1
ATOM 2616 C CA . ARG A 1 326 ? -10.047 6.254 15.594 1 98.62 326 ARG A CA 1
ATOM 2617 C C . ARG A 1 326 ? -8.68 6.82 15.242 1 98.62 326 ARG A C 1
ATOM 2619 O O . ARG A 1 326 ? -7.984 6.289 14.375 1 98.62 326 ARG A O 1
ATOM 2626 N N . CYS A 1 327 ? -8.312 7.816 15.938 1 98.81 327 CYS A N 1
ATOM 2627 C CA . CYS A 1 327 ? -6.988 8.398 15.75 1 98.81 327 CYS A CA 1
ATOM 2628 C C . CYS A 1 327 ? -5.93 7.594 16.5 1 98.81 327 CYS A C 1
ATOM 2630 O O . CYS A 1 327 ? -6.07 7.332 17.688 1 98.81 327 CYS A O 1
ATOM 2632 N N . VAL A 1 328 ? -4.832 7.234 15.828 1 98.69 328 VAL A N 1
ATOM 2633 C CA . VAL A 1 328 ? -3.867 6.371 16.5 1 98.69 328 VAL A CA 1
ATOM 2634 C C . VAL A 1 328 ? -2.514 7.074 16.578 1 98.69 328 VAL A C 1
ATOM 2636 O O . VAL A 1 328 ? -1.646 6.672 17.359 1 98.69 328 VAL A O 1
ATOM 2639 N N . THR A 1 329 ? -2.293 8.086 15.828 1 98.62 329 THR A N 1
ATOM 2640 C CA . THR A 1 329 ? -1.097 8.906 15.945 1 98.62 329 THR A CA 1
ATOM 2641 C C . THR A 1 329 ? -1.44 10.391 15.781 1 98.62 329 THR A C 1
ATOM 2643 O O . THR A 1 329 ? -2.455 10.734 15.172 1 98.62 329 THR A O 1
ATOM 2646 N N . GLY A 1 330 ? -0.61 11.195 16.344 1 98.75 330 GLY A N 1
ATOM 2647 C CA . GLY A 1 330 ? -0.746 12.633 16.203 1 98.75 330 GLY A CA 1
ATOM 2648 C C . GLY A 1 330 ? 0.513 13.391 16.562 1 98.75 330 GLY A C 1
ATOM 2649 O O . GLY A 1 330 ? 1.227 13.008 17.5 1 98.75 330 GLY A O 1
ATOM 2650 N N . ASN A 1 331 ? 0.735 14.43 15.867 1 98.88 331 ASN A N 1
ATOM 2651 C CA . ASN A 1 331 ? 1.849 15.328 16.172 1 98.88 331 ASN A CA 1
ATOM 2652 C C . ASN A 1 331 ? 1.782 16.609 15.344 1 98.88 331 ASN A C 1
ATOM 2654 O O . ASN A 1 331 ? 1.214 16.609 14.25 1 98.88 331 ASN A O 1
ATOM 2658 N N . TYR A 1 332 ? 2.334 17.688 15.93 1 98.88 332 TYR A N 1
ATOM 2659 C CA . TYR A 1 332 ? 2.58 18.891 15.156 1 98.88 332 TYR A CA 1
ATOM 2660 C C . TYR A 1 332 ? 3.994 18.906 14.594 1 98.88 332 TYR A C 1
ATOM 2662 O O . TYR A 1 332 ? 4.918 18.359 15.203 1 98.88 332 TYR A O 1
ATOM 2670 N N . TRP A 1 333 ? 4.133 19.531 13.477 1 98.88 333 TRP A N 1
ATOM 2671 C CA . TRP A 1 333 ? 5.406 19.672 12.781 1 98.88 333 TRP A CA 1
ATOM 2672 C C . TRP A 1 333 ? 5.594 21.109 12.305 1 98.88 333 TRP A C 1
ATOM 2674 O O . TRP A 1 333 ? 4.621 21.828 12.047 1 98.88 333 TRP A O 1
ATOM 2684 N N . TYR A 1 334 ? 6.816 21.484 12.219 1 98.69 334 TYR A N 1
ATOM 2685 C CA . TYR A 1 334 ? 7.152 22.75 11.562 1 98.69 334 TYR A CA 1
ATOM 2686 C C . TYR A 1 334 ? 7.941 22.5 10.281 1 98.69 334 TYR A C 1
ATOM 2688 O O . TYR A 1 334 ? 8.992 21.859 10.312 1 98.69 334 TYR A O 1
ATOM 2696 N N . PHE A 1 335 ? 7.391 22.953 9.172 1 98.56 335 PHE A N 1
ATOM 2697 C CA . PHE A 1 335 ? 8.047 22.938 7.871 1 98.56 335 PHE A CA 1
ATOM 2698 C C . PHE A 1 335 ? 8.695 24.297 7.59 1 98.56 335 PHE A C 1
ATOM 2700 O O . PHE A 1 335 ? 8.023 25.234 7.164 1 98.56 335 PHE A O 1
ATOM 2707 N N . PRO A 1 336 ? 10.023 24.375 7.73 1 97.25 336 PRO A N 1
ATOM 2708 C CA . PRO A 1 336 ? 10.68 25.656 7.48 1 97.25 336 PRO A CA 1
ATOM 2709 C C . PRO A 1 336 ? 10.516 26.141 6.039 1 97.25 336 PRO A C 1
ATOM 2711 O O . PRO A 1 336 ? 10.328 25.328 5.133 1 97.25 336 PRO A O 1
ATOM 2714 N N . GLY A 1 337 ? 10.539 27.438 5.914 1 95.56 337 GLY A N 1
ATOM 2715 C CA . GLY A 1 337 ? 10.664 27.938 4.551 1 95.56 337 GLY A CA 1
ATOM 2716 C C . GLY A 1 337 ? 11.875 27.359 3.824 1 95.56 337 GLY A C 1
ATOM 2717 O O . GLY A 1 337 ? 12.789 26.828 4.453 1 95.56 337 GLY A O 1
ATOM 2718 N N . LEU A 1 338 ? 11.852 27.516 2.557 1 94.12 338 LEU A N 1
ATOM 2719 C CA . LEU A 1 338 ? 12.867 26.859 1.739 1 94.12 338 LEU A CA 1
ATOM 2720 C C . LEU A 1 338 ? 14.266 27.328 2.131 1 94.12 338 LEU A C 1
ATOM 2722 O O . LEU A 1 338 ? 15.188 26.516 2.268 1 94.12 338 LEU A O 1
ATOM 2726 N N . LEU A 1 339 ? 14.5 28.578 2.285 1 91.94 339 LEU A N 1
ATOM 2727 C CA . LEU A 1 339 ? 15.812 29.125 2.65 1 91.94 339 LEU A CA 1
ATOM 2728 C C . LEU A 1 339 ? 16.234 28.641 4.035 1 91.94 339 LEU A C 1
ATOM 2730 O O . LEU A 1 339 ? 17.375 28.219 4.238 1 91.94 339 LEU A O 1
ATOM 2734 N N . GLU A 1 340 ? 15.32 28.766 4.965 1 93 340 GLU A N 1
ATOM 2735 C CA . GLU A 1 340 ? 15.617 28.281 6.312 1 93 340 GLU A CA 1
ATOM 2736 C C . GLU A 1 340 ? 15.945 26.781 6.309 1 93 340 GLU A C 1
ATOM 2738 O O . GLU A 1 340 ? 16.859 26.344 7.004 1 93 340 GLU A O 1
ATOM 2743 N N . PHE A 1 341 ? 15.227 26.016 5.555 1 95.5 341 PHE A N 1
ATOM 2744 C CA . PHE A 1 341 ? 15.477 24.594 5.449 1 95.5 341 PHE A CA 1
ATOM 2745 C C . PHE A 1 341 ? 16.891 24.312 4.945 1 95.5 341 PHE A C 1
ATOM 2747 O O . PHE A 1 341 ? 17.609 23.516 5.535 1 95.5 341 PHE A O 1
ATOM 2754 N N . ASN A 1 342 ? 17.203 25 3.879 1 93.5 342 ASN A N 1
ATOM 2755 C CA . ASN A 1 342 ? 18.531 24.812 3.293 1 93.5 342 ASN A CA 1
ATOM 2756 C C . ASN A 1 342 ? 19.625 25.156 4.285 1 93.5 342 ASN A C 1
ATOM 2758 O O . ASN A 1 342 ? 20.672 24.5 4.324 1 93.5 342 ASN A O 1
ATOM 2762 N N . LEU A 1 343 ? 19.406 26.156 5.074 1 91 343 LEU A N 1
ATOM 2763 C CA . LEU A 1 343 ? 20.391 26.562 6.066 1 91 343 LEU A CA 1
ATOM 2764 C C . LEU A 1 343 ? 20.484 25.547 7.199 1 91 343 LEU A C 1
ATOM 2766 O O . LEU A 1 343 ? 21.562 25.266 7.711 1 91 343 LEU A O 1
ATOM 2770 N N . LEU A 1 344 ? 19.375 25 7.57 1 91.56 344 LEU A N 1
ATOM 2771 C CA . LEU A 1 344 ? 19.312 24.031 8.656 1 91.56 344 LEU A CA 1
ATOM 2772 C C . LEU A 1 344 ? 20.078 22.766 8.297 1 91.56 344 LEU A C 1
ATOM 2774 O O . LEU A 1 344 ? 20.781 22.203 9.133 1 91.56 344 LEU A O 1
ATOM 2778 N N . VAL A 1 345 ? 19.953 22.297 7.023 1 91.06 345 VAL A N 1
ATOM 2779 C CA . VAL A 1 345 ? 20.5 20.984 6.676 1 91.06 345 VAL A CA 1
ATOM 2780 C C . VAL A 1 345 ? 21.922 21.141 6.16 1 91.06 345 VAL A C 1
ATOM 2782 O O . VAL A 1 345 ? 22.625 20.156 5.941 1 91.06 345 VAL A O 1
ATOM 2785 N N . ARG A 1 346 ? 22.406 22.328 5.75 1 82.12 346 ARG A N 1
ATOM 2786 C CA . ARG A 1 346 ? 23.766 22.578 5.27 1 82.12 346 ARG A CA 1
ATOM 2787 C C . ARG A 1 346 ? 24.781 22.297 6.367 1 82.12 346 ARG A C 1
ATOM 2789 O O . ARG A 1 346 ? 25.922 21.938 6.082 1 82.12 346 ARG A O 1
ATOM 2796 N N . TYR A 1 347 ? 24.5 22.578 7.59 1 63.81 347 TYR A N 1
ATOM 2797 C CA . TYR A 1 347 ? 25.516 22.469 8.625 1 63.81 347 TYR A CA 1
ATOM 2798 C C . TYR A 1 347 ? 25.672 21.031 9.094 1 63.81 347 TYR A C 1
ATOM 2800 O O . TYR A 1 347 ? 24.703 20.266 9.102 1 63.81 347 TYR A O 1
ATOM 2808 N N . MET B 1 1 ? 4.242 8.461 -39.469 1 21.48 1 MET B N 1
ATOM 2809 C CA . MET B 1 1 ? 4.539 7.363 -38.562 1 21.48 1 MET B CA 1
ATOM 2810 C C . MET B 1 1 ? 3.283 6.93 -37.812 1 21.48 1 MET B C 1
ATOM 2812 O O . MET B 1 1 ? 2.756 7.68 -37 1 21.48 1 MET B O 1
ATOM 2816 N N . ASN B 1 2 ? 2.312 6.258 -38.531 1 22.59 2 ASN B N 1
ATOM 2817 C CA . ASN B 1 2 ? 0.903 5.891 -38.438 1 22.59 2 ASN B CA 1
ATOM 2818 C C . ASN B 1 2 ? 0.647 4.906 -37.281 1 22.59 2 ASN B C 1
ATOM 2820 O O . ASN B 1 2 ? 1.171 3.791 -37.312 1 22.59 2 ASN B O 1
ATOM 2824 N N . ILE B 1 3 ? 0.563 5.477 -36.062 1 26.23 3 ILE B N 1
ATOM 2825 C CA . ILE B 1 3 ? 0.451 4.816 -34.781 1 26.23 3 ILE B CA 1
ATOM 2826 C C . ILE B 1 3 ? -0.746 3.869 -34.781 1 26.23 3 ILE B C 1
ATOM 2828 O O . ILE B 1 3 ? -1.887 4.301 -34.938 1 26.23 3 ILE B O 1
ATOM 2832 N N . CYS B 1 4 ? -0.501 2.643 -35.344 1 23.94 4 CYS B N 1
ATOM 2833 C CA . CYS B 1 4 ? -1.442 1.53 -35.406 1 23.94 4 CYS B CA 1
ATOM 2834 C C . CYS B 1 4 ? -2.074 1.269 -34.031 1 23.94 4 CYS B C 1
ATOM 2836 O O . CYS B 1 4 ? -1.403 0.792 -33.125 1 23.94 4 CYS B O 1
ATOM 2838 N N . VAL B 1 5 ? -2.916 2.188 -33.562 1 27.56 5 VAL B N 1
ATOM 2839 C CA . VAL B 1 5 ? -3.736 2.074 -32.375 1 27.56 5 VAL B CA 1
ATOM 2840 C C . VAL B 1 5 ? -4.578 0.803 -32.438 1 27.56 5 VAL B C 1
ATOM 2842 O O . VAL B 1 5 ? -5.527 0.722 -33.219 1 27.56 5 VAL B O 1
ATOM 2845 N N . TRP B 1 6 ? -3.896 -0.387 -32.5 1 25.75 6 TRP B N 1
ATOM 2846 C CA . TRP B 1 6 ? -4.578 -1.677 -32.562 1 25.75 6 TRP B CA 1
ATOM 2847 C C . TRP B 1 6 ? -5.512 -1.856 -31.359 1 25.75 6 TRP B C 1
ATOM 2849 O O . TRP B 1 6 ? -5.078 -1.765 -30.203 1 25.75 6 TRP B O 1
ATOM 2859 N N . ASN B 1 7 ? -6.715 -1.386 -31.438 1 27.44 7 ASN B N 1
ATOM 2860 C CA . ASN B 1 7 ? -7.871 -1.473 -30.547 1 27.44 7 ASN B CA 1
ATOM 2861 C C . ASN B 1 7 ? -8.125 -2.908 -30.094 1 27.44 7 ASN B C 1
ATOM 2863 O O . ASN B 1 7 ? -8.062 -3.838 -30.906 1 27.44 7 ASN B O 1
ATOM 2867 N N . PHE B 1 8 ? -7.984 -3.164 -28.812 1 28.42 8 PHE B N 1
ATOM 2868 C CA . PHE B 1 8 ? -8.172 -4.43 -28.109 1 28.42 8 PHE B CA 1
ATOM 2869 C C . PHE B 1 8 ? -9.555 -5.004 -28.375 1 28.42 8 PHE B C 1
ATOM 2871 O O . PHE B 1 8 ? -9.898 -6.078 -27.875 1 28.42 8 PHE B O 1
ATOM 2878 N N . ALA B 1 9 ? -10.625 -4.27 -28.875 1 29.38 9 ALA B N 1
ATOM 2879 C CA . ALA B 1 9 ? -11.836 -4.902 -29.391 1 29.38 9 ALA B CA 1
ATOM 2880 C C . ALA B 1 9 ? -11.5 -5.984 -30.406 1 29.38 9 ALA B C 1
ATOM 2882 O O . ALA B 1 9 ? -12.289 -6.91 -30.625 1 29.38 9 ALA B O 1
ATOM 2883 N N . CYS B 1 10 ? -10.328 -5.75 -30.969 1 27.52 10 CYS B N 1
ATOM 2884 C CA . CYS B 1 10 ? -10 -6.566 -32.125 1 27.52 10 CYS B CA 1
ATOM 2885 C C . CYS B 1 10 ? -9.484 -7.938 -31.719 1 27.52 10 CYS B C 1
ATOM 2887 O O . CYS B 1 10 ? -9.07 -8.734 -32.562 1 27.52 10 CYS B O 1
ATOM 2889 N N . PHE B 1 11 ? -9.289 -8.086 -30.391 1 30.83 11 PHE B N 1
ATOM 2890 C CA . PHE B 1 11 ? -8.695 -9.391 -30.109 1 30.83 11 PHE B CA 1
ATOM 2891 C C . PHE B 1 11 ? -9.711 -10.508 -30.297 1 30.83 11 PHE B C 1
ATOM 2893 O O . PHE B 1 11 ? -9.375 -11.594 -30.766 1 30.83 11 PHE B O 1
ATOM 2900 N N . LEU B 1 12 ? -11.031 -10.234 -29.922 1 32.62 12 LEU B N 1
ATOM 2901 C CA . LEU B 1 12 ? -11.992 -11.281 -30.266 1 32.62 12 LEU B CA 1
ATOM 2902 C C . LEU B 1 12 ? -12.102 -11.453 -31.766 1 32.62 12 LEU B C 1
ATOM 2904 O O . LEU B 1 12 ? -12.305 -12.562 -32.25 1 32.62 12 LEU B O 1
ATOM 2908 N N . CYS B 1 13 ? -12.039 -10.281 -32.438 1 30.55 13 CYS B N 1
ATOM 2909 C CA . CYS B 1 13 ? -12.242 -10.344 -33.875 1 30.55 13 CYS B CA 1
ATOM 2910 C C . CYS B 1 13 ? -11.023 -10.938 -34.562 1 30.55 13 CYS B C 1
ATOM 2912 O O . CYS B 1 13 ? -11.125 -11.422 -35.688 1 30.55 13 CYS B O 1
ATOM 2914 N N . PHE B 1 14 ? -9.805 -10.656 -34.031 1 32.69 14 PHE B N 1
ATOM 2915 C CA . PHE B 1 14 ? -8.641 -11.062 -34.812 1 32.69 14 PHE B CA 1
ATOM 2916 C C . PHE B 1 14 ? -8.453 -12.57 -34.75 1 32.69 14 PHE B C 1
ATOM 2918 O O . PHE B 1 14 ? -7.766 -13.148 -35.594 1 32.69 14 PHE B O 1
ATOM 2925 N N . LEU B 1 15 ? -8.93 -13.211 -33.688 1 32.91 15 LEU B N 1
ATOM 2926 C CA . LEU B 1 15 ? -8.781 -14.656 -33.812 1 32.91 15 LEU B CA 1
ATOM 2927 C C . LEU B 1 15 ? -9.539 -15.172 -35.031 1 32.91 15 LEU B C 1
ATOM 2929 O O . LEU B 1 15 ? -9.211 -16.234 -35.562 1 32.91 15 LEU B O 1
ATOM 2933 N N . PHE B 1 16 ? -10.508 -14.297 -35.5 1 32.69 16 PHE B N 1
ATOM 2934 C CA . PHE B 1 16 ? -11.211 -14.828 -36.688 1 32.69 16 PHE B CA 1
ATOM 2935 C C . PHE B 1 16 ? -10.391 -14.609 -37.938 1 32.69 16 PHE B C 1
ATOM 2937 O O . PHE B 1 16 ? -10.484 -15.398 -38.875 1 32.69 16 PHE B O 1
ATOM 2944 N N . SER B 1 17 ? -9.68 -13.469 -38.062 1 30.61 17 SER B N 1
ATOM 2945 C CA . SER B 1 17 ? -9.203 -13.133 -39.406 1 30.61 17 SER B CA 1
ATOM 2946 C C . SER B 1 17 ? -7.934 -13.906 -39.75 1 30.61 17 SER B C 1
ATOM 2948 O O . SER B 1 17 ? -7.59 -14.047 -40.938 1 30.61 17 SER B O 1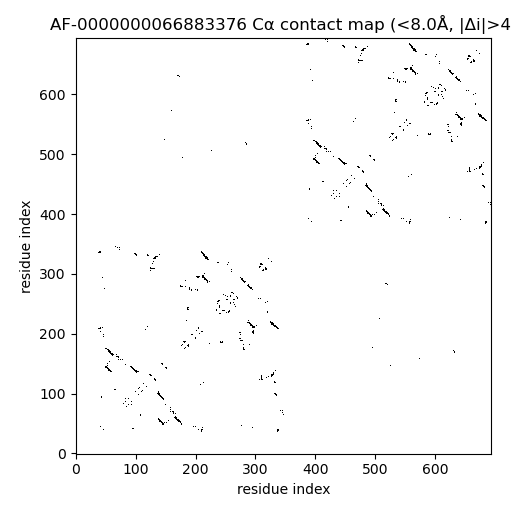
ATOM 2950 N N . CYS B 1 18 ? -7.023 -14.07 -38.781 1 29.89 18 CYS B N 1
ATOM 2951 C CA . CYS B 1 18 ? -5.797 -14.648 -39.344 1 29.89 18 CYS B CA 1
ATOM 2952 C C . CYS B 1 18 ? -6.059 -16.016 -39.938 1 29.89 18 CYS B C 1
ATOM 2954 O O . CYS B 1 18 ? -5.285 -16.484 -40.781 1 29.89 18 CYS B O 1
ATOM 2956 N N . ASN B 1 19 ? -6.926 -16.781 -39.312 1 29.48 19 ASN B N 1
ATOM 2957 C CA . ASN B 1 19 ? -7.023 -18.156 -39.781 1 29.48 19 ASN B CA 1
ATOM 2958 C C . ASN B 1 19 ? -7.906 -18.281 -41.031 1 29.48 19 ASN B C 1
ATOM 2960 O O . ASN B 1 19 ? -8.305 -19.375 -41.406 1 29.48 19 ASN B O 1
ATOM 2964 N N . LEU B 1 20 ? -8.305 -17.094 -41.594 1 29.88 20 LEU B N 1
ATOM 2965 C CA . LEU B 1 20 ? -9.18 -17.422 -42.719 1 29.88 20 LEU B CA 1
ATOM 2966 C C . LEU B 1 20 ? -8.375 -18.031 -43.875 1 29.88 20 LEU B C 1
ATOM 2968 O O . LEU B 1 20 ? -8.883 -18.875 -44.625 1 29.88 20 LEU B O 1
ATOM 2972 N N . ASN B 1 21 ? -7.203 -17.406 -44.188 1 31.77 21 ASN B N 1
ATOM 2973 C CA . ASN B 1 21 ? -6.707 -17.75 -45.5 1 31.77 21 ASN B CA 1
ATOM 2974 C C . ASN B 1 21 ? -6.262 -19.219 -45.562 1 31.77 21 ASN B C 1
ATOM 2976 O O . ASN B 1 21 ? -5.883 -19.703 -46.625 1 31.77 21 ASN B O 1
ATOM 2980 N N . PHE B 1 22 ? -5.707 -19.719 -44.406 1 30.17 22 PHE B N 1
ATOM 2981 C CA . PHE B 1 22 ? -5.164 -21.062 -44.594 1 30.17 22 PHE B CA 1
ATOM 2982 C C . PHE B 1 22 ? -6.277 -22.062 -44.875 1 30.17 22 PHE B C 1
ATOM 2984 O O . PHE B 1 22 ? -6.043 -23.266 -44.906 1 30.17 22 PHE B O 1
ATOM 2991 N N . ILE B 1 23 ? -7.531 -21.562 -45.094 1 31 23 ILE B N 1
ATOM 2992 C CA . ILE B 1 23 ? -8.594 -22.547 -45.25 1 31 23 ILE B CA 1
ATOM 2993 C C . ILE B 1 23 ? -8.484 -23.219 -46.594 1 31 23 ILE B C 1
ATOM 2995 O O . ILE B 1 23 ? -9.328 -24.047 -46.969 1 31 23 ILE B O 1
ATOM 2999 N N . SER B 1 24 ? -7.738 -22.703 -47.5 1 28.06 24 SER B N 1
ATOM 3000 C CA . SER B 1 24 ? -8.133 -23.281 -48.781 1 28.06 24 SER B CA 1
ATOM 3001 C C . SER B 1 24 ? -7.789 -24.766 -48.844 1 28.06 24 SER B C 1
ATOM 3003 O O . SER B 1 24 ? -8.539 -25.562 -49.438 1 28.06 24 SER B O 1
ATOM 3005 N N . SER B 1 25 ? -6.52 -25.141 -49.031 1 27.86 25 SER B N 1
ATOM 3006 C CA . SER B 1 25 ? -6.367 -26.375 -49.781 1 27.86 25 SER B CA 1
ATOM 3007 C C . SER B 1 25 ? -6.945 -27.562 -49.031 1 27.86 25 SER B C 1
ATOM 3009 O O . SER B 1 25 ? -7.762 -28.312 -49.594 1 27.86 25 SER B O 1
ATOM 3011 N N . ASN B 1 26 ? -6.016 -28.719 -48.812 1 28.92 26 ASN B N 1
ATOM 3012 C CA . ASN B 1 26 ? -6.332 -30.141 -48.75 1 28.92 26 ASN B CA 1
ATOM 3013 C C . ASN B 1 26 ? -7.246 -30.453 -47.562 1 28.92 26 ASN B C 1
ATOM 3015 O O . ASN B 1 26 ? -7.383 -29.641 -46.656 1 28.92 26 ASN B O 1
ATOM 3019 N N . GLY B 1 27 ? -7.367 -31.938 -47.188 1 28.22 27 GLY B N 1
ATOM 3020 C CA . GLY B 1 27 ? -8.344 -32.75 -46.5 1 28.22 27 GLY B CA 1
ATOM 3021 C C . GLY B 1 27 ? -8.734 -32.188 -45.125 1 28.22 27 GLY B C 1
ATOM 3022 O O . GLY B 1 27 ? -8.281 -31.125 -44.75 1 28.22 27 GLY B O 1
ATOM 3023 N N . ASN B 1 28 ? -8.961 -33.25 -44.062 1 30.91 28 ASN B N 1
ATOM 3024 C CA . ASN B 1 28 ? -9.711 -33.531 -42.844 1 30.91 28 ASN B CA 1
ATOM 3025 C C . ASN B 1 28 ? -9.219 -32.688 -41.656 1 30.91 28 ASN B C 1
ATOM 3027 O O . ASN B 1 28 ? -9.477 -33 -40.5 1 30.91 28 ASN B O 1
ATOM 3031 N N . SER B 1 29 ? -8.234 -31.984 -41.875 1 26.3 29 SER B N 1
ATOM 3032 C CA . SER B 1 29 ? -7.859 -31.484 -40.531 1 26.3 29 SER B CA 1
ATOM 3033 C C . SER B 1 29 ? -8.898 -30.516 -40 1 26.3 29 SER B C 1
ATOM 3035 O O . SER B 1 29 ? -8.906 -29.344 -40.375 1 26.3 29 SER B O 1
ATOM 3037 N N . LYS B 1 30 ? -10.273 -31.047 -40.125 1 34 30 LYS B N 1
ATOM 3038 C CA . LYS B 1 30 ? -11.227 -30.469 -39.188 1 34 30 LYS B CA 1
ATOM 3039 C C . LYS B 1 30 ? -10.555 -30.094 -37.875 1 34 30 LYS B C 1
ATOM 3041 O O . LYS B 1 30 ? -10.344 -30.953 -37.031 1 34 30 LYS B O 1
ATOM 3046 N N . PHE B 1 31 ? -9.727 -29.219 -38 1 31.94 31 PHE B N 1
ATOM 3047 C CA . PHE B 1 31 ? -9.359 -28.656 -36.688 1 31.94 31 PHE B CA 1
ATOM 3048 C C . PHE B 1 31 ? -10.586 -28.469 -35.812 1 31.94 31 PHE B C 1
ATOM 3050 O O . PHE B 1 31 ? -11.578 -27.875 -36.25 1 31.94 31 PHE B O 1
ATOM 3057 N N . ALA B 1 32 ? -10.758 -29.234 -34.656 1 33.84 32 ALA B N 1
ATOM 3058 C CA . ALA B 1 32 ? -11.727 -29.281 -33.562 1 33.84 32 ALA B CA 1
ATOM 3059 C C . ALA B 1 32 ? -12.125 -27.875 -33.125 1 33.84 32 ALA B C 1
ATOM 3061 O O . ALA B 1 32 ? -11.398 -27.219 -32.375 1 33.84 32 ALA B O 1
ATOM 3062 N N . THR B 1 33 ? -12.656 -27.078 -33.656 1 38.38 33 THR B N 1
ATOM 3063 C CA . THR B 1 33 ? -13.352 -25.828 -33.375 1 38.38 33 THR B CA 1
ATOM 3064 C C . THR B 1 33 ? -14.195 -25.969 -32.125 1 38.38 33 THR B C 1
ATOM 3066 O O . THR B 1 33 ? -14.367 -24.984 -31.375 1 38.38 33 THR B O 1
ATOM 3069 N N . ALA B 1 34 ? -15.039 -27.031 -31.953 1 38.59 34 ALA B N 1
ATOM 3070 C CA . ALA B 1 34 ? -15.906 -27.266 -30.812 1 38.59 34 ALA B CA 1
ATOM 3071 C C . ALA B 1 34 ? -15.109 -27.297 -29.516 1 38.59 34 ALA B C 1
ATOM 3073 O O . ALA B 1 34 ? -15.586 -26.828 -28.469 1 38.59 34 ALA B O 1
ATOM 3074 N N . ASP B 1 35 ? -13.906 -27.797 -29.422 1 42.91 35 ASP B N 1
ATOM 3075 C CA . ASP B 1 35 ? -13.055 -28 -28.25 1 42.91 35 ASP B CA 1
ATOM 3076 C C . ASP B 1 35 ? -12.523 -26.672 -27.719 1 42.91 35 ASP B C 1
ATOM 3078 O O . ASP B 1 35 ? -12.133 -26.562 -26.562 1 42.91 35 ASP B O 1
ATOM 3082 N N . PHE B 1 36 ? -12.453 -25.641 -28.484 1 45.72 36 PHE B N 1
ATOM 3083 C CA . PHE B 1 36 ? -11.852 -24.344 -28.203 1 45.72 36 PHE B CA 1
ATOM 3084 C C . PHE B 1 36 ? -12.734 -23.531 -27.25 1 45.72 36 PHE B C 1
ATOM 3086 O O . PHE B 1 36 ? -12.227 -22.75 -26.438 1 45.72 36 PHE B O 1
ATOM 3093 N N . LEU B 1 37 ? -14.016 -23.562 -27.594 1 48.66 37 LEU B N 1
ATOM 3094 C CA . LEU B 1 37 ? -14.922 -22.781 -26.766 1 48.66 37 LEU B CA 1
ATOM 3095 C C . LEU B 1 37 ? -14.781 -23.156 -25.297 1 48.66 37 LEU B C 1
ATOM 3097 O O . LEU B 1 37 ? -14.984 -22.312 -24.422 1 48.66 37 LEU B O 1
ATOM 3101 N N . HIS B 1 38 ? -14.328 -24.422 -25.047 1 55.84 38 HIS B N 1
ATOM 3102 C CA . HIS B 1 38 ? -14.266 -24.953 -23.688 1 55.84 38 HIS B CA 1
ATOM 3103 C C . HIS B 1 38 ? -12.945 -24.609 -23.016 1 55.84 38 HIS B C 1
ATOM 3105 O O . HIS B 1 38 ? -12.773 -24.828 -21.812 1 55.84 38 HIS B O 1
ATOM 3111 N N . ILE B 1 39 ? -12.094 -23.891 -23.703 1 71.81 39 ILE B N 1
ATOM 3112 C CA . ILE B 1 39 ? -10.734 -23.75 -23.188 1 71.81 39 ILE B CA 1
ATOM 3113 C C . ILE B 1 39 ? -10.43 -22.281 -22.938 1 71.81 39 ILE B C 1
ATOM 3115 O O . ILE B 1 39 ? -9.32 -21.812 -23.203 1 71.81 39 ILE B O 1
ATOM 3119 N N . VAL B 1 40 ? -11.422 -21.562 -22.578 1 86.81 40 VAL B N 1
ATOM 3120 C CA . VAL B 1 40 ? -11.172 -20.141 -22.328 1 86.81 40 VAL B CA 1
ATOM 3121 C C . VAL B 1 40 ? -10.758 -19.938 -20.875 1 86.81 40 VAL B C 1
ATOM 3123 O O . VAL B 1 40 ? -11.539 -20.203 -19.969 1 86.81 40 VAL B O 1
ATOM 3126 N N . PRO B 1 41 ? -9.516 -19.5 -20.703 1 95.25 41 PRO B N 1
ATOM 3127 C CA . PRO B 1 41 ? -9.07 -19.25 -19.344 1 95.25 41 PRO B CA 1
ATOM 3128 C C . PRO B 1 41 ? -9.656 -17.969 -18.75 1 95.25 41 PRO B C 1
ATOM 3130 O O . PRO B 1 41 ? -10.273 -17.188 -19.469 1 95.25 41 PRO B O 1
ATOM 3133 N N . GLN B 1 42 ? -9.617 -17.828 -17.453 1 95.88 42 GLN B N 1
ATOM 3134 C CA . GLN B 1 42 ? -9.977 -16.562 -16.812 1 95.88 42 GLN B CA 1
ATOM 3135 C C . GLN B 1 42 ? -9.016 -15.445 -17.219 1 95.88 42 GLN B C 1
ATOM 3137 O O . GLN B 1 42 ? -7.879 -15.711 -17.594 1 95.88 42 GLN B O 1
ATOM 3142 N N . GLN B 1 43 ? -9.422 -14.234 -17.047 1 92.5 43 GLN B N 1
ATOM 3143 C CA . GLN B 1 43 ? -8.742 -13.055 -17.594 1 92.5 43 GLN B CA 1
ATOM 3144 C C . GLN B 1 43 ? -7.359 -12.883 -16.969 1 92.5 43 GLN B C 1
ATOM 3146 O O . GLN B 1 43 ? -6.422 -12.461 -17.641 1 92.5 43 GLN B O 1
ATOM 3151 N N . SER B 1 44 ? -7.234 -13.188 -15.742 1 95.25 44 SER B N 1
ATOM 3152 C CA . SER B 1 44 ? -6.004 -12.891 -15.023 1 95.25 44 SER B CA 1
ATOM 3153 C C . SER B 1 44 ? -4.848 -13.758 -15.508 1 95.25 44 SER B C 1
ATOM 3155 O O . SER B 1 44 ? -3.682 -13.414 -15.32 1 95.25 44 SER B O 1
ATOM 3157 N N . VAL B 1 45 ? -5.133 -14.852 -16.141 1 96.31 45 VAL B N 1
ATOM 3158 C CA . VAL B 1 45 ? -4.148 -15.898 -16.406 1 96.31 45 VAL B CA 1
ATOM 3159 C C . VAL B 1 45 ? -3.219 -15.453 -17.547 1 96.31 45 VAL B C 1
ATOM 3161 O O . VAL B 1 45 ? -1.995 -15.539 -17.406 1 96.31 45 VAL B O 1
ATOM 3164 N N . LEU B 1 46 ? -3.783 -14.898 -18.594 1 94.06 46 LEU B N 1
ATOM 3165 C CA . LEU B 1 46 ? -2.977 -14.648 -19.781 1 94.06 46 LEU B CA 1
ATOM 3166 C C . LEU B 1 46 ? -2.686 -13.156 -19.938 1 94.06 46 LEU B C 1
ATOM 3168 O O . LEU B 1 46 ? -1.842 -12.766 -20.75 1 94.06 46 LEU B O 1
ATOM 3172 N N . SER B 1 47 ? -3.352 -12.352 -19.156 1 92 47 SER B N 1
ATOM 3173 C CA . SER B 1 47 ? -3.209 -10.906 -19.312 1 92 47 SER B CA 1
ATOM 3174 C C . SER B 1 47 ? -1.821 -10.438 -18.891 1 92 47 SER B C 1
ATOM 3176 O O . SER B 1 47 ? -1.125 -11.133 -18.156 1 92 47 SER B O 1
ATOM 3178 N N . ASP B 1 48 ? -1.47 -9.297 -19.391 1 91.56 48 ASP B N 1
ATOM 3179 C CA . ASP B 1 48 ? -0.29 -8.609 -18.875 1 91.56 48 ASP B CA 1
ATOM 3180 C C . ASP B 1 48 ? -0.555 -8.039 -17.484 1 91.56 48 ASP B C 1
ATOM 3182 O O . ASP B 1 48 ? -1.703 -7.977 -17.031 1 91.56 48 ASP B O 1
ATOM 3186 N N . ILE B 1 49 ? 0.542 -7.688 -16.844 1 93.31 49 ILE B N 1
ATOM 3187 C CA . ILE B 1 49 ? 0.398 -7.031 -15.547 1 93.31 49 ILE B CA 1
ATOM 3188 C C . ILE B 1 49 ? -0.057 -5.59 -15.742 1 93.31 49 ILE B C 1
ATOM 3190 O O . ILE B 1 49 ? 0.062 -5.039 -16.844 1 93.31 49 ILE B O 1
ATOM 3194 N N . LYS B 1 50 ? -0.651 -5.066 -14.781 1 94.44 50 LYS B N 1
ATOM 3195 C CA . LYS B 1 50 ? -1.023 -3.656 -14.719 1 94.44 50 LYS B CA 1
ATOM 3196 C C . LYS B 1 50 ? -0.26 -2.934 -13.609 1 94.44 50 LYS B C 1
ATOM 3198 O O . LYS B 1 50 ? 0.608 -3.521 -12.961 1 94.44 50 LYS B O 1
ATOM 3203 N N . SER B 1 51 ? -0.524 -1.67 -13.375 1 95 51 SER B N 1
ATOM 3204 C CA . SER B 1 51 ? 0.235 -0.863 -12.422 1 95 51 SER B CA 1
ATOM 3205 C C . SER B 1 51 ? 0.048 -1.365 -11 1 95 51 SER B C 1
ATOM 3207 O O . SER B 1 51 ? 0.93 -1.194 -10.148 1 95 51 SER B O 1
ATOM 3209 N N . HIS B 1 52 ? -1.137 -1.962 -10.82 1 97.12 52 HIS B N 1
ATOM 3210 C CA . HIS B 1 52 ? -1.431 -2.484 -9.492 1 97.12 52 HIS B CA 1
ATOM 3211 C C . HIS B 1 52 ? -2.107 -3.848 -9.57 1 97.12 52 HIS B C 1
ATOM 3213 O O . HIS B 1 52 ? -2.674 -4.203 -10.602 1 97.12 52 HIS B O 1
ATOM 3219 N N . ALA B 1 53 ? -2.01 -4.531 -8.438 1 98.44 53 ALA B N 1
ATOM 3220 C CA . ALA B 1 53 ? -2.684 -5.824 -8.328 1 98.44 53 ALA B CA 1
ATOM 3221 C C . ALA B 1 53 ? -3.227 -6.035 -6.914 1 98.44 53 ALA B C 1
ATOM 3223 O O . ALA B 1 53 ? -2.723 -5.445 -5.953 1 98.44 53 ALA B O 1
ATOM 3224 N N . LEU B 1 54 ? -4.266 -6.77 -6.84 1 98.81 54 LEU B N 1
ATOM 3225 C CA . LEU B 1 54 ? -4.836 -7.273 -5.598 1 98.81 54 LEU B CA 1
ATOM 3226 C C . LEU B 1 54 ? -4.641 -8.781 -5.48 1 98.81 54 LEU B C 1
ATOM 3228 O O . LEU B 1 54 ? -4.977 -9.523 -6.406 1 98.81 54 LEU B O 1
ATOM 3232 N N . TYR B 1 55 ? -4.066 -9.211 -4.434 1 98.88 55 TYR B N 1
ATOM 3233 C CA . TYR B 1 55 ? -3.961 -10.609 -4.023 1 98.88 55 TYR B CA 1
ATOM 3234 C C . TYR B 1 55 ? -4.793 -10.867 -2.771 1 98.88 55 TYR B C 1
ATOM 3236 O O . TYR B 1 55 ? -4.387 -10.508 -1.664 1 98.88 55 TYR B O 1
ATOM 3244 N N . LEU B 1 56 ? -5.918 -11.422 -2.955 1 98.94 56 LEU B N 1
ATOM 3245 C CA . LEU B 1 56 ? -6.863 -11.641 -1.866 1 98.94 56 LEU B CA 1
ATOM 3246 C C . LEU B 1 56 ? -6.973 -13.125 -1.532 1 98.94 56 LEU B C 1
ATOM 3248 O O . LEU B 1 56 ? -7.449 -13.914 -2.35 1 98.94 56 LEU B O 1
ATOM 3252 N N . THR B 1 57 ? -6.473 -13.508 -0.392 1 98.94 57 THR B N 1
ATOM 3253 C CA . THR B 1 57 ? -6.598 -14.867 0.116 1 98.94 57 THR B CA 1
ATOM 3254 C C . THR B 1 57 ? -7.707 -14.953 1.16 1 98.94 57 THR B C 1
ATOM 3256 O O . THR B 1 57 ? -7.691 -14.227 2.152 1 98.94 57 THR B O 1
ATOM 3259 N N . ILE B 1 58 ? -8.656 -15.844 0.994 1 98.69 58 ILE B N 1
ATOM 3260 C CA . ILE B 1 58 ? -9.773 -16.016 1.917 1 98.69 58 ILE B CA 1
ATOM 3261 C C . ILE B 1 58 ? -9.75 -17.422 2.502 1 98.69 58 ILE B C 1
ATOM 3263 O O . ILE B 1 58 ? -9.727 -18.406 1.762 1 98.69 58 ILE B O 1
ATOM 3267 N N . HIS B 1 59 ? -9.656 -17.531 3.768 1 98.56 59 HIS B N 1
ATOM 3268 C CA . HIS B 1 59 ? -9.867 -18.781 4.508 1 98.56 59 HIS B CA 1
ATOM 3269 C C . HIS B 1 59 ? -11.305 -18.891 5.012 1 98.56 59 HIS B C 1
ATOM 3271 O O . HIS B 1 59 ? -11.789 -17.984 5.703 1 98.56 59 HIS B O 1
ATOM 3277 N N . LEU B 1 60 ? -11.922 -19.922 4.652 1 97.88 60 LEU B N 1
ATOM 3278 C CA . LEU B 1 60 ? -13.312 -20.125 5.051 1 97.88 60 LEU B CA 1
ATOM 3279 C C . LEU B 1 60 ? -13.391 -20.984 6.316 1 97.88 60 LEU B C 1
ATOM 3281 O O . LEU B 1 60 ? -12.461 -21.719 6.633 1 97.88 60 LEU B O 1
ATOM 3285 N N . ASN B 1 61 ? -14.531 -20.766 6.934 1 95.12 61 ASN B N 1
ATOM 3286 C CA . ASN B 1 61 ? -14.805 -21.656 8.07 1 95.12 61 ASN B CA 1
ATOM 3287 C C . ASN B 1 61 ? -14.945 -23.109 7.629 1 95.12 61 ASN B C 1
ATOM 3289 O O . ASN B 1 61 ? -15.391 -23.375 6.516 1 95.12 61 ASN B O 1
ATOM 3293 N N . SER B 1 62 ? -14.602 -24 8.516 1 88.38 62 SER B N 1
ATOM 3294 C CA . SER B 1 62 ? -14.539 -25.422 8.195 1 88.38 62 SER B CA 1
ATOM 3295 C C . SER B 1 62 ? -15.898 -25.938 7.746 1 88.38 62 SER B C 1
ATOM 3297 O O . SER B 1 62 ? -15.977 -26.906 6.977 1 88.38 62 SER B O 1
ATOM 3299 N N . LYS B 1 63 ? -16.906 -25.281 8.203 1 86.12 63 LYS B N 1
ATOM 3300 C CA . LYS B 1 63 ? -18.25 -25.75 7.879 1 86.12 63 LYS B CA 1
ATOM 3301 C C . LYS B 1 63 ? -18.766 -25.109 6.598 1 86.12 63 LYS B C 1
ATOM 3303 O O . LYS B 1 63 ? -19.844 -25.453 6.117 1 86.12 63 LYS B O 1
ATOM 3308 N N . ALA B 1 64 ? -17.922 -24.25 6.031 1 84 64 ALA B N 1
ATOM 3309 C CA . ALA B 1 64 ? -18.359 -23.5 4.855 1 84 64 ALA B CA 1
ATOM 3310 C C . ALA B 1 64 ? -18.516 -24.422 3.645 1 84 64 ALA B C 1
ATOM 3312 O O . ALA B 1 64 ? -17.703 -25.328 3.445 1 84 64 ALA B O 1
ATOM 3313 N N . SER B 1 65 ? -19.609 -24.219 2.988 1 84.31 65 SER B N 1
ATOM 3314 C CA . SER B 1 65 ? -19.875 -24.953 1.757 1 84.31 65 SER B CA 1
ATOM 3315 C C . SER B 1 65 ? -20.172 -24.016 0.597 1 84.31 65 SER B C 1
ATOM 3317 O O . SER B 1 65 ? -19.547 -22.953 0.475 1 84.31 65 SER B O 1
ATOM 3319 N N . ARG B 1 66 ? -21.062 -24.344 -0.254 1 89.88 66 ARG B N 1
ATOM 3320 C CA . ARG B 1 66 ? -21.281 -23.656 -1.523 1 89.88 66 ARG B CA 1
ATOM 3321 C C . ARG B 1 66 ? -21.891 -22.281 -1.303 1 89.88 66 ARG B C 1
ATOM 3323 O O . ARG B 1 66 ? -21.812 -21.406 -2.176 1 89.88 66 ARG B O 1
ATOM 3330 N N . GLU B 1 67 ? -22.422 -22.078 -0.125 1 88.81 67 GLU B N 1
ATOM 3331 C CA . GLU B 1 67 ? -23.078 -20.797 0.144 1 88.81 67 GLU B CA 1
ATOM 3332 C C . GLU B 1 67 ? -22.078 -19.641 0.124 1 88.81 67 GLU B C 1
ATOM 3334 O O . GLU B 1 67 ? -22.422 -18.516 -0.212 1 88.81 67 GLU B O 1
ATOM 3339 N N . CYS B 1 68 ? -20.844 -19.938 0.413 1 90.31 68 CYS B N 1
ATOM 3340 C CA . CYS B 1 68 ? -19.797 -18.922 0.495 1 90.31 68 CYS B CA 1
ATOM 3341 C C . CYS B 1 68 ? -19.406 -18.422 -0.893 1 90.31 68 CYS B C 1
ATOM 3343 O O . CYS B 1 68 ? -18.766 -17.375 -1.027 1 90.31 68 CYS B O 1
ATOM 3345 N N . LEU B 1 69 ? -19.859 -19.125 -1.897 1 94.69 69 LEU B N 1
ATOM 3346 C CA . LEU B 1 69 ? -19.531 -18.75 -3.27 1 94.69 69 LEU B CA 1
ATOM 3347 C C . LEU B 1 69 ? -20.484 -17.672 -3.773 1 94.69 69 LEU B C 1
ATOM 3349 O O . LEU B 1 69 ? -20.281 -17.109 -4.855 1 94.69 69 LEU B O 1
ATOM 3353 N N . ARG B 1 70 ? -21.484 -17.375 -3.004 1 92 70 ARG B N 1
ATOM 3354 C CA . ARG B 1 70 ? -22.5 -16.406 -3.436 1 92 70 ARG B CA 1
ATOM 3355 C C . ARG B 1 70 ? -21.859 -15.062 -3.752 1 92 70 ARG B C 1
ATOM 3357 O O . ARG B 1 70 ? -22.234 -14.414 -4.738 1 92 70 ARG B O 1
ATOM 3364 N N . SER B 1 71 ? -21 -14.633 -2.906 1 94.62 71 SER B N 1
ATOM 3365 C CA . SER B 1 71 ? -20.328 -13.359 -3.156 1 94.62 71 SER B CA 1
ATOM 3366 C C . SER B 1 71 ? -19.438 -13.438 -4.395 1 94.62 71 SER B C 1
ATOM 3368 O O . SER B 1 71 ? -19.406 -12.492 -5.195 1 94.62 71 SER B O 1
ATOM 3370 N N . ILE B 1 72 ? -18.75 -14.531 -4.551 1 96.69 72 ILE B N 1
ATOM 3371 C CA . ILE B 1 72 ? -17.844 -14.719 -5.672 1 96.69 72 ILE B CA 1
ATOM 3372 C C . ILE B 1 72 ? -18.625 -14.734 -6.98 1 96.69 72 ILE B C 1
ATOM 3374 O O . ILE B 1 72 ? -18.141 -14.25 -8.008 1 96.69 72 ILE B O 1
ATOM 3378 N N . LYS B 1 73 ? -19.812 -15.281 -6.914 1 95 73 LYS B N 1
ATOM 3379 C CA . LYS B 1 73 ? -20.703 -15.312 -8.07 1 95 73 LYS B CA 1
ATOM 3380 C C . LYS B 1 73 ? -20.953 -13.906 -8.609 1 95 73 LYS B C 1
ATOM 3382 O O . LYS B 1 73 ? -21.141 -13.719 -9.812 1 95 73 LYS B O 1
ATOM 3387 N N . ARG B 1 74 ? -20.906 -12.961 -7.773 1 96.19 74 ARG B N 1
ATOM 3388 C CA . ARG B 1 74 ? -21.297 -11.602 -8.125 1 96.19 74 ARG B CA 1
ATOM 3389 C C . ARG B 1 74 ? -20.078 -10.758 -8.477 1 96.19 74 ARG B C 1
ATOM 3391 O O . ARG B 1 74 ? -20.172 -9.539 -8.617 1 96.19 74 ARG B O 1
ATOM 3398 N N . ILE B 1 75 ? -18.938 -11.312 -8.641 1 96.75 75 ILE B N 1
ATOM 3399 C CA . ILE B 1 75 ? -17.703 -10.555 -8.805 1 96.75 75 ILE B CA 1
ATOM 3400 C C . ILE B 1 75 ? -17.797 -9.703 -10.07 1 96.75 75 ILE B C 1
ATOM 3402 O O . ILE B 1 75 ? -17.328 -8.562 -10.094 1 96.75 75 ILE B O 1
ATOM 3406 N N . GLU B 1 76 ? -18.406 -10.266 -11.102 1 93.25 76 GLU B N 1
ATOM 3407 C CA . GLU B 1 76 ? -18.562 -9.492 -12.328 1 93.25 76 GLU B CA 1
ATOM 3408 C C . GLU B 1 76 ? -19.438 -8.258 -12.094 1 93.25 76 GLU B C 1
ATOM 3410 O O . GLU B 1 76 ? -19.188 -7.195 -12.656 1 93.25 76 GLU B O 1
ATOM 3415 N N . LYS B 1 77 ? -20.453 -8.445 -11.375 1 94.75 77 LYS B N 1
ATOM 3416 C CA . LYS B 1 77 ? -21.328 -7.328 -11.023 1 94.75 77 LYS B CA 1
ATOM 3417 C C . LYS B 1 77 ? -20.562 -6.273 -10.219 1 94.75 77 LYS B C 1
ATOM 3419 O O . LYS B 1 77 ? -20.734 -5.074 -10.461 1 94.75 77 LYS B O 1
ATOM 3424 N N . TYR B 1 78 ? -19.734 -6.734 -9.234 1 96.19 78 TYR B N 1
ATOM 3425 C CA . TYR B 1 78 ? -18.922 -5.797 -8.469 1 96.19 78 TYR B CA 1
ATOM 3426 C C . TYR B 1 78 ? -18.016 -4.984 -9.383 1 96.19 78 TYR B C 1
ATOM 3428 O O . TYR B 1 78 ? -17.953 -3.76 -9.273 1 96.19 78 TYR B O 1
ATOM 3436 N N . VAL B 1 79 ? -17.328 -5.652 -10.281 1 94.69 79 VAL B N 1
ATOM 3437 C CA . VAL B 1 79 ? -16.391 -5.008 -11.195 1 94.69 79 VAL B CA 1
ATOM 3438 C C . VAL B 1 79 ? -17.125 -3.98 -12.055 1 94.69 79 VAL B C 1
ATOM 3440 O O . VAL B 1 79 ? -16.641 -2.863 -12.25 1 94.69 79 VAL B O 1
ATOM 3443 N N . SER B 1 80 ? -18.297 -4.316 -12.523 1 92.25 80 SER B N 1
ATOM 3444 C CA . SER B 1 80 ? -19.078 -3.424 -13.359 1 92.25 80 SER B CA 1
ATOM 3445 C C . SER B 1 80 ? -19.531 -2.193 -12.578 1 92.25 80 SER B C 1
ATOM 3447 O O . SER B 1 80 ? -19.641 -1.1 -13.141 1 92.25 80 SER B O 1
ATOM 3449 N N . GLN B 1 81 ? -19.828 -2.365 -11.367 1 92.12 81 GLN B N 1
ATOM 3450 C CA . GLN B 1 81 ? -20.266 -1.265 -10.516 1 92.12 81 GLN B CA 1
ATOM 3451 C C . GLN B 1 81 ? -19.109 -0.327 -10.18 1 92.12 81 GLN B C 1
ATOM 3453 O O . GLN B 1 81 ? -19.297 0.887 -10.086 1 92.12 81 GLN B O 1
ATOM 3458 N N . ILE B 1 82 ? -17.969 -0.856 -9.984 1 92.25 82 ILE B N 1
ATOM 3459 C CA . ILE B 1 82 ? -16.781 -0.082 -9.625 1 92.25 82 ILE B CA 1
ATOM 3460 C C . ILE B 1 82 ? -16.297 0.7 -10.844 1 92.25 82 ILE B C 1
ATOM 3462 O O . ILE B 1 82 ? -15.914 1.87 -10.734 1 92.25 82 ILE B O 1
ATOM 3466 N N . CYS B 1 83 ? -16.172 0.098 -11.875 1 82.38 83 CYS B N 1
ATOM 3467 C CA . CYS B 1 83 ? -15.688 0.685 -13.117 1 82.38 83 CYS B CA 1
ATOM 3468 C C . CYS B 1 83 ? -16.703 0.516 -14.242 1 82.38 83 CYS B C 1
ATOM 3470 O O . CYS B 1 83 ? -16.672 -0.483 -14.961 1 82.38 83 CYS B O 1
ATOM 3472 N N . SER B 1 84 ? -17.641 1.528 -14.172 1 66.19 84 SER B N 1
ATOM 3473 C CA . SER B 1 84 ? -18.641 1.397 -15.227 1 66.19 84 SER B CA 1
ATOM 3474 C C . SER B 1 84 ? -18.016 1.588 -16.609 1 66.19 84 SER B C 1
ATOM 3476 O O . SER B 1 84 ? -17 2.281 -16.75 1 66.19 84 SER B O 1
ATOM 3478 N N . ARG B 1 85 ? -18.484 0.721 -17.453 1 55.03 85 ARG B N 1
ATOM 3479 C CA . ARG B 1 85 ? -18.016 0.685 -18.828 1 55.03 85 ARG B CA 1
ATOM 3480 C C . ARG B 1 85 ? -17.859 2.094 -19.391 1 55.03 85 ARG B C 1
ATOM 3482 O O . ARG B 1 85 ? -16.953 2.352 -20.188 1 55.03 85 ARG B O 1
ATOM 3489 N N . HIS B 1 86 ? -18.719 2.928 -19.078 1 52.91 86 HIS B N 1
ATOM 3490 C CA . HIS B 1 86 ? -18.672 4.289 -19.609 1 52.91 86 HIS B CA 1
ATOM 3491 C C . HIS B 1 86 ? -17.547 5.09 -18.969 1 52.91 86 HIS B C 1
ATOM 3493 O O . HIS B 1 86 ? -17 6.02 -19.578 1 52.91 86 HIS B O 1
ATOM 3499 N N . MET B 1 87 ? -17.25 4.82 -17.797 1 56.41 87 MET B N 1
ATOM 3500 C CA . MET B 1 87 ? -16.266 5.602 -17.031 1 56.41 87 MET B CA 1
ATOM 3501 C C . MET B 1 87 ? -14.867 5.02 -17.188 1 56.41 87 MET B C 1
ATOM 3503 O O . MET B 1 87 ? -13.891 5.762 -17.25 1 56.41 87 MET B O 1
ATOM 3507 N N . CYS B 1 88 ? -14.891 3.711 -17.234 1 63.12 88 CYS B N 1
ATOM 3508 C CA . CYS B 1 88 ? -13.562 3.113 -17.172 1 63.12 88 CYS B CA 1
ATOM 3509 C C . CYS B 1 88 ? -13 2.887 -18.562 1 63.12 88 CYS B C 1
ATOM 3511 O O . CYS B 1 88 ? -13.57 2.135 -19.359 1 63.12 88 CYS B O 1
ATOM 3513 N N . GLY B 1 89 ? -12.5 3.898 -19.125 1 56.84 89 GLY B N 1
ATOM 3514 C CA . GLY B 1 89 ? -11.773 3.586 -20.344 1 56.84 89 GLY B CA 1
ATOM 3515 C C . GLY B 1 89 ? -10.992 2.287 -20.266 1 56.84 89 GLY B C 1
ATOM 3516 O O . GLY B 1 89 ? -10.859 1.708 -19.172 1 56.84 89 GLY B O 1
ATOM 3517 N N . ARG B 1 90 ? -10.805 1.681 -21.438 1 52.5 90 ARG B N 1
ATOM 3518 C CA . ARG B 1 90 ? -10.094 0.414 -21.562 1 52.5 90 ARG B CA 1
ATOM 3519 C C . ARG B 1 90 ? -8.883 0.366 -20.641 1 52.5 90 ARG B C 1
ATOM 3521 O O . ARG B 1 90 ? -8.531 -0.697 -20.125 1 52.5 90 ARG B O 1
ATOM 3528 N N . TYR B 1 91 ? -8.422 1.489 -20.312 1 59.22 91 TYR B N 1
ATOM 3529 C CA . TYR B 1 91 ? -7.156 1.544 -19.594 1 59.22 91 TYR B CA 1
ATOM 3530 C C . TYR B 1 91 ? -7.359 1.268 -18.109 1 59.22 91 TYR B C 1
ATOM 3532 O O . TYR B 1 91 ? -6.504 0.665 -17.453 1 59.22 91 TYR B O 1
ATOM 3540 N N . ASP B 1 92 ? -8.594 1.416 -17.656 1 73.81 92 ASP B N 1
ATOM 3541 C CA . ASP B 1 92 ? -8.711 1.275 -16.203 1 73.81 92 ASP B CA 1
ATOM 3542 C C . ASP B 1 92 ? -9.641 0.122 -15.844 1 73.81 92 ASP B C 1
ATOM 3544 O O . ASP B 1 92 ? -10.195 0.088 -14.742 1 73.81 92 ASP B O 1
ATOM 3548 N N . GLU B 1 93 ? -9.664 -0.816 -16.719 1 87.06 93 GLU B N 1
ATOM 3549 C CA . GLU B 1 93 ? -10.516 -1.958 -16.406 1 87.06 93 GLU B CA 1
ATOM 3550 C C . GLU B 1 93 ? -9.859 -2.871 -15.367 1 87.06 93 GLU B C 1
ATOM 3552 O O . GLU B 1 93 ? -8.633 -2.998 -15.336 1 87.06 93 GLU B O 1
ATOM 3557 N N . ILE B 1 94 ? -10.758 -3.482 -14.508 1 95.12 94 ILE B N 1
ATOM 3558 C CA . ILE B 1 94 ? -10.281 -4.496 -13.578 1 95.12 94 ILE B CA 1
ATOM 3559 C C . ILE B 1 94 ? -10.297 -5.867 -14.25 1 95.12 94 ILE B C 1
ATOM 3561 O O . ILE B 1 94 ? -11.336 -6.316 -14.734 1 95.12 94 ILE B O 1
ATOM 3565 N N . LEU B 1 95 ? -9.133 -6.484 -14.422 1 95.62 95 LEU B N 1
ATOM 3566 C CA . LEU B 1 95 ? -9.023 -7.887 -14.805 1 95.62 95 LEU B CA 1
ATOM 3567 C C . LEU B 1 95 ? -8.906 -8.781 -13.57 1 95.62 95 LEU B C 1
ATOM 3569 O O . LEU B 1 95 ? -8.25 -8.414 -12.594 1 95.62 95 LEU B O 1
ATOM 3573 N N . TYR B 1 96 ? -9.609 -9.938 -13.641 1 97.38 96 TYR B N 1
ATOM 3574 C CA . TYR B 1 96 ? -9.547 -10.758 -12.438 1 97.38 96 TYR B CA 1
ATOM 3575 C C . TYR B 1 96 ? -9.625 -12.242 -12.781 1 97.38 96 TYR B C 1
ATOM 3577 O O . TYR B 1 96 ? -10 -12.609 -13.898 1 97.38 96 TYR B O 1
ATOM 3585 N N . GLY B 1 97 ? -9.195 -13.039 -11.898 1 98.38 97 GLY B N 1
ATOM 3586 C CA . GLY B 1 97 ? -9.375 -14.477 -11.828 1 98.38 97 GLY B CA 1
ATOM 3587 C C . GLY B 1 97 ? -9.531 -14.992 -10.414 1 98.38 97 GLY B C 1
ATOM 3588 O O . GLY B 1 97 ? -9.047 -14.375 -9.461 1 98.38 97 GLY B O 1
ATOM 3589 N N . VAL B 1 98 ? -10.258 -16.094 -10.297 1 98.69 98 VAL B N 1
ATOM 3590 C CA . VAL B 1 98 ? -10.508 -16.688 -8.992 1 98.69 98 VAL B CA 1
ATOM 3591 C C . VAL B 1 98 ? -9.984 -18.125 -8.984 1 98.69 98 VAL B C 1
ATOM 3593 O O . VAL B 1 98 ? -10.281 -18.906 -9.891 1 98.69 98 VAL B O 1
ATOM 3596 N N . GLY B 1 99 ? -9.156 -18.406 -8.008 1 98.69 99 GLY B N 1
ATOM 3597 C CA . GLY B 1 99 ? -8.648 -19.75 -7.773 1 98.69 99 GLY B CA 1
ATOM 3598 C C . GLY B 1 99 ? -9.164 -20.359 -6.484 1 98.69 99 GLY B C 1
ATOM 3599 O O . GLY B 1 99 ? -9.594 -19.656 -5.578 1 98.69 99 GLY B O 1
ATOM 3600 N N . PHE B 1 100 ? -9.094 -21.688 -6.445 1 98.31 100 PHE B N 1
ATOM 3601 C CA . PHE B 1 100 ? -9.57 -22.422 -5.281 1 98.31 100 PHE B CA 1
ATOM 3602 C C . PHE B 1 100 ? -8.484 -23.312 -4.719 1 98.31 100 PHE B C 1
ATOM 3604 O O . PHE B 1 100 ? -7.77 -23.984 -5.469 1 98.31 100 PHE B O 1
ATOM 3611 N N . GLY B 1 101 ? -8.344 -23.234 -3.35 1 98.19 101 GLY B N 1
ATOM 3612 C CA . GLY B 1 101 ? -7.496 -24.234 -2.697 1 98.19 101 GLY B CA 1
ATOM 3613 C C . GLY B 1 101 ? -8.055 -25.641 -2.768 1 98.19 101 GLY B C 1
ATOM 3614 O O . GLY B 1 101 ? -9.273 -25.828 -2.846 1 98.19 101 GLY B O 1
ATOM 3615 N N . ILE B 1 102 ? -7.219 -26.609 -2.654 1 97.38 102 ILE B N 1
ATOM 3616 C CA . ILE B 1 102 ? -7.586 -27.984 -2.971 1 97.38 102 ILE B CA 1
ATOM 3617 C C . ILE B 1 102 ? -8.641 -28.484 -1.986 1 97.38 102 ILE B C 1
ATOM 3619 O O . ILE B 1 102 ? -9.562 -29.203 -2.367 1 97.38 102 ILE B O 1
ATOM 3623 N N . ASP B 1 103 ? -8.531 -28.172 -0.714 1 95.31 103 ASP B N 1
ATOM 3624 C CA . ASP B 1 103 ? -9.477 -28.672 0.282 1 95.31 103 ASP B CA 1
ATOM 3625 C C . ASP B 1 103 ? -10.883 -28.156 0.017 1 95.31 103 ASP B C 1
ATOM 3627 O O . ASP B 1 103 ? -11.859 -28.906 0.08 1 95.31 103 ASP B O 1
ATOM 3631 N N . TYR B 1 104 ? -11 -26.922 -0.274 1 96.38 104 TYR B N 1
ATOM 3632 C CA . TYR B 1 104 ? -12.312 -26.344 -0.572 1 96.38 104 TYR B CA 1
ATOM 3633 C C . TYR B 1 104 ? -12.82 -26.828 -1.925 1 96.38 104 TYR B C 1
ATOM 3635 O O . TYR B 1 104 ? -14.016 -27.094 -2.088 1 96.38 104 TYR B O 1
ATOM 3643 N N . PHE B 1 105 ? -11.906 -26.906 -2.848 1 96.31 105 PHE B N 1
ATOM 3644 C CA . PHE B 1 105 ? -12.297 -27.359 -4.176 1 96.31 105 PHE B CA 1
ATOM 3645 C C . PHE B 1 105 ? -12.906 -28.75 -4.117 1 96.31 105 PHE B C 1
ATOM 3647 O O . PHE B 1 105 ? -13.883 -29.047 -4.809 1 96.31 105 PHE B O 1
ATOM 3654 N N . ARG B 1 106 ? -12.383 -29.641 -3.32 1 94.5 106 ARG B N 1
ATOM 3655 C CA . ARG B 1 106 ? -12.906 -30.984 -3.133 1 94.5 106 ARG B CA 1
ATOM 3656 C C . ARG B 1 106 ? -14.352 -30.953 -2.641 1 94.5 106 ARG B C 1
ATOM 3658 O O . ARG B 1 106 ? -15.156 -31.812 -3.008 1 94.5 106 ARG B O 1
ATOM 3665 N N . LYS B 1 107 ? -14.625 -30 -1.9 1 93.12 107 LYS B N 1
ATOM 3666 C CA . LYS B 1 107 ? -15.969 -29.891 -1.337 1 93.12 107 LYS B CA 1
ATOM 3667 C C . LYS B 1 107 ? -16.969 -29.422 -2.389 1 93.12 107 LYS B C 1
ATOM 3669 O O . LYS B 1 107 ? -18.094 -29.906 -2.451 1 93.12 107 LYS B O 1
ATOM 3674 N N . ILE B 1 108 ? -16.547 -28.531 -3.197 1 93 108 ILE B N 1
ATOM 3675 C CA . ILE B 1 108 ? -17.516 -27.891 -4.078 1 93 108 ILE B CA 1
ATOM 3676 C C . ILE B 1 108 ? -17.516 -28.594 -5.438 1 93 108 ILE B C 1
ATOM 3678 O O . ILE B 1 108 ? -18.422 -28.375 -6.254 1 93 108 ILE B O 1
ATOM 3682 N N . SER B 1 109 ? -16.516 -29.359 -5.68 1 92.75 109 SER B N 1
ATOM 3683 C CA . SER B 1 109 ? -16.391 -30.109 -6.926 1 92.75 109 SER B CA 1
ATOM 3684 C C . SER B 1 109 ? -15.852 -31.516 -6.684 1 92.75 109 SER B C 1
ATOM 3686 O O . SER B 1 109 ? -14.797 -31.875 -7.203 1 92.75 109 SER B O 1
ATOM 3688 N N . PRO B 1 110 ? -16.531 -32.375 -5.977 1 89.56 110 PRO B N 1
ATOM 3689 C CA . PRO B 1 110 ? -16.031 -33.719 -5.605 1 89.56 110 PRO B CA 1
ATOM 3690 C C . PRO B 1 110 ? -15.656 -34.562 -6.82 1 89.56 110 PRO B C 1
ATOM 3692 O O . PRO B 1 110 ? -14.773 -35.406 -6.73 1 89.56 110 PRO B O 1
ATOM 3695 N N . GLY B 1 111 ? -16.156 -34.406 -8.023 1 90.06 111 GLY B N 1
ATOM 3696 C CA . GLY B 1 111 ? -15.836 -35.219 -9.195 1 90.06 111 GLY B CA 1
ATOM 3697 C C . GLY B 1 111 ? -14.828 -34.562 -10.117 1 90.06 111 GLY B C 1
ATOM 3698 O O . GLY B 1 111 ? -14.766 -34.875 -11.305 1 90.06 111 GLY B O 1
ATOM 3699 N N . PHE B 1 112 ? -14.016 -33.719 -9.453 1 91 112 PHE B N 1
ATOM 3700 C CA . PHE B 1 112 ? -13.141 -32.938 -10.305 1 91 112 PHE B CA 1
ATOM 3701 C C . PHE B 1 112 ? -12.078 -33.812 -10.961 1 91 112 PHE B C 1
ATOM 3703 O O . PHE B 1 112 ? -11.641 -33.531 -12.078 1 91 112 PHE B O 1
ATOM 3710 N N . ARG B 1 113 ? -11.672 -34.938 -10.359 1 91.88 113 ARG B N 1
ATOM 3711 C CA . ARG B 1 113 ? -10.641 -35.781 -10.922 1 91.88 113 ARG B CA 1
ATOM 3712 C C . ARG B 1 113 ? -11.117 -36.438 -12.219 1 91.88 113 ARG B C 1
ATOM 3714 O O . ARG B 1 113 ? -10.32 -36.688 -13.125 1 91.88 113 ARG B O 1
ATOM 3721 N N . LEU B 1 114 ? -12.367 -36.656 -12.289 1 90 114 LEU B N 1
ATOM 3722 C CA . LEU B 1 114 ? -12.953 -37.25 -13.484 1 90 114 LEU B CA 1
ATOM 3723 C C . LEU B 1 114 ? -12.898 -36.281 -14.664 1 90 114 LEU B C 1
ATOM 3725 O O . LEU B 1 114 ? -12.914 -36.719 -15.82 1 90 114 LEU B O 1
ATOM 3729 N N . ARG B 1 115 ? -12.789 -35.062 -14.305 1 88.88 115 ARG B N 1
ATOM 3730 C CA . ARG B 1 115 ? -12.734 -34.062 -15.352 1 88.88 115 ARG B CA 1
ATOM 3731 C C . ARG B 1 115 ? -11.297 -33.75 -15.742 1 88.88 115 ARG B C 1
ATOM 3733 O O . ARG B 1 115 ? -11.047 -32.812 -16.531 1 88.88 115 ARG B O 1
ATOM 3740 N N . GLY B 1 116 ? -10.344 -34.469 -15.125 1 90.31 116 GLY B N 1
ATOM 3741 C CA . GLY B 1 116 ? -8.961 -34.312 -15.547 1 90.31 116 GLY B CA 1
ATOM 3742 C C . GLY B 1 116 ? -8.172 -33.344 -14.688 1 90.31 116 GLY B C 1
ATOM 3743 O O . GLY B 1 116 ? -7.043 -33 -15.023 1 90.31 116 GLY B O 1
ATOM 3744 N N . ILE B 1 117 ? -8.781 -32.906 -13.656 1 94.06 117 ILE B N 1
ATOM 3745 C CA . ILE B 1 117 ? -8.07 -32 -12.742 1 94.06 117 ILE B CA 1
ATOM 3746 C C . ILE B 1 117 ? -7.273 -32.844 -11.742 1 94.06 117 ILE B C 1
ATOM 3748 O O . ILE B 1 117 ? -7.844 -33.625 -10.984 1 94.06 117 ILE B O 1
ATOM 3752 N N . LYS B 1 118 ? -6 -32.656 -11.758 1 93.94 118 LYS B N 1
ATOM 3753 C CA . LYS B 1 118 ? -5.129 -33.406 -10.852 1 93.94 118 LYS B CA 1
ATOM 3754 C C . LYS B 1 118 ? -5.168 -32.812 -9.445 1 93.94 118 LYS B C 1
ATOM 3756 O O . LYS B 1 118 ? -5.504 -31.625 -9.273 1 93.94 118 LYS B O 1
ATOM 3761 N N . SER B 1 119 ? -4.832 -33.688 -8.516 1 95.31 119 SER B N 1
ATOM 3762 C CA . SER B 1 119 ? -4.602 -33.156 -7.18 1 95.31 119 SER B CA 1
ATOM 3763 C C . SER B 1 119 ? -3.438 -32.188 -7.176 1 95.31 119 SER B C 1
ATOM 3765 O O . SER B 1 119 ? -2.434 -32.406 -7.859 1 95.31 119 SER B O 1
ATOM 3767 N N . TYR B 1 120 ? -3.592 -31.141 -6.461 1 97.69 120 TYR B N 1
ATOM 3768 C CA . TYR B 1 120 ? -2.58 -30.094 -6.453 1 97.69 120 TYR B CA 1
ATOM 3769 C C . TYR B 1 120 ? -2.254 -29.656 -5.027 1 97.69 120 TYR B C 1
ATOM 3771 O O . TYR B 1 120 ? -2.311 -28.469 -4.699 1 97.69 120 TYR B O 1
ATOM 3779 N N . GLU B 1 121 ? -1.834 -30.578 -4.258 1 97.12 121 GLU B N 1
ATOM 3780 C CA . GLU B 1 121 ? -1.395 -30.312 -2.889 1 97.12 121 GLU B CA 1
ATOM 3781 C C . GLU B 1 121 ? -0.032 -29.625 -2.871 1 97.12 121 GLU B C 1
ATOM 3783 O O . GLU B 1 121 ? 0.901 -30.062 -3.545 1 97.12 121 GLU B O 1
ATOM 3788 N N . TYR B 1 122 ? 0.022 -28.5 -2.158 1 98.38 122 TYR B N 1
ATOM 3789 C CA . TYR B 1 122 ? 1.297 -27.812 -1.964 1 98.38 122 TYR B CA 1
ATOM 3790 C C . TYR B 1 122 ? 2.135 -28.516 -0.901 1 98.38 122 TYR B C 1
ATOM 3792 O O . TYR B 1 122 ? 1.688 -28.688 0.235 1 98.38 122 TYR B O 1
ATOM 3800 N N . ARG B 1 123 ? 3.297 -28.953 -1.234 1 97.81 123 ARG B N 1
ATOM 3801 C CA . ARG B 1 123 ? 4.199 -29.609 -0.291 1 97.81 123 ARG B CA 1
ATOM 3802 C C . ARG B 1 123 ? 5.121 -28.594 0.375 1 97.81 123 ARG B C 1
ATOM 3804 O O . ARG B 1 123 ? 5.812 -27.844 -0.308 1 97.81 123 ARG B O 1
ATOM 3811 N N . GLU B 1 124 ? 5.098 -28.625 1.641 1 98.06 124 GLU B N 1
ATOM 3812 C CA . GLU B 1 124 ? 6.082 -27.828 2.359 1 98.06 124 GLU B CA 1
ATOM 3813 C C . GLU B 1 124 ? 7.5 -28.312 2.086 1 98.06 124 GLU B C 1
ATOM 3815 O O . GLU B 1 124 ? 7.738 -29.516 1.954 1 98.06 124 GLU B O 1
ATOM 3820 N N . ARG B 1 125 ? 8.398 -27.391 1.951 1 98.25 125 ARG B N 1
ATOM 3821 C CA . ARG B 1 125 ? 9.812 -27.688 1.729 1 98.25 125 ARG B CA 1
ATOM 3822 C C . ARG B 1 125 ? 10.688 -26.891 2.691 1 98.25 125 ARG B C 1
ATOM 3824 O O . ARG B 1 125 ? 10.273 -25.844 3.205 1 98.25 125 ARG B O 1
ATOM 3831 N N . SER B 1 126 ? 11.797 -27.438 3.004 1 97.75 126 SER B N 1
ATOM 3832 C CA . SER B 1 126 ? 12.781 -26.766 3.844 1 97.75 126 SER B CA 1
ATOM 3833 C C . SER B 1 126 ? 14.195 -27.016 3.334 1 97.75 126 SER B C 1
ATOM 3835 O O . SER B 1 126 ? 14.508 -28.109 2.852 1 97.75 126 SER B O 1
ATOM 3837 N N . GLY B 1 127 ? 15.008 -25.969 3.439 1 97.75 127 GLY B N 1
ATOM 3838 C CA . GLY B 1 127 ? 16.406 -26.047 3.062 1 97.75 127 GLY B CA 1
ATOM 3839 C C . GLY B 1 127 ? 17.312 -25.188 3.936 1 97.75 127 GLY B C 1
ATOM 3840 O O . GLY B 1 127 ? 16.906 -24.734 5.008 1 97.75 127 GLY B O 1
ATOM 3841 N N . LYS B 1 128 ? 18.5 -24.984 3.508 1 97.75 128 LYS B N 1
ATOM 3842 C CA . LYS B 1 128 ? 19.562 -24.312 4.266 1 97.75 128 LYS B CA 1
ATOM 3843 C C . LYS B 1 128 ? 19.141 -22.875 4.617 1 97.75 128 LYS B C 1
ATOM 3845 O O . LYS B 1 128 ? 19.453 -22.391 5.707 1 97.75 128 LYS B O 1
ATOM 3850 N N . PHE B 1 129 ? 18.453 -22.219 3.699 1 98.25 129 PHE B N 1
ATOM 3851 C CA . PHE B 1 129 ? 18.234 -20.781 3.857 1 98.25 129 PHE B CA 1
ATOM 3852 C C . PHE B 1 129 ? 16.797 -20.5 4.277 1 98.25 129 PHE B C 1
ATOM 3854 O O . PHE B 1 129 ? 16.391 -19.344 4.367 1 98.25 129 PHE B O 1
ATOM 3861 N N . GLY B 1 130 ? 15.992 -21.562 4.527 1 98 130 GLY B N 1
ATOM 3862 C CA . GLY B 1 130 ? 14.633 -21.312 4.988 1 98 130 GLY B CA 1
ATOM 3863 C C . GLY B 1 130 ? 13.633 -22.328 4.453 1 98 130 GLY B C 1
ATOM 3864 O O . GLY B 1 130 ? 14.023 -23.375 3.924 1 98 130 GLY B O 1
ATOM 3865 N N . LYS B 1 131 ? 12.391 -21.984 4.656 1 98.44 131 LYS B N 1
ATOM 3866 C CA . LYS B 1 131 ? 11.312 -22.906 4.305 1 98.44 131 LYS B CA 1
ATOM 3867 C C . LYS B 1 131 ? 10.391 -22.312 3.25 1 98.44 131 LYS B C 1
ATOM 3869 O O . LYS B 1 131 ? 10.438 -21.094 3.004 1 98.44 131 LYS B O 1
ATOM 3874 N N . LEU B 1 132 ? 9.688 -23.156 2.613 1 98.75 132 LEU B N 1
ATOM 3875 C CA . LEU B 1 132 ? 8.523 -22.844 1.797 1 98.75 132 LEU B CA 1
ATOM 3876 C C . LEU B 1 132 ? 7.25 -23.406 2.434 1 98.75 132 LEU B C 1
ATOM 3878 O O . LEU B 1 132 ? 6.848 -24.531 2.143 1 98.75 132 LEU B O 1
ATOM 3882 N N . PRO B 1 133 ? 6.637 -22.578 3.252 1 98.81 133 PRO B N 1
ATOM 3883 C CA . PRO B 1 133 ? 5.547 -23.094 4.082 1 98.81 133 PRO B CA 1
ATOM 3884 C C . PRO B 1 133 ? 4.246 -23.266 3.309 1 98.81 133 PRO B C 1
ATOM 3886 O O . PRO B 1 133 ? 3.998 -22.547 2.338 1 98.81 133 PRO B O 1
ATOM 3889 N N . LYS B 1 134 ? 3.496 -24.219 3.744 1 98.62 134 LYS B N 1
ATOM 3890 C CA . LYS B 1 134 ? 2.111 -24.344 3.301 1 98.62 134 LYS B CA 1
ATOM 3891 C C . LYS B 1 134 ? 1.161 -23.594 4.227 1 98.62 134 LYS B C 1
ATOM 3893 O O . LYS B 1 134 ? 0.937 -24 5.367 1 98.62 134 LYS B O 1
ATOM 3898 N N . THR B 1 135 ? 0.608 -22.516 3.725 1 98.31 135 THR B N 1
ATOM 3899 C CA . THR B 1 135 ? -0.228 -21.688 4.59 1 98.31 135 THR B CA 1
ATOM 3900 C C . THR B 1 135 ? -1.703 -21.859 4.238 1 98.31 135 THR B C 1
ATOM 3902 O O . THR B 1 135 ? -2.578 -21.438 4.996 1 98.31 135 THR B O 1
ATOM 3905 N N . GLY B 1 136 ? -1.973 -22.484 3.092 1 97.62 136 GLY B N 1
ATOM 3906 C CA . GLY B 1 136 ? -3.334 -22.828 2.719 1 97.62 136 GLY B CA 1
ATOM 3907 C C . GLY B 1 136 ? -4.141 -21.641 2.221 1 97.62 136 GLY B C 1
ATOM 3908 O O . GLY B 1 136 ? -3.572 -20.625 1.842 1 97.62 136 GLY B O 1
ATOM 3909 N N . GLY B 1 137 ? -5.5 -21.844 2.217 1 97.94 137 GLY B N 1
ATOM 3910 C CA . GLY B 1 137 ? -6.5 -20.938 1.688 1 97.94 137 GLY B CA 1
ATOM 3911 C C . GLY B 1 137 ? -7.574 -21.641 0.876 1 97.94 137 GLY B C 1
ATOM 3912 O O . GLY B 1 137 ? -7.328 -22.688 0.292 1 97.94 137 GLY B O 1
ATOM 3913 N N . ASP B 1 138 ? -8.727 -21.016 0.858 1 98.31 138 ASP B N 1
ATOM 3914 C CA . ASP B 1 138 ? -9.867 -21.656 0.201 1 98.31 138 ASP B CA 1
ATOM 3915 C C . ASP B 1 138 ? -10.203 -20.953 -1.114 1 98.31 138 ASP B C 1
ATOM 3917 O O . ASP B 1 138 ? -10.461 -21.609 -2.125 1 98.31 138 ASP B O 1
ATOM 3921 N N . ILE B 1 139 ? -10.25 -19.656 -1.073 1 98.5 139 ILE B N 1
ATOM 3922 C CA . ILE B 1 139 ? -10.523 -18.859 -2.252 1 98.5 139 ILE B CA 1
ATOM 3923 C C . ILE B 1 139 ? -9.414 -17.812 -2.439 1 98.5 139 ILE B C 1
ATOM 3925 O O . ILE B 1 139 ? -8.969 -17.203 -1.472 1 98.5 139 ILE B O 1
ATOM 3929 N N . PHE B 1 140 ? -8.914 -17.703 -3.66 1 98.88 140 PHE B N 1
ATOM 3930 C CA . PHE B 1 140 ? -7.895 -16.719 -3.998 1 98.88 140 PHE B CA 1
ATOM 3931 C C . PHE B 1 140 ? -8.352 -15.844 -5.164 1 98.88 140 PHE B C 1
ATOM 3933 O O . PHE B 1 140 ? -8.742 -16.359 -6.211 1 98.88 140 PHE B O 1
ATOM 3940 N N . VAL B 1 141 ? -8.336 -14.547 -4.996 1 98.88 141 VAL B N 1
ATOM 3941 C CA . VAL B 1 141 ? -8.672 -13.617 -6.066 1 98.88 141 VAL B CA 1
ATOM 3942 C C . VAL B 1 141 ? -7.426 -12.859 -6.508 1 98.88 141 VAL B C 1
ATOM 3944 O O . VAL B 1 141 ? -6.77 -12.203 -5.695 1 98.88 141 VAL B O 1
ATOM 3947 N N . HIS B 1 142 ? -7.043 -13.039 -7.73 1 98.88 142 HIS B N 1
ATOM 3948 C CA . HIS B 1 142 ? -6.008 -12.242 -8.391 1 98.88 142 HIS B CA 1
ATOM 3949 C C . HIS B 1 142 ? -6.625 -11.195 -9.305 1 98.88 142 HIS B C 1
ATOM 3951 O O . HIS B 1 142 ? -7.23 -11.531 -10.328 1 98.88 142 HIS B O 1
ATOM 3957 N N . ALA B 1 143 ? -6.512 -9.922 -8.945 1 98.5 143 ALA B N 1
ATOM 3958 C CA . ALA B 1 143 ? -7.074 -8.844 -9.766 1 98.5 143 ALA B CA 1
ATOM 3959 C C . ALA B 1 143 ? -6.02 -7.789 -10.086 1 98.5 143 ALA B C 1
ATOM 3961 O O . ALA B 1 143 ? -5.059 -7.617 -9.328 1 98.5 143 ALA B O 1
ATOM 3962 N N . LYS B 1 144 ? -6.176 -7.164 -11.172 1 96.94 144 LYS B N 1
ATOM 3963 C CA . LYS B 1 144 ? -5.238 -6.164 -11.672 1 96.94 144 LYS B CA 1
ATOM 3964 C C . LYS B 1 144 ? -5.969 -4.93 -12.188 1 96.94 144 LYS B C 1
ATOM 3966 O O . LYS B 1 144 ? -7.035 -5.043 -12.797 1 96.94 144 LYS B O 1
ATOM 3971 N N . CYS B 1 145 ? -5.422 -3.838 -11.914 1 95.62 145 CYS B N 1
ATOM 3972 C CA . CYS B 1 145 ? -5.992 -2.564 -12.336 1 95.62 145 CYS B CA 1
ATOM 3973 C C . CYS B 1 145 ? -4.949 -1.454 -12.281 1 95.62 145 CYS B C 1
ATOM 3975 O O . CYS B 1 145 ? -3.998 -1.529 -11.5 1 95.62 145 CYS B O 1
ATOM 3977 N N . ASN B 1 146 ? -5.078 -0.432 -13.094 1 93.62 146 ASN B N 1
ATOM 3978 C CA . ASN B 1 146 ? -4.172 0.71 -13.016 1 93.62 146 ASN B CA 1
ATOM 3979 C C . ASN B 1 146 ? -4.582 1.677 -11.914 1 93.62 146 ASN B C 1
ATOM 3981 O O . ASN B 1 146 ? -3.846 2.613 -11.594 1 93.62 146 ASN B O 1
ATOM 3985 N N . ASP B 1 147 ? -5.68 1.44 -11.289 1 93.25 147 ASP B N 1
ATOM 3986 C CA . ASP B 1 147 ? -6.168 2.236 -10.172 1 93.25 147 ASP B CA 1
ATOM 3987 C C . ASP B 1 147 ? -6.203 1.414 -8.883 1 93.25 147 ASP B C 1
ATOM 3989 O O . ASP B 1 147 ? -7.02 0.5 -8.75 1 93.25 147 ASP B O 1
ATOM 3993 N N . HIS B 1 148 ? -5.391 1.8 -7.961 1 95.75 148 HIS B N 1
ATOM 3994 C CA . HIS B 1 148 ? -5.289 1.102 -6.684 1 95.75 148 HIS B CA 1
ATOM 3995 C C . HIS B 1 148 ? -6.621 1.113 -5.941 1 95.75 148 HIS B C 1
ATOM 3997 O O . HIS B 1 148 ? -7 0.116 -5.32 1 95.75 148 HIS B O 1
ATOM 4003 N N . GLY B 1 149 ? -7.281 2.25 -5.934 1 95.25 149 GLY B N 1
ATOM 4004 C CA . GLY B 1 149 ? -8.539 2.395 -5.219 1 95.25 149 GLY B CA 1
ATOM 4005 C C . GLY B 1 149 ? -9.617 1.449 -5.707 1 95.25 149 GLY B C 1
ATOM 4006 O O . GLY B 1 149 ? -10.422 0.953 -4.918 1 95.25 149 GLY B O 1
ATOM 4007 N N . MET B 1 150 ? -9.633 1.198 -6.977 1 95.38 150 MET B N 1
ATOM 4008 C CA . MET B 1 150 ? -10.625 0.29 -7.543 1 95.38 150 MET B CA 1
ATOM 4009 C C . MET B 1 150 ? -10.398 -1.139 -7.062 1 95.38 150 MET B C 1
ATOM 4011 O O . MET B 1 150 ? -11.352 -1.896 -6.871 1 95.38 150 MET B O 1
ATOM 4015 N N . LEU B 1 151 ? -9.172 -1.523 -6.91 1 97.56 151 LEU B N 1
ATOM 4016 C CA . LEU B 1 151 ? -8.852 -2.842 -6.371 1 97.56 151 LEU B CA 1
ATOM 4017 C C . LEU B 1 151 ? -9.281 -2.951 -4.91 1 97.56 151 LEU B C 1
ATOM 4019 O O . LEU B 1 151 ? -9.773 -3.996 -4.48 1 97.56 151 LEU B O 1
ATOM 4023 N N . PHE B 1 152 ? -9.102 -1.887 -4.148 1 98.12 152 PHE B N 1
ATOM 4024 C CA . PHE B 1 152 ? -9.57 -1.848 -2.766 1 98.12 152 PHE B CA 1
ATOM 4025 C C . PHE B 1 152 ? -11.086 -2.014 -2.703 1 98.12 152 PHE B C 1
ATOM 4027 O O . PHE B 1 152 ? -11.594 -2.773 -1.879 1 98.12 152 PHE B O 1
ATOM 4034 N N . ASP B 1 153 ? -11.75 -1.328 -3.592 1 97.06 153 ASP B N 1
ATOM 4035 C CA . ASP B 1 153 ? -13.203 -1.433 -3.666 1 97.06 153 ASP B CA 1
ATOM 4036 C C . ASP B 1 153 ? -13.633 -2.861 -3.982 1 97.06 153 ASP B C 1
ATOM 4038 O O . ASP B 1 153 ? -14.648 -3.342 -3.461 1 97.06 153 ASP B O 1
ATOM 4042 N N . LEU B 1 154 ? -12.883 -3.484 -4.844 1 97.94 154 LEU B N 1
ATOM 4043 C CA . LEU B 1 154 ? -13.219 -4.863 -5.184 1 97.94 154 LEU B CA 1
ATOM 4044 C C . LEU B 1 154 ? -13.086 -5.77 -3.967 1 97.94 154 LEU B C 1
ATOM 4046 O O . LEU B 1 154 ? -13.969 -6.578 -3.689 1 97.94 154 LEU B O 1
ATOM 4050 N N . ALA B 1 155 ? -11.977 -5.648 -3.264 1 98.62 155 ALA B N 1
ATOM 4051 C CA . ALA B 1 155 ? -11.797 -6.422 -2.039 1 98.62 155 ALA B CA 1
ATOM 4052 C C . ALA B 1 155 ? -12.945 -6.176 -1.062 1 98.62 155 ALA B C 1
ATOM 4054 O O . ALA B 1 155 ? -13.5 -7.121 -0.504 1 98.62 155 ALA B O 1
ATOM 4055 N N . LYS B 1 156 ? -13.234 -4.922 -0.892 1 97.62 156 LYS B N 1
ATOM 4056 C CA . LYS B 1 156 ? -14.328 -4.535 -0.006 1 97.62 156 LYS B CA 1
ATOM 4057 C C . LYS B 1 156 ? -15.641 -5.191 -0.432 1 97.62 156 LYS B C 1
ATOM 4059 O O . LYS B 1 156 ? -16.328 -5.801 0.388 1 97.62 156 LYS B O 1
ATOM 4064 N N . SER B 1 157 ? -15.977 -5.098 -1.687 1 97.12 157 SER B N 1
ATOM 4065 C CA . SER B 1 157 ? -17.219 -5.648 -2.205 1 97.12 157 SER B CA 1
ATOM 4066 C C . SER B 1 157 ? -17.281 -7.16 -1.992 1 97.12 157 SER B C 1
ATOM 4068 O O . SER B 1 157 ? -18.312 -7.688 -1.569 1 97.12 157 SER B O 1
ATOM 4070 N N . ILE B 1 158 ? -16.234 -7.844 -2.246 1 98.12 158 ILE B N 1
ATOM 4071 C CA . ILE B 1 158 ? -16.203 -9.297 -2.104 1 98.12 158 ILE B CA 1
ATOM 4072 C C . ILE B 1 158 ? -16.406 -9.672 -0.637 1 98.12 158 ILE B C 1
ATOM 4074 O O . ILE B 1 158 ? -17.312 -10.438 -0.304 1 98.12 158 ILE B O 1
ATOM 4078 N N . ILE B 1 159 ? -15.617 -9.117 0.244 1 97.88 159 ILE B N 1
ATOM 4079 C CA . ILE B 1 159 ? -15.57 -9.539 1.641 1 97.88 159 ILE B CA 1
ATOM 4080 C C . ILE B 1 159 ? -16.859 -9.141 2.344 1 97.88 159 ILE B C 1
ATOM 4082 O O . ILE B 1 159 ? -17.438 -9.93 3.098 1 97.88 159 ILE B O 1
ATOM 4086 N N . GLN B 1 160 ? -17.344 -7.938 2.07 1 95.31 160 GLN B N 1
ATOM 4087 C CA . GLN B 1 160 ? -18.516 -7.43 2.783 1 95.31 160 GLN B CA 1
ATOM 4088 C C . GLN B 1 160 ? -19.781 -8.148 2.346 1 95.31 160 GLN B C 1
ATOM 4090 O O . GLN B 1 160 ? -20.797 -8.125 3.053 1 95.31 160 GLN B O 1
ATOM 4095 N N . ASN B 1 161 ? -19.719 -8.789 1.226 1 95.56 161 ASN B N 1
ATOM 4096 C CA . ASN B 1 161 ? -20.906 -9.492 0.741 1 95.56 161 ASN B CA 1
ATOM 4097 C C . ASN B 1 161 ? -20.781 -11 0.941 1 95.56 161 ASN B C 1
ATOM 4099 O O . ASN B 1 161 ? -21.641 -11.758 0.484 1 95.56 161 ASN B O 1
ATOM 4103 N N . MET B 1 162 ? -19.719 -11.438 1.55 1 95.88 162 MET B N 1
ATOM 4104 C CA . MET B 1 162 ? -19.656 -12.836 1.961 1 95.88 162 MET B CA 1
ATOM 4105 C C . MET B 1 162 ? -20.734 -13.148 2.99 1 95.88 162 MET B C 1
ATOM 4107 O O . MET B 1 162 ? -21 -12.352 3.893 1 95.88 162 MET B O 1
ATOM 4111 N N . PRO B 1 163 ? -21.406 -14.289 2.83 1 93.81 163 PRO B N 1
ATOM 4112 C CA . PRO B 1 163 ? -22.406 -14.648 3.846 1 93.81 163 PRO B CA 1
ATOM 4113 C C . PRO B 1 163 ? -21.812 -14.688 5.258 1 93.81 163 PRO B C 1
ATOM 4115 O O . PRO B 1 163 ? -20.672 -15.117 5.445 1 93.81 163 PRO B O 1
ATOM 4118 N N . PRO B 1 164 ? -22.641 -14.203 6.238 1 90.31 164 PRO B N 1
ATOM 4119 C CA . PRO B 1 164 ? -22.156 -14.203 7.617 1 90.31 164 PRO B CA 1
ATOM 4120 C C . PRO B 1 164 ? -21.672 -15.578 8.078 1 90.31 164 PRO B C 1
ATOM 4122 O O . PRO B 1 164 ? -22.328 -16.578 7.793 1 90.31 164 PRO B O 1
ATOM 4125 N N . GLY B 1 165 ? -20.484 -15.57 8.656 1 91.12 165 GLY B N 1
ATOM 4126 C CA . GLY B 1 165 ? -19.969 -16.797 9.242 1 91.12 165 GLY B CA 1
ATOM 4127 C C . GLY B 1 165 ? -19.109 -17.594 8.281 1 91.12 165 GLY B C 1
ATOM 4128 O O . GLY B 1 165 ? -18.453 -18.562 8.68 1 91.12 165 GLY B O 1
ATOM 4129 N N . CYS B 1 166 ? -19.062 -17.25 7.055 1 94.75 166 CYS B N 1
ATOM 4130 C CA . CYS B 1 166 ? -18.312 -18.016 6.062 1 94.75 166 CYS B CA 1
ATOM 4131 C C . CYS B 1 166 ? -16.812 -17.781 6.191 1 94.75 166 CYS B C 1
ATOM 4133 O O . CYS B 1 166 ? -16.031 -18.719 6.074 1 94.75 166 CYS B O 1
ATOM 4135 N N . VAL B 1 167 ? -16.469 -16.547 6.441 1 97.25 167 VAL B N 1
ATOM 4136 C CA . VAL B 1 167 ? -15.055 -16.188 6.398 1 97.25 167 VAL B CA 1
ATOM 4137 C C . VAL B 1 167 ? -14.438 -16.359 7.781 1 97.25 167 VAL B C 1
ATOM 4139 O O . VAL B 1 167 ? -14.914 -15.789 8.758 1 97.25 167 VAL B O 1
ATOM 4142 N N . ASP B 1 168 ? -13.445 -17.203 7.891 1 97.62 168 ASP B N 1
ATOM 4143 C CA . ASP B 1 168 ? -12.641 -17.312 9.102 1 97.62 168 ASP B CA 1
ATOM 4144 C C . ASP B 1 168 ? -11.633 -16.172 9.195 1 97.62 168 ASP B C 1
ATOM 4146 O O . ASP B 1 168 ? -11.594 -15.438 10.188 1 97.62 168 ASP B O 1
ATOM 4150 N N . LYS B 1 169 ? -10.891 -15.961 8.172 1 97.81 169 LYS B N 1
ATOM 4151 C CA . LYS B 1 169 ? -9.938 -14.867 8.031 1 97.81 169 LYS B CA 1
ATOM 4152 C C . LYS B 1 169 ? -9.633 -14.586 6.566 1 97.81 169 LYS B C 1
ATOM 4154 O O . LYS B 1 169 ? -9.898 -15.422 5.699 1 97.81 169 LYS B O 1
ATOM 4159 N N . PHE B 1 170 ? -9.133 -13.453 6.301 1 98.38 170 PHE B N 1
ATOM 4160 C CA . PHE B 1 170 ? -8.68 -13.125 4.953 1 98.38 170 PHE B CA 1
ATOM 4161 C C . PHE B 1 170 ? -7.516 -12.148 4.992 1 98.38 170 PHE B C 1
ATOM 4163 O O . PHE B 1 170 ? -7.254 -11.531 6.023 1 98.38 170 PHE B O 1
ATOM 4170 N N . GLU B 1 171 ? -6.805 -12.07 3.883 1 98.62 171 GLU B N 1
ATOM 4171 C CA . GLU B 1 171 ? -5.703 -11.125 3.697 1 98.62 171 GLU B CA 1
ATOM 4172 C C . GLU B 1 171 ? -5.73 -10.516 2.299 1 98.62 171 GLU B C 1
ATOM 4174 O O . GLU B 1 171 ? -5.809 -11.242 1.303 1 98.62 171 GLU B O 1
ATOM 4179 N N . ASP B 1 172 ? -5.801 -9.211 2.27 1 98.75 172 ASP B N 1
ATOM 4180 C CA . ASP B 1 172 ? -5.637 -8.477 1.016 1 98.75 172 ASP B CA 1
ATOM 4181 C C . ASP B 1 172 ? -4.273 -7.797 0.95 1 98.75 172 ASP B C 1
ATOM 4183 O O . ASP B 1 172 ? -3.932 -6.988 1.817 1 98.75 172 ASP B O 1
ATOM 4187 N N . ILE B 1 173 ? -3.51 -8.117 -0.056 1 98.69 173 ILE B N 1
ATOM 4188 C CA . ILE B 1 173 ? -2.205 -7.523 -0.33 1 98.69 173 ILE B CA 1
ATOM 4189 C C . ILE B 1 173 ? -2.236 -6.805 -1.678 1 98.69 173 ILE B C 1
ATOM 4191 O O . ILE B 1 173 ? -2.797 -7.32 -2.648 1 98.69 173 ILE B O 1
ATOM 4195 N N . TYR B 1 174 ? -1.684 -5.672 -1.732 1 98.69 174 TYR B N 1
ATOM 4196 C CA . TYR B 1 174 ? -1.67 -4.879 -2.957 1 98.69 174 TYR B CA 1
ATOM 4197 C C . TYR B 1 174 ? -0.251 -4.727 -3.492 1 98.69 174 TYR B C 1
ATOM 4199 O O . TYR B 1 174 ? 0.667 -4.387 -2.742 1 98.69 174 TYR B O 1
ATOM 4207 N N . GLY B 1 175 ? -0.087 -5.02 -4.738 1 98.5 175 GLY B N 1
ATOM 4208 C CA . GLY B 1 175 ? 1.192 -4.848 -5.406 1 98.5 175 GLY B CA 1
ATOM 4209 C C . GLY B 1 175 ? 1.22 -3.656 -6.348 1 98.5 175 GLY B C 1
ATOM 4210 O O . GLY B 1 175 ? 0.18 -3.057 -6.629 1 98.5 175 GLY B O 1
ATOM 4211 N N . TRP B 1 176 ? 2.41 -3.332 -6.777 1 97.94 176 TRP B N 1
ATOM 4212 C CA . TRP B 1 176 ? 2.572 -2.262 -7.758 1 97.94 176 TRP B CA 1
ATOM 4213 C C . TRP B 1 176 ? 3.668 -2.604 -8.758 1 97.94 176 TRP B C 1
ATOM 4215 O O . TRP B 1 176 ? 4.551 -3.414 -8.477 1 97.94 176 TRP B O 1
ATOM 4225 N N . MET B 1 177 ? 3.492 -2.057 -9.898 1 96.25 177 MET B N 1
ATOM 4226 C CA . MET B 1 177 ? 4.57 -2.148 -10.883 1 96.25 177 MET B CA 1
ATOM 4227 C C . MET B 1 177 ? 5.746 -1.261 -10.477 1 96.25 177 MET B C 1
ATOM 4229 O O . MET B 1 177 ? 5.578 -0.056 -10.281 1 96.25 177 MET B O 1
ATOM 4233 N N . TYR B 1 178 ? 6.906 -1.834 -10.328 1 95.38 178 TYR B N 1
ATOM 4234 C CA . TYR B 1 178 ? 8.117 -1.154 -9.891 1 95.38 178 TYR B CA 1
ATOM 4235 C C . TYR B 1 178 ? 9.102 -0.989 -11.039 1 95.38 178 TYR B C 1
ATOM 4237 O O . TYR B 1 178 ? 9.586 -1.977 -11.602 1 95.38 178 TYR B O 1
ATOM 4245 N N . HIS B 1 179 ? 9.352 0.329 -11.477 1 91.62 179 HIS B N 1
ATOM 4246 C CA . HIS B 1 179 ? 10.219 0.653 -12.602 1 91.62 179 HIS B CA 1
ATOM 4247 C C . HIS B 1 179 ? 9.812 -0.126 -13.852 1 91.62 179 HIS B C 1
ATOM 4249 O O . HIS B 1 179 ? 8.664 -0.053 -14.289 1 91.62 179 HIS B O 1
ATOM 4255 N N . ASP B 1 180 ? 10.656 -0.716 -14.547 1 89.88 180 ASP B N 1
ATOM 4256 C CA . ASP B 1 180 ? 10.383 -1.528 -15.727 1 89.88 180 ASP B CA 1
ATOM 4257 C C . ASP B 1 180 ? 10.141 -2.986 -15.344 1 89.88 180 ASP B C 1
ATOM 4259 O O . ASP B 1 180 ? 10.805 -3.889 -15.859 1 89.88 180 ASP B O 1
ATOM 4263 N N . GLU B 1 181 ? 9.133 -3.166 -14.422 1 93.75 181 GLU B N 1
ATOM 4264 C CA . GLU B 1 181 ? 8.695 -4.484 -13.961 1 93.75 181 GLU B CA 1
ATOM 4265 C C . GLU B 1 181 ? 9.805 -5.184 -13.18 1 93.75 181 GLU B C 1
ATOM 4267 O O . GLU B 1 181 ? 10.07 -6.367 -13.391 1 93.75 181 GLU B O 1
ATOM 4272 N N . ARG B 1 182 ? 10.406 -4.457 -12.297 1 96.38 182 ARG B N 1
ATOM 4273 C CA . ARG B 1 182 ? 11.461 -5.012 -11.453 1 96.38 182 ARG B CA 1
ATOM 4274 C C . ARG B 1 182 ? 10.906 -5.41 -10.086 1 96.38 182 ARG B C 1
ATOM 4276 O O . ARG B 1 182 ? 9.852 -4.934 -9.672 1 96.38 182 ARG B O 1
ATOM 4283 N N . ASP B 1 183 ? 11.641 -6.352 -9.492 1 96.19 183 ASP B N 1
ATOM 4284 C CA . ASP B 1 183 ? 11.477 -6.641 -8.078 1 96.19 183 ASP B CA 1
ATOM 4285 C C . ASP B 1 183 ? 12.266 -5.656 -7.219 1 96.19 183 ASP B C 1
ATOM 4287 O O . ASP B 1 183 ? 13.109 -4.91 -7.734 1 96.19 183 ASP B O 1
ATOM 4291 N N . LEU B 1 184 ? 11.992 -5.664 -5.895 1 97.75 184 LEU B N 1
ATOM 4292 C CA . LEU B 1 184 ? 12.625 -4.68 -5.023 1 97.75 184 LEU B CA 1
ATOM 4293 C C . LEU B 1 184 ? 14.125 -4.93 -4.926 1 97.75 184 LEU B C 1
ATOM 4295 O O . LEU B 1 184 ? 14.875 -4.074 -4.441 1 97.75 184 LEU B O 1
ATOM 4299 N N . SER B 1 185 ? 14.547 -6.098 -5.379 1 97.31 185 SER B N 1
ATOM 4300 C CA . SER B 1 185 ? 15.977 -6.375 -5.406 1 97.31 185 SER B CA 1
ATOM 4301 C C . SER B 1 185 ? 16.656 -5.684 -6.586 1 97.31 185 SER B C 1
ATOM 4303 O O . SER B 1 185 ? 17.891 -5.625 -6.652 1 97.31 185 SER B O 1
ATOM 4305 N N . GLY B 1 186 ? 15.867 -5.203 -7.48 1 96.38 186 GLY B N 1
ATOM 4306 C CA . GLY B 1 186 ? 16.406 -4.457 -8.609 1 96.38 186 GLY B CA 1
ATOM 4307 C C . GLY B 1 186 ? 16.406 -5.25 -9.898 1 96.38 186 GLY B C 1
ATOM 4308 O O . GLY B 1 186 ? 16.656 -4.699 -10.977 1 96.38 186 GLY B O 1
ATOM 4309 N N . PHE B 1 187 ? 16.094 -6.496 -9.852 1 97.44 187 PHE B N 1
ATOM 4310 C CA . PHE B 1 187 ? 16.125 -7.344 -11.031 1 97.44 187 PHE B CA 1
ATOM 4311 C C . PHE B 1 187 ? 14.773 -7.348 -11.734 1 97.44 187 PHE B C 1
ATOM 4313 O O . PHE B 1 187 ? 13.734 -7.258 -11.086 1 97.44 187 PHE B O 1
ATOM 4320 N N . VAL B 1 188 ? 14.805 -7.453 -13.039 1 95.56 188 VAL B N 1
ATOM 4321 C CA . VAL B 1 188 ? 13.562 -7.59 -13.797 1 95.56 188 VAL B CA 1
ATOM 4322 C C . VAL B 1 188 ? 12.922 -8.945 -13.5 1 95.56 188 VAL B C 1
ATOM 4324 O O . VAL B 1 188 ? 13.609 -9.969 -13.453 1 95.56 188 VAL B O 1
ATOM 4327 N N . ASP B 1 189 ? 11.719 -8.883 -13.242 1 92.31 189 ASP B N 1
ATOM 4328 C CA . ASP B 1 189 ? 10.953 -10.109 -13.023 1 92.31 189 ASP B CA 1
ATOM 4329 C C . ASP B 1 189 ? 10.133 -10.484 -14.258 1 92.31 189 ASP B C 1
ATOM 4331 O O . ASP B 1 189 ? 9.602 -9.602 -14.938 1 92.31 189 ASP B O 1
ATOM 4335 N N . GLY B 1 190 ? 10.016 -11.688 -14.578 1 88.12 190 GLY B N 1
ATOM 4336 C CA . GLY B 1 190 ? 9.211 -12.164 -15.688 1 88.12 190 GLY B CA 1
ATOM 4337 C C . GLY B 1 190 ? 9.953 -12.133 -17.016 1 88.12 190 GLY B C 1
ATOM 4338 O O . GLY B 1 190 ? 9.336 -12.164 -18.078 1 88.12 190 GLY B O 1
ATOM 4339 N N . THR B 1 191 ? 11.227 -12.023 -16.938 1 86.19 191 THR B N 1
ATOM 4340 C CA . THR B 1 191 ? 12.039 -11.984 -18.141 1 86.19 191 THR B CA 1
ATOM 4341 C C . THR B 1 191 ? 11.82 -13.234 -18.984 1 86.19 191 THR B C 1
ATOM 4343 O O . THR B 1 191 ? 11.867 -13.172 -20.219 1 86.19 191 THR B O 1
ATOM 4346 N N . ALA B 1 192 ? 11.531 -14.328 -18.375 1 88.69 192 ALA B N 1
ATOM 4347 C CA . ALA B 1 192 ? 11.453 -15.617 -19.047 1 88.69 192 ALA B CA 1
ATOM 4348 C C . ALA B 1 192 ? 10.023 -15.922 -19.484 1 88.69 192 ALA B C 1
ATOM 4350 O O . ALA B 1 192 ? 9.75 -16.984 -20.047 1 88.69 192 ALA B O 1
ATOM 4351 N N . ASN B 1 193 ? 9.125 -15.008 -19.203 1 93.5 193 ASN B N 1
ATOM 4352 C CA . ASN B 1 193 ? 7.762 -15.219 -19.672 1 93.5 193 ASN B CA 1
ATOM 4353 C C . ASN B 1 193 ? 7.699 -15.336 -21.188 1 93.5 193 ASN B C 1
ATOM 4355 O O . ASN B 1 193 ? 8.375 -14.586 -21.906 1 93.5 193 ASN B O 1
ATOM 4359 N N . PRO B 1 194 ? 6.832 -16.297 -21.641 1 92.19 194 PRO B N 1
ATOM 4360 C CA . PRO B 1 194 ? 6.625 -16.312 -23.078 1 92.19 194 PRO B CA 1
ATOM 4361 C C . PRO B 1 194 ? 6.086 -14.977 -23.609 1 92.19 194 PRO B C 1
ATOM 4363 O O . PRO B 1 194 ? 5.184 -14.391 -23 1 92.19 194 PRO B O 1
ATOM 4366 N N . LYS B 1 195 ? 6.609 -14.555 -24.688 1 86.69 195 LYS B N 1
ATOM 4367 C CA . LYS B 1 195 ? 6.242 -13.242 -25.203 1 86.69 195 LYS B CA 1
ATOM 4368 C C . LYS B 1 195 ? 4.957 -13.32 -26.031 1 86.69 195 LYS B C 1
ATOM 4370 O O . LYS B 1 195 ? 4.109 -12.43 -25.953 1 86.69 195 LYS B O 1
ATOM 4375 N N . CYS B 1 196 ? 4.859 -14.414 -26.766 1 91.12 196 CYS B N 1
ATOM 4376 C CA . CYS B 1 196 ? 3.682 -14.578 -27.609 1 91.12 196 CYS B CA 1
ATOM 4377 C C . CYS B 1 196 ? 2.525 -15.18 -26.812 1 91.12 196 CYS B C 1
ATOM 4379 O O . CYS B 1 196 ? 2.727 -16.078 -25.984 1 91.12 196 CYS B O 1
ATOM 4381 N N . LEU B 1 197 ? 1.399 -14.703 -27.125 1 90.88 197 LEU B N 1
ATOM 4382 C CA . LEU B 1 197 ? 0.204 -15.125 -26.406 1 90.88 197 LEU B CA 1
ATOM 4383 C C . LEU B 1 197 ? -0.031 -16.625 -26.562 1 90.88 197 LEU B C 1
ATOM 4385 O O . LEU B 1 197 ? -0.438 -17.297 -25.609 1 90.88 197 LEU B O 1
ATOM 4389 N N . ASP B 1 198 ? 0.193 -17.109 -27.734 1 92 198 ASP B N 1
ATOM 4390 C CA . ASP B 1 198 ? -0.019 -18.531 -28 1 92 198 ASP B CA 1
ATOM 4391 C C . ASP B 1 198 ? 0.918 -19.391 -27.141 1 92 198 ASP B C 1
ATOM 4393 O O . ASP B 1 198 ? 0.507 -20.422 -26.609 1 92 198 ASP B O 1
ATOM 4397 N N . GLU B 1 199 ? 2.109 -18.953 -27.078 1 93.62 199 GLU B N 1
ATOM 4398 C CA . GLU B 1 199 ? 3.078 -19.672 -26.25 1 93.62 199 GLU B CA 1
ATOM 4399 C C . GLU B 1 199 ? 2.729 -19.562 -24.766 1 93.62 199 GLU B C 1
ATOM 4401 O O . GLU B 1 199 ? 2.887 -20.516 -24 1 93.62 199 GLU B O 1
ATOM 4406 N N . ARG B 1 200 ? 2.322 -18.422 -24.406 1 95.12 200 ARG B N 1
ATOM 4407 C CA . ARG B 1 200 ? 1.896 -18.219 -23.031 1 95.12 200 ARG B CA 1
ATOM 4408 C C . ARG B 1 200 ? 0.745 -19.141 -22.672 1 95.12 200 ARG B C 1
ATOM 4410 O O . ARG B 1 200 ? 0.728 -19.719 -21.578 1 95.12 200 ARG B O 1
ATOM 4417 N N . ALA B 1 201 ? -0.177 -19.266 -23.594 1 95.69 201 ALA B N 1
ATOM 4418 C CA . ALA B 1 201 ? -1.324 -20.141 -23.375 1 95.69 201 ALA B CA 1
ATOM 4419 C C . ALA B 1 201 ? -0.882 -21.594 -23.25 1 95.69 201 ALA B C 1
ATOM 4421 O O . ALA B 1 201 ? -1.399 -22.328 -22.406 1 95.69 201 ALA B O 1
ATOM 4422 N N . GLU B 1 202 ? 0.033 -21.984 -24.047 1 95.56 202 GLU B N 1
ATOM 4423 C CA . GLU B 1 202 ? 0.54 -23.359 -24 1 95.56 202 GLU B CA 1
ATOM 4424 C C . GLU B 1 202 ? 1.146 -23.672 -22.641 1 95.56 202 GLU B C 1
ATOM 4426 O O . GLU B 1 202 ? 1.01 -24.797 -22.125 1 95.56 202 GLU B O 1
ATOM 4431 N N . VAL B 1 203 ? 1.729 -22.688 -22.062 1 97.19 203 VAL B N 1
ATOM 4432 C CA . VAL B 1 203 ? 2.426 -22.859 -20.781 1 97.19 203 VAL B CA 1
ATOM 4433 C C . VAL B 1 203 ? 1.422 -22.797 -19.641 1 97.19 203 VAL B C 1
ATOM 4435 O O . VAL B 1 203 ? 1.488 -23.609 -18.703 1 97.19 203 VAL B O 1
ATOM 4438 N N . ALA B 1 204 ? 0.44 -21.938 -19.734 1 97.69 204 ALA B N 1
ATOM 4439 C CA . ALA B 1 204 ? -0.378 -21.578 -18.578 1 97.69 204 ALA B CA 1
ATOM 4440 C C . ALA B 1 204 ? -1.665 -22.391 -18.531 1 97.69 204 ALA B C 1
ATOM 4442 O O . ALA B 1 204 ? -2.266 -22.578 -17.469 1 97.69 204 ALA B O 1
ATOM 4443 N N . ILE B 1 205 ? -2.143 -22.891 -19.656 1 97.19 205 ILE B N 1
ATOM 4444 C CA . ILE B 1 205 ? -3.488 -23.453 -19.719 1 97.19 205 ILE B CA 1
ATOM 4445 C C . ILE B 1 205 ? -3.41 -24.969 -19.844 1 97.19 205 ILE B C 1
ATOM 4447 O O . ILE B 1 205 ? -2.713 -25.484 -20.719 1 97.19 205 ILE B O 1
ATOM 4451 N N . ASN B 1 206 ? -4.109 -25.641 -18.953 1 95.69 206 ASN B N 1
ATOM 4452 C CA . ASN B 1 206 ? -4.301 -27.078 -19.109 1 95.69 206 ASN B CA 1
ATOM 4453 C C . ASN B 1 206 ? -5.215 -27.406 -20.281 1 95.69 206 ASN B C 1
ATOM 4455 O O . ASN B 1 206 ? -6.375 -26.984 -20.297 1 95.69 206 ASN B O 1
ATOM 4459 N N . LYS B 1 207 ? -4.746 -28.141 -21.172 1 90.69 207 LYS B N 1
ATOM 4460 C CA . LYS B 1 207 ? -5.449 -28.359 -22.438 1 90.69 207 LYS B CA 1
ATOM 4461 C C . LYS B 1 207 ? -6.719 -29.172 -22.219 1 90.69 207 LYS B C 1
ATOM 4463 O O . LYS B 1 207 ? -7.672 -29.062 -23 1 90.69 207 LYS B O 1
ATOM 4468 N N . ARG B 1 208 ? -6.738 -29.969 -21.234 1 89 208 ARG B N 1
ATOM 4469 C CA . ARG B 1 208 ? -7.891 -30.828 -20.969 1 89 208 ARG B CA 1
ATOM 4470 C C . ARG B 1 208 ? -9.031 -30.047 -20.328 1 89 208 ARG B C 1
ATOM 4472 O O . ARG B 1 208 ? -10.195 -30.25 -20.656 1 89 208 ARG B O 1
ATOM 4479 N N . THR B 1 209 ? -8.711 -29.141 -19.438 1 91.69 209 THR B N 1
ATOM 4480 C CA . THR B 1 209 ? -9.742 -28.531 -18.609 1 91.69 209 THR B CA 1
ATOM 4481 C C . THR B 1 209 ? -9.953 -27.078 -18.984 1 91.69 209 THR B C 1
ATOM 4483 O O . THR B 1 209 ? -10.977 -26.484 -18.625 1 91.69 209 THR B O 1
ATOM 4486 N N . GLY B 1 210 ? -9.016 -26.484 -19.656 1 93.88 210 GLY B N 1
ATOM 4487 C CA . GLY B 1 210 ? -9.062 -25.047 -19.906 1 93.88 210 GLY B CA 1
ATOM 4488 C C . GLY B 1 210 ? -8.688 -24.219 -18.688 1 93.88 210 GLY B C 1
ATOM 4489 O O . GLY B 1 210 ? -8.656 -22.984 -18.75 1 93.88 210 GLY B O 1
ATOM 4490 N N . GLY B 1 211 ? -8.43 -24.844 -17.578 1 97.06 211 GLY B N 1
ATOM 4491 C CA . GLY B 1 211 ? -8.023 -24.188 -16.344 1 97.06 211 GLY B CA 1
ATOM 4492 C C . GLY B 1 211 ? -6.52 -24.062 -16.203 1 97.06 211 GLY B C 1
ATOM 4493 O O . GLY B 1 211 ? -5.773 -24.391 -17.125 1 97.06 211 GLY B O 1
ATOM 4494 N N . SER B 1 212 ? -6.121 -23.453 -15.102 1 98.31 212 SER B N 1
ATOM 4495 C CA . SER B 1 212 ? -4.711 -23.25 -14.789 1 98.31 212 SER B CA 1
ATOM 4496 C C . SER B 1 212 ? -4.422 -23.531 -13.32 1 98.31 212 SER B C 1
ATOM 4498 O O . SER B 1 212 ? -5.266 -23.266 -12.461 1 98.31 212 SER B O 1
ATOM 4500 N N . TYR B 1 213 ? -3.289 -24.109 -13.125 1 98.62 213 TYR B N 1
ATOM 4501 C CA . TYR B 1 213 ? -2.766 -24.125 -11.758 1 98.62 213 TYR B CA 1
ATOM 4502 C C . TYR B 1 213 ? -1.948 -22.875 -11.469 1 98.62 213 TYR B C 1
ATOM 4504 O O . TYR B 1 213 ? -1.406 -22.25 -12.383 1 98.62 213 TYR B O 1
ATOM 4512 N N . ALA B 1 214 ? -1.952 -22.5 -10.203 1 98.88 214 ALA B N 1
ATOM 4513 C CA . ALA B 1 214 ? -1.176 -21.328 -9.812 1 98.88 214 ALA B CA 1
ATOM 4514 C C . ALA B 1 214 ? -0.399 -21.578 -8.523 1 98.88 214 ALA B C 1
ATOM 4516 O O . ALA B 1 214 ? -0.883 -22.266 -7.629 1 98.88 214 ALA B O 1
ATOM 4517 N N . LEU B 1 215 ? 0.799 -21.062 -8.508 1 98.88 215 LEU B N 1
ATOM 4518 C CA . LEU B 1 215 ? 1.603 -20.938 -7.293 1 98.88 215 LEU B CA 1
ATOM 4519 C C . LEU B 1 215 ? 1.593 -19.5 -6.773 1 98.88 215 LEU B C 1
ATOM 4521 O O . LEU B 1 215 ? 1.911 -18.578 -7.516 1 98.88 215 LEU B O 1
ATOM 4525 N N . VAL B 1 216 ? 1.154 -19.328 -5.527 1 98.94 216 VAL B N 1
ATOM 4526 C CA . VAL B 1 216 ? 1.197 -18.016 -4.895 1 98.94 216 VAL B CA 1
ATOM 4527 C C . VAL B 1 216 ? 2.051 -18.078 -3.631 1 98.94 216 VAL B C 1
ATOM 4529 O O . VAL B 1 216 ? 1.822 -18.922 -2.76 1 98.94 216 VAL B O 1
ATOM 4532 N N . GLN B 1 217 ? 3.031 -17.234 -3.561 1 98.88 217 GLN B N 1
ATOM 4533 C CA . GLN B 1 217 ? 3.93 -17.141 -2.414 1 98.88 217 GLN B CA 1
ATOM 4534 C C . GLN B 1 217 ? 4.176 -15.68 -2.035 1 98.88 217 GLN B C 1
ATOM 4536 O O . GLN B 1 217 ? 4.285 -14.82 -2.908 1 98.88 217 GLN B O 1
ATOM 4541 N N . LYS B 1 218 ? 4.211 -15.453 -0.769 1 98.81 218 LYS B N 1
ATOM 4542 C CA . LYS B 1 218 ? 4.656 -14.156 -0.251 1 98.81 218 LYS B CA 1
ATOM 4543 C C . LYS B 1 218 ? 6.109 -14.227 0.216 1 98.81 218 LYS B C 1
ATOM 4545 O O . LYS B 1 218 ? 6.457 -15.055 1.057 1 98.81 218 LYS B O 1
ATOM 4550 N N . TRP B 1 219 ? 6.961 -13.383 -0.345 1 98.88 219 TRP B N 1
ATOM 4551 C CA . TRP B 1 219 ? 8.383 -13.344 -0.016 1 98.88 219 TRP B CA 1
ATOM 4552 C C . TRP B 1 219 ? 8.75 -12.016 0.642 1 98.88 219 TRP B C 1
ATOM 4554 O O . TRP B 1 219 ? 8.383 -10.945 0.147 1 98.88 219 TRP B O 1
ATOM 4564 N N . VAL B 1 220 ? 9.438 -12.07 1.787 1 98.81 220 VAL B N 1
ATOM 4565 C CA . VAL B 1 220 ? 9.914 -10.883 2.496 1 98.81 220 VAL B CA 1
ATOM 4566 C C . VAL B 1 220 ? 11.414 -10.719 2.268 1 98.81 220 VAL B C 1
ATOM 4568 O O . VAL B 1 220 ? 12.211 -11.586 2.641 1 98.81 220 VAL B O 1
ATOM 4571 N N . HIS B 1 221 ? 11.789 -9.594 1.655 1 98.75 221 HIS B N 1
ATOM 4572 C CA . HIS B 1 221 ? 13.188 -9.336 1.35 1 98.75 221 HIS B CA 1
ATOM 4573 C C . HIS B 1 221 ? 13.898 -8.688 2.533 1 98.75 221 HIS B C 1
ATOM 4575 O O . HIS B 1 221 ? 13.312 -7.855 3.234 1 98.75 221 HIS B O 1
ATOM 4581 N N . ASN B 1 222 ? 15.125 -9.094 2.77 1 98.38 222 ASN B N 1
ATOM 4582 C CA . ASN B 1 222 ? 16.016 -8.359 3.656 1 98.38 222 ASN B CA 1
ATOM 4583 C C . ASN B 1 222 ? 16.578 -7.109 2.98 1 98.38 222 ASN B C 1
ATOM 4585 O O . ASN B 1 222 ? 17.656 -7.145 2.391 1 98.38 222 ASN B O 1
ATOM 4589 N N . MET B 1 223 ? 15.875 -6.039 3.119 1 97.12 223 MET B N 1
ATOM 4590 C CA . MET B 1 223 ? 16.188 -4.812 2.389 1 97.12 223 MET B CA 1
ATOM 4591 C C . MET B 1 223 ? 17.531 -4.25 2.818 1 97.12 223 MET B C 1
ATOM 4593 O O . MET B 1 223 ? 18.281 -3.697 2 1 97.12 223 MET B O 1
ATOM 4597 N N . SER B 1 224 ? 17.828 -4.289 4.066 1 95.19 224 SER B N 1
ATOM 4598 C CA . SER B 1 224 ? 19.109 -3.809 4.574 1 95.19 224 SER B CA 1
ATOM 4599 C C . SER B 1 224 ? 20.266 -4.59 3.969 1 95.19 224 SER B C 1
ATOM 4601 O O . SER B 1 224 ? 21.266 -4.004 3.545 1 95.19 224 SER B O 1
ATOM 4603 N N . LEU B 1 225 ? 20.125 -5.93 3.916 1 97.44 225 LEU B N 1
ATOM 4604 C CA . LEU B 1 225 ? 21.156 -6.766 3.312 1 97.44 225 LEU B CA 1
ATOM 4605 C C . LEU B 1 225 ? 21.328 -6.434 1.836 1 97.44 225 LEU B C 1
ATOM 4607 O O . LEU B 1 225 ? 22.453 -6.32 1.352 1 97.44 225 LEU B O 1
ATOM 4611 N N . LEU B 1 226 ? 20.266 -6.289 1.137 1 97.56 226 LEU B N 1
ATOM 4612 C CA . LEU B 1 226 ? 20.328 -5.957 -0.283 1 97.56 226 LEU B CA 1
ATOM 4613 C C . LEU B 1 226 ? 21.062 -4.648 -0.51 1 97.56 226 LEU B C 1
ATOM 4615 O O . LEU B 1 226 ? 21.875 -4.539 -1.431 1 97.56 226 LEU B O 1
ATOM 4619 N N . TYR B 1 227 ? 20.781 -3.729 0.35 1 93.94 227 TYR B N 1
ATOM 4620 C CA . TYR B 1 227 ? 21.406 -2.418 0.233 1 93.94 227 TYR B CA 1
ATOM 4621 C C . TYR B 1 227 ? 22.906 -2.516 0.451 1 93.94 227 TYR B C 1
ATOM 4623 O O . TYR B 1 227 ? 23.688 -1.843 -0.233 1 93.94 227 TYR B O 1
ATOM 4631 N N . LYS B 1 228 ? 23.312 -3.336 1.361 1 96.12 228 LYS B N 1
ATOM 4632 C CA . LYS B 1 228 ? 24.719 -3.43 1.77 1 96.12 228 LYS B CA 1
ATOM 4633 C C . LYS B 1 228 ? 25.5 -4.352 0.841 1 96.12 228 LYS B C 1
ATOM 4635 O O . LYS B 1 228 ? 26.734 -4.387 0.884 1 96.12 228 LYS B O 1
ATOM 4640 N N . THR B 1 229 ? 24.812 -5.07 0.003 1 98.12 229 THR B N 1
ATOM 4641 C CA . THR B 1 229 ? 25.453 -6.062 -0.852 1 98.12 229 THR B CA 1
ATOM 4642 C C . THR B 1 229 ? 25.828 -5.453 -2.201 1 98.12 229 THR B C 1
ATOM 4644 O O . THR B 1 229 ? 25.031 -4.734 -2.805 1 98.12 229 THR B O 1
ATOM 4647 N N . ALA B 1 230 ? 26.984 -5.785 -2.686 1 98.06 230 ALA B N 1
ATOM 4648 C CA . ALA B 1 230 ? 27.453 -5.277 -3.973 1 98.06 230 ALA B CA 1
ATOM 4649 C C . ALA B 1 230 ? 26.641 -5.867 -5.121 1 98.06 230 ALA B C 1
ATOM 4651 O O . ALA B 1 230 ? 26.219 -7.023 -5.062 1 98.06 230 ALA B O 1
ATOM 4652 N N . ASP B 1 231 ? 26.5 -5.094 -6.176 1 97.69 231 ASP B N 1
ATOM 4653 C CA . ASP B 1 231 ? 25.734 -5.52 -7.336 1 97.69 231 ASP B CA 1
ATOM 4654 C C . ASP B 1 231 ? 26.281 -6.82 -7.922 1 97.69 231 ASP B C 1
ATOM 4656 O O . ASP B 1 231 ? 25.5 -7.707 -8.297 1 97.69 231 ASP B O 1
ATOM 4660 N N . LYS B 1 232 ? 27.594 -6.918 -7.996 1 97.81 232 LYS B N 1
ATOM 4661 C CA . LYS B 1 232 ? 28.203 -8.117 -8.562 1 97.81 232 LYS B CA 1
ATOM 4662 C C . LYS B 1 232 ? 27.781 -9.367 -7.789 1 97.81 232 LYS B C 1
ATOM 4664 O O . LYS B 1 232 ? 27.5 -10.406 -8.391 1 97.81 232 LYS B O 1
ATOM 4669 N N . THR B 1 233 ? 27.766 -9.289 -6.512 1 98.56 233 THR B N 1
ATOM 4670 C CA . THR B 1 233 ? 27.359 -10.406 -5.668 1 98.56 233 THR B CA 1
ATOM 4671 C C . THR B 1 233 ? 25.891 -10.742 -5.895 1 98.56 233 THR B C 1
ATOM 4673 O O . THR B 1 233 ? 25.531 -11.906 -6.043 1 98.56 233 THR B O 1
ATOM 4676 N N . LYS B 1 234 ? 25.047 -9.727 -5.891 1 98.69 234 LYS B N 1
ATOM 4677 C CA . LYS B 1 234 ? 23.625 -9.938 -6.164 1 98.69 234 LYS B CA 1
ATOM 4678 C C . LYS B 1 234 ? 23.422 -10.625 -7.512 1 98.69 234 LYS B C 1
ATOM 4680 O O . LYS B 1 234 ? 22.594 -11.516 -7.641 1 98.69 234 LYS B O 1
ATOM 4685 N N . GLU B 1 235 ? 24.172 -10.117 -8.477 1 98.56 235 GLU B N 1
ATOM 4686 C CA . GLU B 1 235 ? 24.094 -10.703 -9.812 1 98.56 235 GLU B CA 1
ATOM 4687 C C . GLU B 1 235 ? 24.5 -12.172 -9.789 1 98.56 235 GLU B C 1
ATOM 4689 O O . GLU B 1 235 ? 23.922 -12.992 -10.523 1 98.56 235 GLU B O 1
ATOM 4694 N N . GLU B 1 236 ? 25.422 -12.562 -8.961 1 98.31 236 GLU B N 1
ATOM 4695 C CA . GLU B 1 236 ? 25.828 -13.953 -8.812 1 98.31 236 GLU B CA 1
ATOM 4696 C C . GLU B 1 236 ? 24.734 -14.766 -8.117 1 98.31 236 GLU B C 1
ATOM 4698 O O . GLU B 1 236 ? 24.516 -15.938 -8.438 1 98.31 236 GLU B O 1
ATOM 4703 N N . TRP B 1 237 ? 24.062 -14.156 -7.133 1 98.62 237 TRP B N 1
ATOM 4704 C CA . TRP B 1 237 ? 22.953 -14.828 -6.465 1 98.62 237 TRP B CA 1
ATOM 4705 C C . TRP B 1 237 ? 21.828 -15.125 -7.445 1 98.62 237 TRP B C 1
ATOM 4707 O O . TRP B 1 237 ? 21.203 -16.188 -7.375 1 98.62 237 TRP B O 1
ATOM 4717 N N . ILE B 1 238 ? 21.594 -14.25 -8.398 1 98.19 238 ILE B N 1
ATOM 4718 C CA . ILE B 1 238 ? 20.438 -14.32 -9.281 1 98.19 238 ILE B CA 1
ATOM 4719 C C . ILE B 1 238 ? 20.828 -15.016 -10.586 1 98.19 238 ILE B C 1
ATOM 4721 O O . ILE B 1 238 ? 20.062 -15.82 -11.117 1 98.19 238 ILE B O 1
ATOM 4725 N N . GLY B 1 239 ? 21.984 -14.711 -11.125 1 97.94 239 GLY B N 1
ATOM 4726 C CA . GLY B 1 239 ? 22.453 -15.273 -12.383 1 97.94 239 GLY B CA 1
ATOM 4727 C C . GLY B 1 239 ? 22.219 -14.359 -13.57 1 97.94 239 GLY B C 1
ATOM 4728 O O . GLY B 1 239 ? 22.281 -14.797 -14.719 1 97.94 239 GLY B O 1
ATOM 4729 N N . ARG B 1 240 ? 21.859 -13.086 -13.344 1 97.75 240 ARG B N 1
ATOM 4730 C CA . ARG B 1 240 ? 21.656 -12.07 -14.375 1 97.75 240 ARG B CA 1
ATOM 4731 C C . ARG B 1 240 ? 22.25 -10.734 -13.945 1 97.75 240 ARG B C 1
ATOM 4733 O O . ARG B 1 240 ? 22.406 -10.469 -12.75 1 97.75 240 ARG B O 1
ATOM 4740 N N . THR B 1 241 ? 22.531 -9.906 -14.945 1 97.62 241 THR B N 1
ATOM 4741 C CA . THR B 1 241 ? 22.938 -8.539 -14.641 1 97.62 241 THR B CA 1
ATOM 4742 C C . THR B 1 241 ? 21.719 -7.703 -14.227 1 97.62 241 THR B C 1
ATOM 4744 O O . THR B 1 241 ? 20.625 -7.914 -14.727 1 97.62 241 THR B O 1
ATOM 4747 N N . ILE B 1 242 ? 21.938 -6.793 -13.328 1 96.88 242 ILE B N 1
ATOM 4748 C CA . ILE B 1 242 ? 20.859 -5.977 -12.781 1 96.88 242 ILE B CA 1
ATOM 4749 C C . ILE B 1 242 ? 20.391 -4.969 -13.836 1 96.88 242 ILE B C 1
ATOM 4751 O O . ILE B 1 242 ? 19.188 -4.832 -14.086 1 96.88 242 ILE B O 1
ATOM 4755 N N . LYS B 1 243 ? 21.234 -4.277 -14.523 1 93.69 243 LYS B N 1
ATOM 4756 C CA . LYS B 1 243 ? 20.953 -3.152 -15.406 1 93.69 243 LYS B CA 1
ATOM 4757 C C . LYS B 1 243 ? 20.203 -3.611 -16.656 1 93.69 243 LYS B C 1
ATOM 4759 O O . LYS B 1 243 ? 19.125 -3.098 -16.969 1 93.69 243 LYS B O 1
ATOM 4764 N N . ASP B 1 244 ? 20.734 -4.652 -17.328 1 93.94 244 ASP B N 1
ATOM 4765 C CA . ASP B 1 244 ? 20.203 -5.008 -18.641 1 93.94 244 ASP B CA 1
ATOM 4766 C C . ASP B 1 244 ? 19.516 -6.367 -18.609 1 93.94 244 ASP B C 1
ATOM 4768 O O . ASP B 1 244 ? 18.969 -6.828 -19.625 1 93.94 244 ASP B O 1
ATOM 4772 N N . SER B 1 245 ? 19.594 -7.047 -17.484 1 95.06 245 SER B N 1
ATOM 4773 C CA . SER B 1 245 ? 18.906 -8.32 -17.266 1 95.06 245 SER B CA 1
ATOM 4774 C C . SER B 1 245 ? 19.453 -9.406 -18.188 1 95.06 245 SER B C 1
ATOM 4776 O O . SER B 1 245 ? 18.703 -10.266 -18.641 1 95.06 245 SER B O 1
ATOM 4778 N N . TYR B 1 246 ? 20.734 -9.328 -18.469 1 95.62 246 TYR B N 1
ATOM 4779 C CA . TYR B 1 246 ? 21.375 -10.375 -19.25 1 95.62 246 TYR B CA 1
ATOM 4780 C C . TYR B 1 246 ? 21.797 -11.539 -18.359 1 95.62 246 TYR B C 1
ATOM 4782 O O . TYR B 1 246 ? 22.328 -11.328 -17.266 1 95.62 246 TYR B O 1
ATOM 4790 N N . GLU B 1 247 ? 21.562 -12.688 -18.906 1 96.5 247 GLU B N 1
ATOM 4791 C CA . GLU B 1 247 ? 22.031 -13.875 -18.188 1 96.5 247 GLU B CA 1
ATOM 4792 C C . GLU B 1 247 ? 23.547 -13.938 -18.156 1 96.5 247 GLU B C 1
ATOM 4794 O O . GLU B 1 247 ? 24.203 -13.688 -19.172 1 96.5 247 GLU B O 1
ATOM 4799 N N . LEU B 1 248 ? 24.047 -14.297 -17 1 97.19 248 LEU B N 1
ATOM 4800 C CA . LEU B 1 248 ? 25.5 -14.43 -16.891 1 97.19 248 LEU B CA 1
ATOM 4801 C C . LEU B 1 248 ? 26 -15.641 -17.688 1 97.19 248 LEU B C 1
ATOM 4803 O O . LEU B 1 248 ? 25.406 -16.719 -17.609 1 97.19 248 LEU B O 1
ATOM 4807 N N . ILE B 1 249 ? 27.078 -15.484 -18.406 1 95.94 249 ILE B N 1
ATOM 4808 C CA . ILE B 1 249 ? 27.672 -16.562 -19.188 1 95.94 249 ILE B CA 1
ATOM 4809 C C . ILE B 1 249 ? 28.125 -17.688 -18.25 1 95.94 249 ILE B C 1
ATOM 4811 O O . ILE B 1 249 ? 27.859 -18.859 -18.5 1 95.94 249 ILE B O 1
ATOM 4815 N N . ARG B 1 250 ? 28.828 -17.297 -17.203 1 94.94 250 ARG B N 1
ATOM 4816 C CA . ARG B 1 250 ? 29.234 -18.234 -16.156 1 94.94 250 ARG B CA 1
ATOM 4817 C C . ARG B 1 250 ? 28.469 -17.969 -14.859 1 94.94 250 ARG B C 1
ATOM 4819 O O . ARG B 1 250 ? 29 -17.344 -13.938 1 94.94 250 ARG B O 1
ATOM 4826 N N . LYS B 1 251 ? 27.281 -18.484 -14.789 1 96.44 251 LYS B N 1
ATOM 4827 C CA . LYS B 1 251 ? 26.5 -18.312 -13.57 1 96.44 251 LYS B CA 1
ATOM 4828 C C . LYS B 1 251 ? 26.703 -19.484 -12.609 1 96.44 251 LYS B C 1
ATOM 4830 O O . LYS B 1 251 ? 26.812 -20.625 -13.039 1 96.44 251 LYS B O 1
ATOM 4835 N N . PRO B 1 252 ? 26.797 -19.203 -11.344 1 97.38 252 PRO B N 1
ATOM 4836 C CA . PRO B 1 252 ? 26.891 -20.281 -10.359 1 97.38 252 PRO B CA 1
ATOM 4837 C C . PRO B 1 252 ? 25.703 -21.25 -10.422 1 97.38 252 PRO B C 1
ATOM 4839 O O . PRO B 1 252 ? 24.578 -20.828 -10.734 1 97.38 252 PRO B O 1
ATOM 4842 N N . ASP B 1 253 ? 25.906 -22.484 -10.047 1 96.69 253 ASP B N 1
ATOM 4843 C CA . ASP B 1 253 ? 24.844 -23.484 -10.047 1 96.69 253 ASP B CA 1
ATOM 4844 C C . ASP B 1 253 ? 23.875 -23.25 -8.898 1 96.69 253 ASP B C 1
ATOM 4846 O O . ASP B 1 253 ? 22.797 -23.859 -8.852 1 96.69 253 ASP B O 1
ATOM 4850 N N . THR B 1 254 ? 24.25 -22.281 -8.008 1 98 254 THR B N 1
ATOM 4851 C CA . THR B 1 254 ? 23.391 -21.922 -6.887 1 98 254 THR B CA 1
ATOM 4852 C C . THR B 1 254 ? 22.562 -20.672 -7.223 1 98 254 THR B C 1
ATOM 4854 O O . THR B 1 254 ? 21.703 -20.266 -6.445 1 98 254 THR B O 1
ATOM 4857 N N . SER B 1 255 ? 22.844 -20.094 -8.383 1 98.31 255 SER B N 1
ATOM 4858 C CA . SER B 1 255 ? 22.094 -18.906 -8.773 1 98.31 255 SER B CA 1
ATOM 4859 C C . SER B 1 255 ? 20.625 -19.234 -9.031 1 98.31 255 SER B C 1
ATOM 4861 O O . SER B 1 255 ? 20.281 -20.359 -9.406 1 98.31 255 SER B O 1
ATOM 4863 N N . HIS B 1 256 ? 19.75 -18.297 -8.867 1 98.06 256 HIS B N 1
ATOM 4864 C CA . HIS B 1 256 ? 18.312 -18.484 -9.047 1 98.06 256 HIS B CA 1
ATOM 4865 C C . HIS B 1 256 ? 18 -18.969 -10.461 1 98.06 256 HIS B C 1
ATOM 4867 O O . HIS B 1 256 ? 17.219 -19.906 -10.641 1 98.06 256 HIS B O 1
ATOM 4873 N N . VAL B 1 257 ? 18.594 -18.344 -11.445 1 97.25 257 VAL B N 1
ATOM 4874 C CA . VAL B 1 257 ? 18.344 -18.703 -12.836 1 97.25 257 VAL B CA 1
ATOM 4875 C C . VAL B 1 257 ? 18.75 -20.156 -13.07 1 97.25 257 VAL B C 1
ATOM 4877 O O . VAL B 1 257 ? 18 -20.938 -13.672 1 97.25 257 VAL B O 1
ATOM 4880 N N . ALA B 1 258 ? 19.922 -20.547 -12.617 1 97.19 258 ALA B N 1
ATOM 4881 C CA . ALA B 1 258 ? 20.391 -21.922 -12.789 1 97.19 258 ALA B CA 1
ATOM 4882 C C . ALA B 1 258 ? 19.469 -22.922 -12.094 1 97.19 258 ALA B C 1
ATOM 4884 O O . ALA B 1 258 ? 19.188 -23.984 -12.633 1 97.19 258 ALA B O 1
ATOM 4885 N N . ARG B 1 259 ? 19.016 -22.531 -10.945 1 97.25 259 ARG B N 1
ATOM 4886 C CA . ARG B 1 259 ? 18.109 -23.406 -10.211 1 97.25 259 ARG B CA 1
ATOM 4887 C C . ARG B 1 259 ? 16.797 -23.578 -10.953 1 97.25 259 ARG B C 1
ATOM 4889 O O . ARG B 1 259 ? 16.25 -24.672 -11.016 1 97.25 259 ARG B O 1
ATOM 4896 N N . MET B 1 260 ? 16.219 -22.5 -11.539 1 96 260 MET B N 1
ATOM 4897 C CA . MET B 1 260 ? 14.93 -22.516 -12.211 1 96 260 MET B CA 1
ATOM 4898 C C . MET B 1 260 ? 15.008 -23.281 -13.531 1 96 260 MET B C 1
ATOM 4900 O O . MET B 1 260 ? 14.078 -24 -13.898 1 96 260 MET B O 1
ATOM 4904 N N . VAL B 1 261 ? 16.109 -23.109 -14.195 1 94.75 261 VAL B N 1
ATOM 4905 C CA . VAL B 1 261 ? 16.266 -23.719 -15.516 1 94.75 261 VAL B CA 1
ATOM 4906 C C . VAL B 1 261 ? 16.781 -25.156 -15.359 1 94.75 261 VAL B C 1
ATOM 4908 O O . VAL B 1 261 ? 16.5 -26.016 -16.203 1 94.75 261 VAL B O 1
ATOM 4911 N N . GLY B 1 262 ? 17.547 -25.438 -14.32 1 92.81 262 GLY B N 1
ATOM 4912 C CA . GLY B 1 262 ? 18.125 -26.75 -14.078 1 92.81 262 GLY B CA 1
ATOM 4913 C C . GLY B 1 262 ? 19.469 -26.938 -14.758 1 92.81 262 GLY B C 1
ATOM 4914 O O . GLY B 1 262 ? 19.875 -28.047 -15.078 1 92.81 262 GLY B O 1
ATOM 4915 N N . SER B 1 263 ? 20.062 -25.812 -15.094 1 92.62 263 SER B N 1
ATOM 4916 C CA . SER B 1 263 ? 21.359 -25.859 -15.773 1 92.62 263 SER B CA 1
ATOM 4917 C C . SER B 1 263 ? 22.156 -24.578 -15.555 1 92.62 263 SER B C 1
ATOM 4919 O O . SER B 1 263 ? 21.578 -23.484 -15.508 1 92.62 263 SER B O 1
ATOM 4921 N N . GLU B 1 264 ? 23.453 -24.734 -15.477 1 92.19 264 GLU B N 1
ATOM 4922 C CA . GLU B 1 264 ? 24.328 -23.562 -15.375 1 92.19 264 GLU B CA 1
ATOM 4923 C C . GLU B 1 264 ? 24.766 -23.094 -16.75 1 92.19 264 GLU B C 1
ATOM 4925 O O . GLU B 1 264 ? 25.438 -22.047 -16.875 1 92.19 264 GLU B O 1
ATOM 4930 N N . GLU B 1 265 ? 24.375 -23.797 -17.766 1 93.12 265 GLU B N 1
ATOM 4931 C CA . GLU B 1 265 ? 24.781 -23.422 -19.125 1 93.12 265 GLU B CA 1
ATOM 4932 C C . GLU B 1 265 ? 24.109 -22.141 -19.578 1 93.12 265 GLU B C 1
ATOM 4934 O O . GLU B 1 265 ? 22.938 -21.906 -19.281 1 93.12 265 GLU B O 1
ATOM 4939 N N . PHE B 1 266 ? 24.859 -21.453 -20.359 1 93.5 266 PHE B N 1
ATOM 4940 C CA . PHE B 1 266 ? 24.359 -20.203 -20.906 1 93.5 266 PHE B CA 1
ATOM 4941 C C . PHE B 1 266 ? 23.172 -20.438 -21.812 1 93.5 266 PHE B C 1
ATOM 4943 O O . PHE B 1 266 ? 23.234 -21.281 -22.719 1 93.5 266 PHE B O 1
ATOM 4950 N N . GLU B 1 267 ? 22.109 -19.766 -21.547 1 91.94 267 GLU B N 1
ATOM 4951 C CA . GLU B 1 267 ? 20.875 -19.812 -22.328 1 91.94 267 GLU B CA 1
ATOM 4952 C C . GLU B 1 267 ? 20.391 -21.25 -22.516 1 91.94 267 GLU B C 1
ATOM 4954 O O . GLU B 1 267 ? 20 -21.641 -23.609 1 91.94 267 GLU B O 1
ATOM 4959 N N . ALA B 1 268 ? 20.531 -22.031 -21.484 1 92.56 268 ALA B N 1
ATOM 4960 C CA . ALA B 1 268 ? 20.062 -23.406 -21.531 1 92.56 268 ALA B CA 1
ATOM 4961 C C . ALA B 1 268 ? 18.547 -23.469 -21.75 1 92.56 268 ALA B C 1
ATOM 4963 O O . ALA B 1 268 ? 17.828 -22.547 -21.359 1 92.56 268 ALA B O 1
ATOM 4964 N N . LYS B 1 269 ? 18.125 -24.5 -22.422 1 92.44 269 LYS B N 1
ATOM 4965 C CA . LYS B 1 269 ? 16.688 -24.703 -22.609 1 92.44 269 LYS B CA 1
ATOM 4966 C C . LYS B 1 269 ? 15.992 -24.969 -21.281 1 92.44 269 LYS B C 1
ATOM 4968 O O . LYS B 1 269 ? 16.484 -25.75 -20.469 1 92.44 269 LYS B O 1
ATOM 4973 N N . LYS B 1 270 ? 14.93 -24.375 -21.078 1 92.56 270 LYS B N 1
ATOM 4974 C CA . LYS B 1 270 ? 14.156 -24.547 -19.859 1 92.56 270 LYS B CA 1
ATOM 4975 C C . LYS B 1 270 ? 13.43 -25.891 -19.859 1 92.56 270 LYS B C 1
ATOM 4977 O O . LYS B 1 270 ? 12.703 -26.219 -20.797 1 92.56 270 LYS B O 1
ATOM 4982 N N . LYS B 1 271 ? 13.602 -26.578 -18.812 1 91.31 271 LYS B N 1
ATOM 4983 C CA . LYS B 1 271 ? 12.891 -27.844 -18.672 1 91.31 271 LYS B CA 1
ATOM 4984 C C . LYS B 1 271 ? 11.398 -27.625 -18.484 1 91.31 271 LYS B C 1
ATOM 4986 O O . LYS B 1 271 ? 10.578 -28.344 -19.047 1 91.31 271 LYS B O 1
ATOM 4991 N N . TYR B 1 272 ? 11.039 -26.734 -17.641 1 96 272 TYR B N 1
ATOM 4992 C CA . TYR B 1 272 ? 9.672 -26.328 -17.359 1 96 272 TYR B CA 1
ATOM 4993 C C . TYR B 1 272 ? 9.516 -24.812 -17.453 1 96 272 TYR B C 1
ATOM 4995 O O . TYR B 1 272 ? 10.453 -24.062 -17.188 1 96 272 TYR B O 1
ATOM 5003 N N . GLU B 1 273 ? 8.328 -24.406 -17.891 1 96.62 273 GLU B N 1
ATOM 5004 C CA . GLU B 1 273 ? 8.031 -22.984 -18 1 96.62 273 GLU B CA 1
ATOM 5005 C C . GLU B 1 273 ? 6.793 -22.609 -17.188 1 96.62 273 GLU B C 1
ATOM 5007 O O . GLU B 1 273 ? 5.93 -23.453 -16.953 1 96.62 273 GLU B O 1
ATOM 5012 N N . ILE B 1 274 ? 6.793 -21.438 -16.75 1 97.75 274 ILE B N 1
ATOM 5013 C CA . ILE B 1 274 ? 5.664 -20.875 -16.016 1 97.75 274 ILE B CA 1
ATOM 5014 C C . ILE B 1 274 ? 5.406 -19.453 -16.516 1 97.75 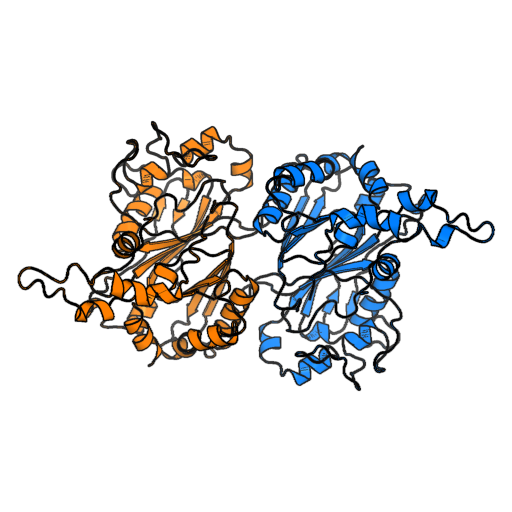274 ILE B C 1
ATOM 5016 O O . ILE B 1 274 ? 6.25 -18.844 -17.188 1 97.75 274 ILE B O 1
ATOM 5020 N N . VAL B 1 275 ? 4.215 -18.922 -16.266 1 97.75 275 VAL B N 1
ATOM 5021 C CA . VAL B 1 275 ? 3.881 -17.531 -16.562 1 97.75 275 VAL B CA 1
ATOM 5022 C C . VAL B 1 275 ? 3.791 -16.719 -15.266 1 97.75 275 VAL B C 1
ATOM 5024 O O . VAL B 1 275 ? 2.828 -16.875 -14.508 1 97.75 275 VAL B O 1
ATOM 5027 N N . ARG B 1 276 ? 4.742 -15.859 -15.094 1 97.62 276 ARG B N 1
ATOM 5028 C CA . ARG B 1 276 ? 4.844 -15.086 -13.859 1 97.62 276 ARG B CA 1
ATOM 5029 C C . ARG B 1 276 ? 4.086 -13.766 -13.984 1 97.62 276 ARG B C 1
ATOM 5031 O O . ARG B 1 276 ? 4.117 -13.117 -15.031 1 97.62 276 ARG B O 1
ATOM 5038 N N . GLN B 1 277 ? 3.396 -13.398 -12.953 1 96.88 277 GLN B N 1
ATOM 5039 C CA . GLN B 1 277 ? 2.691 -12.125 -12.867 1 96.88 277 GLN B CA 1
ATOM 5040 C C . GLN B 1 277 ? 2.857 -11.5 -11.484 1 96.88 277 GLN B C 1
ATOM 5042 O O . GLN B 1 277 ? 1.894 -10.992 -10.906 1 96.88 277 GLN B O 1
ATOM 5047 N N . SER B 1 278 ? 4.012 -11.555 -10.898 1 97.62 278 SER B N 1
ATOM 5048 C CA . SER B 1 278 ? 4.355 -11.109 -9.547 1 97.62 278 SER B CA 1
ATOM 5049 C C . SER B 1 278 ? 4.504 -9.594 -9.492 1 97.62 278 SER B C 1
ATOM 5051 O O . SER B 1 278 ? 4.773 -8.953 -10.516 1 97.62 278 SER B O 1
ATOM 5053 N N . GLN B 1 279 ? 4.289 -9.055 -8.367 1 98.19 279 GLN B N 1
ATOM 5054 C CA . GLN B 1 279 ? 4.578 -7.641 -8.133 1 98.19 279 GLN B CA 1
ATOM 5055 C C . GLN B 1 279 ? 5.133 -7.418 -6.73 1 98.19 279 GLN B C 1
ATOM 5057 O O . GLN B 1 279 ? 4.805 -8.156 -5.805 1 98.19 279 GLN B O 1
ATOM 5062 N N . PRO B 1 280 ? 6.012 -6.371 -6.59 1 98.62 280 PRO B N 1
ATOM 5063 C CA . PRO B 1 280 ? 6.43 -5.969 -5.246 1 98.62 280 PRO B CA 1
ATOM 5064 C C . PRO B 1 280 ? 5.266 -5.488 -4.383 1 98.62 280 PRO B C 1
ATOM 5066 O O . PRO B 1 280 ? 4.223 -5.094 -4.91 1 98.62 280 PRO B O 1
ATOM 5069 N N . TYR B 1 281 ? 5.441 -5.582 -3.047 1 98.56 281 TYR B N 1
ATOM 5070 C CA . TYR B 1 281 ? 4.477 -5.105 -2.064 1 98.56 281 TYR B CA 1
ATOM 5071 C C . TYR B 1 281 ? 5.176 -4.633 -0.794 1 98.56 281 TYR B C 1
ATOM 5073 O O . TYR B 1 281 ? 6.355 -4.918 -0.587 1 98.56 281 TYR B O 1
ATOM 5081 N N . GLY B 1 282 ? 4.504 -3.842 -0.005 1 98.06 282 GLY B N 1
ATOM 5082 C CA . GLY B 1 282 ? 4.93 -3.633 1.369 1 98.06 282 GLY B CA 1
ATOM 5083 C C . GLY B 1 282 ? 5.457 -2.232 1.623 1 98.06 282 GLY B C 1
ATOM 5084 O O . GLY B 1 282 ? 5.16 -1.305 0.87 1 98.06 282 GLY B O 1
ATOM 5085 N N . THR B 1 283 ? 6.035 -2.064 2.746 1 98.19 283 THR B N 1
ATOM 5086 C CA . THR B 1 283 ? 6.672 -0.837 3.209 1 98.19 283 THR B CA 1
ATOM 5087 C C . THR B 1 283 ? 8.086 -1.116 3.705 1 98.19 283 THR B C 1
ATOM 5089 O O . THR B 1 283 ? 8.406 -2.246 4.078 1 98.19 283 THR B O 1
ATOM 5092 N N . LEU B 1 284 ? 8.867 -0.128 3.699 1 97.94 284 LEU B N 1
ATOM 5093 C CA . LEU B 1 284 ? 10.25 -0.298 4.121 1 97.94 284 LEU B CA 1
ATOM 5094 C C . LEU B 1 284 ? 10.328 -0.646 5.605 1 97.94 284 LEU B C 1
ATOM 5096 O O . LEU B 1 284 ? 11.141 -1.484 6.008 1 97.94 284 LEU B O 1
ATOM 5100 N N . SER B 1 285 ? 9.531 -0.012 6.43 1 97.5 285 SER B N 1
ATOM 5101 C CA . SER B 1 285 ? 9.555 -0.224 7.875 1 97.5 285 SER B CA 1
ATOM 5102 C C . SER B 1 285 ? 8.891 -1.546 8.25 1 97.5 285 SER B C 1
ATOM 5104 O O . SER B 1 285 ? 9.07 -2.039 9.367 1 97.5 285 SER B O 1
ATOM 5106 N N . GLY B 1 286 ? 8.016 -2.059 7.395 1 96.25 286 GLY B N 1
ATOM 5107 C CA . GLY B 1 286 ? 7.383 -3.355 7.582 1 96.25 286 GLY B CA 1
ATOM 5108 C C . GLY B 1 286 ? 7.965 -4.434 6.688 1 96.25 286 GLY B C 1
ATOM 5109 O O . GLY B 1 286 ? 9.164 -4.438 6.41 1 96.25 286 GLY B O 1
ATOM 5110 N N . ASP B 1 287 ? 7.137 -5.379 6.344 1 96.75 287 ASP B N 1
ATOM 5111 C CA . ASP B 1 287 ? 7.531 -6.395 5.371 1 96.75 287 ASP B CA 1
ATOM 5112 C C . ASP B 1 287 ? 7.449 -5.844 3.947 1 96.75 287 ASP B C 1
ATOM 5114 O O . ASP B 1 287 ? 6.461 -5.207 3.578 1 96.75 287 ASP B O 1
ATOM 5118 N N . ALA B 1 288 ? 8.477 -6.008 3.246 1 98.5 288 ALA B N 1
ATOM 5119 C CA . ALA B 1 288 ? 8.523 -5.672 1.826 1 98.5 288 ALA B CA 1
ATOM 5120 C C . ALA B 1 288 ? 9.188 -6.777 1.02 1 98.5 288 ALA B C 1
ATOM 5122 O O . ALA B 1 288 ? 10.148 -7.402 1.484 1 98.5 288 ALA B O 1
ATOM 5123 N N . GLY B 1 289 ? 8.641 -6.992 -0.061 1 98.62 289 GLY B N 1
ATOM 5124 C CA . GLY B 1 289 ? 9.242 -8.008 -0.913 1 98.62 289 GLY B CA 1
ATOM 5125 C C . GLY B 1 289 ? 8.461 -8.258 -2.186 1 98.62 289 GLY B C 1
ATOM 5126 O O . GLY B 1 289 ? 8.164 -7.324 -2.934 1 98.62 289 GLY B O 1
ATOM 5127 N N . LEU B 1 290 ? 8.211 -9.516 -2.428 1 98.69 290 LEU B N 1
ATOM 5128 C CA . LEU B 1 290 ? 7.559 -9.922 -3.666 1 98.69 290 LEU B CA 1
ATOM 5129 C C . LEU B 1 290 ? 6.359 -10.82 -3.375 1 98.69 290 LEU B C 1
ATOM 5131 O O . LEU B 1 290 ? 6.473 -11.789 -2.615 1 98.69 290 LEU B O 1
ATOM 5135 N N . LEU B 1 291 ? 5.242 -10.406 -3.895 1 98.69 291 LEU B N 1
ATOM 5136 C CA . LEU B 1 291 ? 4.141 -11.359 -3.988 1 98.69 291 LEU B CA 1
ATOM 5137 C C . LEU B 1 291 ? 4.203 -12.133 -5.301 1 98.69 291 LEU B C 1
ATOM 5139 O O . LEU B 1 291 ? 3.807 -11.625 -6.352 1 98.69 291 LEU B O 1
ATOM 5143 N N . PHE B 1 292 ? 4.68 -13.352 -5.113 1 98.69 292 PHE B N 1
ATOM 5144 C CA . PHE B 1 292 ? 4.91 -14.195 -6.281 1 98.69 292 PHE B CA 1
ATOM 5145 C C . PHE B 1 292 ? 3.633 -14.922 -6.688 1 98.69 292 PHE B C 1
ATOM 5147 O O . PHE B 1 292 ? 2.963 -15.523 -5.848 1 98.69 292 PHE B O 1
ATOM 5154 N N . ILE B 1 293 ? 3.324 -14.828 -7.969 1 98.75 293 ILE B N 1
ATOM 5155 C CA . ILE B 1 293 ? 2.273 -15.656 -8.547 1 98.75 293 ILE B CA 1
ATOM 5156 C C . ILE B 1 293 ? 2.695 -16.125 -9.938 1 98.75 293 ILE B C 1
ATOM 5158 O O . ILE B 1 293 ? 3.252 -15.359 -10.719 1 98.75 293 ILE B O 1
ATOM 5162 N N . ALA B 1 294 ? 2.453 -17.328 -10.227 1 98.56 294 ALA B N 1
ATOM 5163 C CA . ALA B 1 294 ? 2.713 -17.891 -11.547 1 98.56 294 ALA B CA 1
ATOM 5164 C C . ALA B 1 294 ? 1.641 -18.906 -11.922 1 98.56 294 ALA B C 1
ATOM 5166 O O . ALA B 1 294 ? 1.112 -19.625 -11.062 1 98.56 294 ALA B O 1
ATOM 5167 N N . TYR B 1 295 ? 1.366 -18.953 -13.188 1 98.62 295 TYR B N 1
ATOM 5168 C CA . TYR B 1 295 ? 0.405 -19.906 -13.742 1 98.62 295 TYR B CA 1
ATOM 5169 C C . TYR B 1 295 ? 1.107 -20.969 -14.57 1 98.62 295 TYR B C 1
ATOM 5171 O O . TYR B 1 295 ? 2.119 -20.688 -15.219 1 98.62 295 TYR B O 1
ATOM 5179 N N . ALA B 1 296 ? 0.546 -22.141 -14.555 1 98.56 296 ALA B N 1
ATOM 5180 C CA . ALA B 1 296 ? 1.033 -23.25 -15.375 1 98.56 296 ALA B CA 1
ATOM 5181 C C . ALA B 1 296 ? -0.077 -24.25 -15.656 1 98.56 296 ALA B C 1
ATOM 5183 O O . ALA B 1 296 ? -1.079 -24.297 -14.938 1 98.56 296 ALA B O 1
ATOM 5184 N N . ALA B 1 297 ? 0.17 -25.031 -16.672 1 97.25 297 ALA B N 1
ATOM 5185 C CA . ALA B 1 297 ? -0.793 -26.062 -17.062 1 97.25 297 ALA B CA 1
ATOM 5186 C C . ALA B 1 297 ? -0.738 -27.25 -16.109 1 97.25 297 ALA B C 1
ATOM 5188 O O . ALA B 1 297 ? -1.667 -28.062 -16.062 1 97.25 297 ALA B O 1
ATOM 5189 N N . ASP B 1 298 ? 0.356 -27.359 -15.406 1 97.44 298 ASP B N 1
ATOM 5190 C CA . ASP B 1 298 ? 0.579 -28.469 -14.5 1 97.44 298 ASP B CA 1
ATOM 5191 C C . ASP B 1 298 ? 1.437 -28.047 -13.312 1 97.44 298 ASP B C 1
ATOM 5193 O O . ASP B 1 298 ? 2.352 -27.234 -13.453 1 97.44 298 ASP B O 1
ATOM 5197 N N . THR B 1 299 ? 1.201 -28.688 -12.094 1 98.19 299 THR B N 1
ATOM 5198 C CA . THR B 1 299 ? 1.93 -28.297 -10.891 1 98.19 299 THR B CA 1
ATOM 5199 C C . THR B 1 299 ? 3.367 -28.812 -10.945 1 98.19 299 THR B C 1
ATOM 5201 O O . THR B 1 299 ? 4.227 -28.344 -10.195 1 98.19 299 THR B O 1
ATOM 5204 N N . LYS B 1 300 ? 3.641 -29.812 -11.758 1 97.44 300 LYS B N 1
ATOM 5205 C CA . LYS B 1 300 ? 4.996 -30.344 -11.852 1 97.44 300 LYS B CA 1
ATOM 5206 C C . LYS B 1 300 ? 5.988 -29.25 -12.25 1 97.44 300 LYS B C 1
ATOM 5208 O O . LYS B 1 300 ? 7.168 -29.328 -11.898 1 97.44 300 LYS B O 1
ATOM 5213 N N . ASN B 1 301 ? 5.477 -28.25 -13.062 1 97.56 301 ASN B N 1
ATOM 5214 C CA . ASN B 1 301 ? 6.32 -27.125 -13.422 1 97.56 301 ASN B CA 1
ATOM 5215 C C . ASN B 1 301 ? 6.832 -26.391 -12.18 1 97.56 301 ASN B C 1
ATOM 5217 O O . ASN B 1 301 ? 8.008 -26.031 -12.109 1 97.56 301 ASN B O 1
ATOM 5221 N N . PHE B 1 302 ? 5.973 -26.203 -11.203 1 98.44 302 PHE B N 1
ATOM 5222 C CA . PHE B 1 302 ? 6.34 -25.547 -9.953 1 98.44 302 PHE B CA 1
ATOM 5223 C C . PHE B 1 302 ? 7.227 -26.453 -9.102 1 98.44 302 PHE B C 1
ATOM 5225 O O . PHE B 1 302 ? 8.219 -25.984 -8.531 1 98.44 302 PHE B O 1
ATOM 5232 N N . ASP B 1 303 ? 6.84 -27.734 -9 1 98.19 303 ASP B N 1
ATOM 5233 C CA . ASP B 1 303 ? 7.547 -28.672 -8.141 1 98.19 303 ASP B CA 1
ATOM 5234 C C . ASP B 1 303 ? 9.031 -28.75 -8.508 1 98.19 303 ASP B C 1
ATOM 5236 O O . ASP B 1 303 ? 9.891 -28.75 -7.625 1 98.19 303 ASP B O 1
ATOM 5240 N N . PHE B 1 304 ? 9.281 -28.812 -9.781 1 97.81 304 PHE B N 1
ATOM 5241 C CA . PHE B 1 304 ? 10.656 -28.844 -10.258 1 97.81 304 PHE B CA 1
ATOM 5242 C C . PHE B 1 304 ? 11.453 -27.672 -9.719 1 97.81 304 PHE B C 1
ATOM 5244 O O . PHE B 1 304 ? 12.555 -27.844 -9.203 1 97.81 304 PHE B O 1
ATOM 5251 N N . MET B 1 305 ? 10.914 -26.531 -9.82 1 97.88 305 MET B N 1
ATOM 5252 C CA . MET B 1 305 ? 11.578 -25.297 -9.43 1 97.88 305 MET B CA 1
ATOM 5253 C C . MET B 1 305 ? 11.703 -25.203 -7.914 1 97.88 305 MET B C 1
ATOM 5255 O O . MET B 1 305 ? 12.781 -24.906 -7.391 1 97.88 305 MET B O 1
ATOM 5259 N N . LEU B 1 306 ? 10.641 -25.453 -7.195 1 98.62 306 LEU B N 1
ATOM 5260 C CA . LEU B 1 306 ? 10.617 -25.328 -5.742 1 98.62 306 LEU B CA 1
ATOM 5261 C C . LEU B 1 306 ? 11.578 -26.312 -5.09 1 98.62 306 LEU B C 1
ATOM 5263 O O . LEU B 1 306 ? 12.258 -25.969 -4.117 1 98.62 306 LEU B O 1
ATOM 5267 N N . ASP B 1 307 ? 11.578 -27.547 -5.57 1 98.44 307 ASP B N 1
ATOM 5268 C CA . ASP B 1 307 ? 12.492 -28.547 -5.043 1 98.44 307 ASP B CA 1
ATOM 5269 C C . ASP B 1 307 ? 13.945 -28.078 -5.156 1 98.44 307 ASP B C 1
ATOM 5271 O O . ASP B 1 307 ? 14.758 -28.328 -4.262 1 98.44 307 ASP B O 1
ATOM 5275 N N . ARG B 1 308 ? 14.266 -27.391 -6.148 1 97.81 308 ARG B N 1
ATOM 5276 C CA . ARG B 1 308 ? 15.633 -26.938 -6.41 1 97.81 308 ARG B CA 1
ATOM 5277 C C . ARG B 1 308 ? 15.969 -25.688 -5.602 1 97.81 308 ARG B C 1
ATOM 5279 O O . ARG B 1 308 ? 17.141 -25.344 -5.453 1 97.81 308 ARG B O 1
ATOM 5286 N N . MET B 1 309 ? 14.961 -24.984 -5.121 1 98.44 309 MET B N 1
ATOM 5287 C CA . MET B 1 309 ? 15.211 -23.828 -4.262 1 98.44 309 MET B CA 1
ATOM 5288 C C . MET B 1 309 ? 15.68 -24.281 -2.881 1 98.44 309 MET B C 1
ATOM 5290 O O . MET B 1 309 ? 16.516 -23.625 -2.264 1 98.44 309 MET B O 1
ATOM 5294 N N . THR B 1 310 ? 15.172 -25.422 -2.439 1 98.25 310 THR B N 1
ATOM 5295 C CA . THR B 1 310 ? 15.422 -25.828 -1.063 1 98.25 310 THR B CA 1
ATOM 5296 C C . THR B 1 310 ? 16.406 -27 -1.02 1 98.25 310 THR B C 1
ATOM 5298 O O . THR B 1 310 ? 16.641 -27.578 0.044 1 98.25 310 THR B O 1
ATOM 5301 N N . GLY B 1 311 ? 16.844 -27.469 -2.121 1 96.94 311 GLY B N 1
ATOM 5302 C CA . GLY B 1 311 ? 17.812 -28.547 -2.15 1 96.94 311 GLY B CA 1
ATOM 5303 C C . GLY B 1 311 ? 17.172 -29.922 -2.123 1 96.94 311 GLY B C 1
ATOM 5304 O O . GLY B 1 311 ? 17.828 -30.906 -1.784 1 96.94 311 GLY B O 1
ATOM 5305 N N . ASP B 1 312 ? 15.938 -30.016 -2.307 1 94 312 ASP B N 1
ATOM 5306 C CA . ASP B 1 312 ? 15.227 -31.297 -2.398 1 94 312 ASP B CA 1
ATOM 5307 C C . ASP B 1 312 ? 15.445 -31.938 -3.762 1 94 312 ASP B C 1
ATOM 5309 O O . ASP B 1 312 ? 14.781 -32.938 -4.098 1 94 312 ASP B O 1
ATOM 5313 N N . SER B 1 313 ? 16.375 -31.484 -4.52 1 92.25 313 SER B N 1
ATOM 5314 C CA . SER B 1 313 ? 16.781 -32.062 -5.793 1 92.25 313 SER B CA 1
ATOM 5315 C C . SER B 1 313 ? 18.016 -32.938 -5.629 1 92.25 313 SER B C 1
ATOM 5317 O O . SER B 1 313 ? 18.609 -33 -4.551 1 92.25 313 SER B O 1
ATOM 5319 N N . ASP B 1 314 ? 18.391 -33.656 -6.668 1 93.19 314 ASP B N 1
ATOM 5320 C CA . ASP B 1 314 ? 19.469 -34.656 -6.625 1 93.19 314 ASP B CA 1
ATOM 5321 C C . ASP B 1 314 ? 20.797 -34 -6.246 1 93.19 314 ASP B C 1
ATOM 5323 O O . ASP B 1 314 ? 21.625 -34.594 -5.555 1 93.19 314 ASP B O 1
ATOM 5327 N N . ASP B 1 315 ? 21.047 -32.75 -6.645 1 94.62 315 ASP B N 1
ATOM 5328 C CA . ASP B 1 315 ? 22.328 -32.094 -6.426 1 94.62 315 ASP B CA 1
ATOM 5329 C C . ASP B 1 315 ? 22.391 -31.453 -5.039 1 94.62 315 ASP B C 1
ATOM 5331 O O . ASP B 1 315 ? 23.438 -30.969 -4.621 1 94.62 315 ASP B O 1
ATOM 5335 N N . LYS B 1 316 ? 21.25 -31.375 -4.305 1 96.56 316 LYS B N 1
ATOM 5336 C CA . LYS B 1 316 ? 21.141 -30.938 -2.92 1 96.56 316 LYS B CA 1
ATOM 5337 C C . LYS B 1 316 ? 21.578 -29.484 -2.766 1 96.56 316 LYS B C 1
ATOM 5339 O O . LYS B 1 316 ? 21.891 -29.031 -1.662 1 96.56 316 LYS B O 1
ATOM 5344 N N . LYS B 1 317 ? 21.609 -28.75 -3.846 1 97.44 317 LYS B N 1
ATOM 5345 C CA . LYS B 1 317 ? 21.984 -27.344 -3.828 1 97.44 317 LYS B CA 1
ATOM 5346 C C . LYS B 1 317 ? 20.781 -26.453 -3.551 1 97.44 317 LYS B C 1
ATOM 5348 O O . LYS B 1 317 ? 19.672 -26.719 -4.012 1 97.44 317 LYS B O 1
ATOM 5353 N N . ASN B 1 318 ? 21.047 -25.344 -2.828 1 98.19 318 ASN B N 1
ATOM 5354 C CA . ASN B 1 318 ? 20.016 -24.375 -2.48 1 98.19 318 ASN B CA 1
ATOM 5355 C C . ASN B 1 318 ? 20.094 -23.125 -3.342 1 98.19 318 ASN B C 1
ATOM 5357 O O . ASN B 1 318 ? 21.188 -22.719 -3.748 1 98.19 318 ASN B O 1
ATOM 5361 N N . ASP B 1 319 ? 19.031 -22.516 -3.582 1 98.62 319 ASP B N 1
ATOM 5362 C CA . ASP B 1 319 ? 18.906 -21.281 -4.352 1 98.62 319 ASP B CA 1
ATOM 5363 C C . ASP B 1 319 ? 19.344 -20.078 -3.529 1 98.62 319 ASP B C 1
ATOM 5365 O O . ASP B 1 319 ? 18.797 -19.812 -2.457 1 98.62 319 ASP B O 1
ATOM 5369 N N . TYR B 1 320 ? 20.219 -19.297 -4.031 1 98.75 320 TYR B N 1
ATOM 5370 C CA . TYR B 1 320 ? 20.812 -18.203 -3.273 1 98.75 320 TYR B CA 1
ATOM 5371 C C . TYR B 1 320 ? 19.859 -17.016 -3.213 1 98.75 320 TYR B C 1
ATOM 5373 O O . TYR B 1 320 ? 20.078 -16.078 -2.443 1 98.75 320 TYR B O 1
ATOM 5381 N N . ILE B 1 321 ? 18.766 -17.078 -3.98 1 98.62 321 ILE B N 1
ATOM 5382 C CA . ILE B 1 321 ? 17.781 -16.016 -3.814 1 98.62 321 ILE B CA 1
ATOM 5383 C C . ILE B 1 321 ? 17.281 -16 -2.371 1 98.62 321 ILE B C 1
ATOM 5385 O O . ILE B 1 321 ? 16.875 -14.945 -1.86 1 98.62 321 ILE B O 1
ATOM 5389 N N . MET B 1 322 ? 17.328 -17.109 -1.691 1 98.75 322 MET B N 1
ATOM 5390 C CA . MET B 1 322 ? 16.781 -17.25 -0.346 1 98.75 322 MET B CA 1
ATOM 5391 C C . MET B 1 322 ? 17.75 -16.719 0.699 1 98.75 322 MET B C 1
ATOM 5393 O O . MET B 1 322 ? 17.453 -16.719 1.894 1 98.75 322 MET B O 1
ATOM 5397 N N . ILE B 1 323 ? 18.906 -16.25 0.277 1 98.62 323 ILE B N 1
ATOM 5398 C CA . ILE B 1 323 ? 19.828 -15.562 1.173 1 98.62 323 ILE B CA 1
ATOM 5399 C C . ILE B 1 323 ? 19.203 -14.234 1.622 1 98.62 323 ILE B C 1
ATOM 5401 O O . ILE B 1 323 ? 19.328 -13.859 2.791 1 98.62 323 ILE B O 1
ATOM 5405 N N . PHE B 1 324 ? 18.516 -13.555 0.723 1 98.56 324 PHE B N 1
ATOM 5406 C CA . PHE B 1 324 ? 18.031 -12.234 1.076 1 98.56 324 PHE B CA 1
ATOM 5407 C C . PHE B 1 324 ? 16.5 -12.203 1.082 1 98.56 324 PHE B C 1
ATOM 5409 O O . PHE B 1 324 ? 15.898 -11.172 1.375 1 98.56 324 PHE B O 1
ATOM 5416 N N . SER B 1 325 ? 15.852 -13.281 0.755 1 98.75 325 SER B N 1
ATOM 5417 C CA . SER B 1 325 ? 14.398 -13.312 0.646 1 98.75 325 SER B CA 1
ATOM 5418 C C . SER B 1 325 ? 13.82 -14.531 1.357 1 98.75 325 SER B C 1
ATOM 5420 O O . SER B 1 325 ? 14.234 -15.664 1.106 1 98.75 325 SER B O 1
ATOM 5422 N N . ARG B 1 326 ? 12.906 -14.344 2.199 1 98.62 326 ARG B N 1
ATOM 5423 C CA . ARG B 1 326 ? 12.273 -15.398 2.984 1 98.62 326 ARG B CA 1
ATOM 5424 C C . ARG B 1 326 ? 10.82 -15.594 2.559 1 98.62 326 ARG B C 1
ATOM 5426 O O . ARG B 1 326 ? 10.031 -14.648 2.5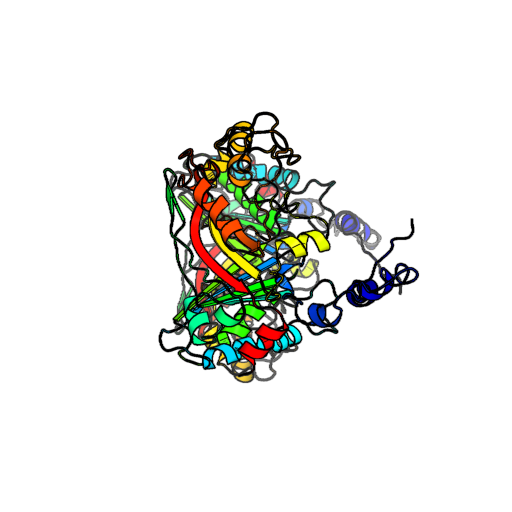45 1 98.62 326 ARG B O 1
ATOM 5433 N N . CYS B 1 327 ? 10.508 -16.797 2.271 1 98.81 327 CYS B N 1
ATOM 5434 C CA . CYS B 1 327 ? 9.125 -17.125 1.933 1 98.81 327 CYS B CA 1
ATOM 5435 C C . CYS B 1 327 ? 8.281 -17.266 3.189 1 98.81 327 CYS B C 1
ATOM 5437 O O . CYS B 1 327 ? 8.641 -18.016 4.102 1 98.81 327 CYS B O 1
ATOM 5439 N N . VAL B 1 328 ? 7.113 -16.609 3.244 1 98.69 328 VAL B N 1
ATOM 5440 C CA . VAL B 1 328 ? 6.348 -16.656 4.484 1 98.69 328 VAL B CA 1
ATOM 5441 C C . VAL B 1 328 ? 4.977 -17.281 4.227 1 98.69 328 VAL B C 1
ATOM 5443 O O . VAL B 1 328 ? 4.289 -17.688 5.16 1 98.69 328 VAL B O 1
ATOM 5446 N N . THR B 1 329 ? 4.551 -17.344 3.014 1 98.62 329 THR B N 1
ATOM 5447 C CA . THR B 1 329 ? 3.328 -18.062 2.652 1 98.62 329 THR B CA 1
ATOM 5448 C C . THR B 1 329 ? 3.521 -18.844 1.359 1 98.62 329 THR B C 1
ATOM 5450 O O . THR B 1 329 ? 4.387 -18.516 0.547 1 98.62 329 THR B O 1
ATOM 5453 N N . GLY B 1 330 ? 2.734 -19.859 1.227 1 98.75 330 GLY B N 1
ATOM 5454 C CA . GLY B 1 330 ? 2.729 -20.656 0.003 1 98.75 330 GLY B CA 1
ATOM 5455 C C . GLY B 1 330 ? 1.492 -21.516 -0.144 1 98.75 330 GLY B C 1
ATOM 5456 O O . GLY B 1 330 ? 0.975 -22.047 0.843 1 98.75 330 GLY B O 1
ATOM 5457 N N . ASN B 1 331 ? 1.076 -21.656 -1.342 1 98.88 331 ASN B N 1
ATOM 5458 C CA . ASN B 1 331 ? -0.037 -22.531 -1.657 1 98.88 331 ASN B CA 1
ATOM 5459 C C . ASN B 1 331 ? -0.213 -22.703 -3.164 1 98.88 331 ASN B C 1
ATOM 5461 O O . ASN B 1 331 ? 0.163 -21.828 -3.938 1 98.88 331 ASN B O 1
ATOM 5465 N N . TYR B 1 332 ? -0.75 -23.891 -3.539 1 98.88 332 TYR B N 1
ATOM 5466 C CA . TYR B 1 332 ? -1.218 -24.078 -4.91 1 98.88 332 TYR B CA 1
ATOM 5467 C C . TYR B 1 332 ? -2.703 -23.75 -5.027 1 98.88 332 TYR B C 1
ATOM 5469 O O . TYR B 1 332 ? -3.465 -23.953 -4.078 1 98.88 332 TYR B O 1
ATOM 5477 N N . TRP B 1 333 ? -3.074 -23.312 -6.164 1 98.88 333 TRP B N 1
ATOM 5478 C CA . TRP B 1 333 ? -4.453 -22.969 -6.5 1 98.88 333 TRP B CA 1
ATOM 5479 C C . TRP B 1 333 ? -4.832 -23.531 -7.867 1 98.88 333 TRP B C 1
ATOM 5481 O O . TRP B 1 333 ? -3.973 -23.703 -8.734 1 98.88 333 TRP B O 1
ATOM 5491 N N . TYR B 1 334 ? -6.07 -23.797 -8 1 98.69 334 TYR B N 1
ATOM 5492 C CA . TYR B 1 334 ? -6.609 -24.109 -9.32 1 98.69 334 TYR B CA 1
ATOM 5493 C C . TYR B 1 334 ? -7.578 -23.031 -9.789 1 98.69 334 TYR B C 1
ATOM 5495 O O . TYR B 1 334 ? -8.562 -22.734 -9.102 1 98.69 334 TYR B O 1
ATOM 5503 N N . PHE B 1 335 ? -7.266 -22.422 -10.906 1 98.56 335 PHE B N 1
ATOM 5504 C CA . PHE B 1 335 ? -8.133 -21.469 -11.594 1 98.56 335 PHE B CA 1
ATOM 5505 C C . PHE B 1 335 ? -8.93 -22.156 -12.695 1 98.56 335 PHE B C 1
ATOM 5507 O O . PHE B 1 335 ? -8.414 -22.375 -13.797 1 98.56 335 PHE B O 1
ATOM 5514 N N . PRO B 1 336 ? -10.203 -22.422 -12.453 1 97.19 336 PRO B N 1
ATOM 5515 C CA . PRO B 1 336 ? -11 -23.094 -13.484 1 97.19 336 PRO B CA 1
ATOM 5516 C C . PRO B 1 336 ? -11.117 -22.266 -14.766 1 97.19 336 PRO B C 1
ATOM 5518 O O . PRO B 1 336 ? -11.023 -21.047 -14.727 1 97.19 336 PRO B O 1
ATOM 5521 N N . GLY B 1 337 ? -11.266 -23 -15.844 1 95.5 337 GLY B N 1
ATOM 5522 C CA . GLY B 1 337 ? -11.656 -22.266 -17.031 1 95.5 337 GLY B CA 1
ATOM 5523 C C . GLY B 1 337 ? -12.914 -21.453 -16.844 1 95.5 337 GLY B C 1
ATOM 5524 O O . GLY B 1 337 ? -13.672 -21.672 -15.898 1 95.5 337 GLY B O 1
ATOM 5525 N N . LEU B 1 338 ? -13.117 -20.578 -17.75 1 94.06 338 LEU B N 1
ATOM 5526 C CA . LEU B 1 338 ? -14.203 -19.609 -17.578 1 94.06 338 LEU B CA 1
ATOM 5527 C C . LEU B 1 338 ? -15.547 -20.328 -17.469 1 94.06 338 LEU B C 1
ATOM 5529 O O . LEU B 1 338 ? -16.359 -19.984 -16.594 1 94.06 338 LEU B O 1
ATOM 5533 N N . LEU B 1 339 ? -15.852 -21.25 -18.297 1 91.81 339 LEU B N 1
ATOM 5534 C CA . LEU B 1 339 ? -17.125 -21.969 -18.25 1 91.81 339 LEU B CA 1
ATOM 5535 C C . LEU B 1 339 ? -17.25 -22.766 -16.969 1 91.81 339 LEU B C 1
ATOM 5537 O O . LEU B 1 339 ? -18.312 -22.75 -16.328 1 91.81 339 LEU B O 1
ATOM 5541 N N . GLU B 1 340 ? -16.234 -23.484 -16.641 1 92.94 340 GLU B N 1
ATOM 5542 C CA . GLU B 1 340 ? -16.25 -24.25 -15.398 1 92.94 340 GLU B CA 1
ATOM 5543 C C . GLU B 1 340 ? -16.453 -23.328 -14.195 1 92.94 340 GLU B C 1
ATOM 5545 O O . GLU B 1 340 ? -17.203 -23.656 -13.273 1 92.94 340 GLU B O 1
ATOM 5550 N N . PHE B 1 341 ? -15.805 -22.203 -14.188 1 95.44 341 PHE B N 1
ATOM 5551 C CA . PHE B 1 341 ? -15.945 -21.234 -13.109 1 95.44 341 PHE B CA 1
ATOM 5552 C C . PHE B 1 341 ? -17.406 -20.781 -12.969 1 95.44 341 PHE B C 1
ATOM 5554 O O . PHE B 1 341 ? -17.953 -20.797 -11.867 1 95.44 341 PHE B O 1
ATOM 5561 N N . ASN B 1 342 ? -17.953 -20.422 -14.094 1 93.31 342 ASN B N 1
ATOM 5562 C CA . ASN B 1 342 ? -19.344 -19.953 -14.086 1 93.31 342 ASN B CA 1
ATOM 5563 C C . ASN B 1 342 ? -20.281 -21.031 -13.555 1 93.31 342 ASN B C 1
ATOM 5565 O O . ASN B 1 342 ? -21.234 -20.719 -12.844 1 93.31 342 ASN B O 1
ATOM 5569 N N . LEU B 1 343 ? -20.016 -22.25 -13.883 1 90.88 343 LEU B N 1
ATOM 5570 C CA . LEU B 1 343 ? -20.844 -23.359 -13.422 1 90.88 343 LEU B CA 1
ATOM 5571 C C . LEU B 1 343 ? -20.672 -23.578 -11.93 1 90.88 343 LEU B C 1
ATOM 5573 O O . LEU B 1 343 ? -21.625 -23.891 -11.219 1 90.88 343 LEU B O 1
ATOM 5577 N N . LEU B 1 344 ? -19.469 -23.453 -11.477 1 91.5 344 LEU B N 1
ATOM 5578 C CA . LEU B 1 344 ? -19.156 -23.672 -10.07 1 91.5 344 LEU B CA 1
ATOM 5579 C C . LEU B 1 344 ? -19.859 -22.641 -9.188 1 91.5 344 LEU B C 1
ATOM 5581 O O . LEU B 1 344 ? -20.359 -22.984 -8.109 1 91.5 344 LEU B O 1
ATOM 5585 N N . VAL B 1 345 ? -19.906 -21.344 -9.625 1 90.81 345 VAL B N 1
ATOM 5586 C CA . VAL B 1 345 ? -20.391 -20.297 -8.742 1 90.81 345 VAL B CA 1
ATOM 5587 C C . VAL B 1 345 ? -21.891 -20.109 -8.938 1 90.81 345 VAL B C 1
ATOM 5589 O O . VAL B 1 345 ? -22.547 -19.375 -8.188 1 90.81 345 VAL B O 1
ATOM 5592 N N . ARG B 1 346 ? -22.531 -20.578 -10.016 1 81.75 346 ARG B N 1
ATOM 5593 C CA . ARG B 1 346 ? -23.969 -20.469 -10.266 1 81.75 346 ARG B CA 1
ATOM 5594 C C . ARG B 1 346 ? -24.766 -21.234 -9.211 1 81.75 346 ARG B C 1
ATOM 5596 O O . ARG B 1 346 ? -25.906 -20.859 -8.906 1 81.75 346 ARG B O 1
ATOM 5603 N N . TYR B 1 347 ? -24.297 -22.328 -8.742 1 63.75 347 TYR B N 1
ATOM 5604 C CA . TYR B 1 347 ? -25.109 -23.156 -7.855 1 63.75 347 TYR B CA 1
ATOM 5605 C C . TYR B 1 347 ? -25.078 -22.609 -6.43 1 63.75 347 TYR B C 1
ATOM 5607 O O . TYR B 1 347 ? -24.047 -22.078 -5.988 1 63.75 347 TYR B O 1
#

Radius of gyration: 28.32 Å; Cα contacts (8 Å, |Δi|>4): 1417; chains: 2; bounding box: 59×94×76 Å

Solvent-accessible surface area (backbone atoms only — not comparable to full-atom values): 36567 Å² total; per-residue (Å²): 136,82,77,76,76,76,60,74,78,41,54,74,54,43,68,56,56,70,61,52,73,78,63,64,77,82,83,79,74,71,69,71,63,79,64,52,75,58,44,39,55,37,54,46,75,77,51,78,83,48,50,16,33,34,45,36,41,33,30,55,29,91,84,52,58,60,68,50,32,55,26,62,52,40,45,66,58,51,50,45,69,73,39,34,73,88,72,28,48,86,75,48,46,76,40,43,32,58,26,28,12,58,75,47,39,46,70,74,40,72,66,40,58,81,58,69,48,71,90,56,80,57,73,64,47,62,34,94,64,49,45,43,41,64,64,67,47,30,40,35,39,42,32,30,19,60,44,64,48,58,49,52,49,49,52,50,54,41,60,74,50,36,49,90,76,26,66,66,48,61,45,55,46,60,29,37,51,26,85,88,44,25,37,84,86,52,37,62,57,54,79,80,34,58,84,48,68,70,56,34,44,63,35,23,34,19,86,84,51,9,18,26,30,31,45,41,33,38,32,38,42,43,61,69,59,58,70,74,46,55,66,70,58,51,22,44,27,39,21,28,41,55,89,79,57,43,71,39,67,83,28,45,70,38,3,34,49,16,30,53,38,70,42,46,54,61,88,55,76,59,76,49,61,53,40,56,68,54,30,24,34,68,30,86,67,58,64,26,25,38,42,40,33,32,30,12,39,47,65,65,44,52,49,56,32,54,31,24,41,29,21,73,40,95,84,54,46,46,25,40,52,31,74,46,33,41,49,73,33,22,34,35,29,42,27,48,6,42,67,59,41,54,58,64,33,71,94,139,82,78,78,76,78,57,73,76,41,55,75,54,44,69,57,57,70,61,50,73,78,61,64,77,81,84,77,74,70,68,71,64,79,63,52,75,58,45,38,56,37,54,46,76,78,51,78,82,48,49,16,34,34,45,33,41,31,30,55,29,90,83,52,60,61,69,50,32,55,26,62,51,41,45,67,58,51,50,44,67,72,41,34,74,87,72,28,49,86,75,48,47,78,41,43,32,61,25,28,12,57,73,47,38,45,70,74,40,70,65,39,58,82,59,68,49,72,90,54,80,58,73,63,48,63,34,95,64,47,45,42,41,64,66,67,47,30,38,35,40,43,34,30,18,61,42,64,47,58,47,52,49,49,52,49,53,41,61,73,49,37,49,88,77,26,66,66,49,60,44,56,45,58,27,36,51,28,85,87,44,25,39,86,88,53,36,61,56,54,78,80,34,59,84,48,67,70,56,35,43,64,34,23,35,19,87,83,51,9,19,26,30,30,45,43,33,38,31,38,42,42,61,69,57,58,68,74,46,56,66,70,58,52,23,45,28,39,20,29,41,55,91,81,56,44,70,39,66,83,27,47,70,37,2,36,49,16,29,53,36,70,43,45,53,58,86,55,76,59,77,52,62,54,40,55,69,53,31,23,36,69,30,86,65,58,64,25,25,38,41,40,33,32,29,12,41,46,64,65,44,51,48,58,32,54,31,23,42,29,20,73,38,95,82,54,47,45,24,40,52,31,73,45,30,41,49,73,33,21,33,35,30,42,26,48,6,41,68,57,42,52,57,63,32,70,93

pLDDT: mean 87.67, std 20.94, range [21.0, 98.94]